Protein AF-0000000072488742 (afdb_homodimer)

Foldseek 3Di:
DEEEEAACPPLVVLLVVVCVVVPYHHQYYHYPPPPVCLVPPSLLPGLAYEHEDELVCRVVVQLSSLQSVHAYEYQYDDVVVCVVVVQVCQVVQSYHYEYDVFLQPLLVVLLVVLLVVLLVCLVPLQWAKEKEKEAAPPDDDPPDPSVVSSQVSNVVRRVQAPEEDCDPVPDDSNYYHYHYHHDHHFHMKMKMWTDHPVDIDIDMDGDPDPSSNSNSSSVVRVVCRPPTGYHYPVVVVVVVPPPPCPVVVVD/DEEEEAACPPLVVLLVVVCVVVPYHHQYYHYPPPPVCLVPPSLLPGLAYEYEDELVCRVVVQLSSLQSVHAYEYQYDDVVVCVVVVQVCQVVQSYHYEYDVFLQPLLVVLLVVLLVVLLVCLVPLQWAKEKEKEAAPPDDDPPDPSVVSSQVSNVVRRVQAPEEDCDPVPDDSNYYHYHYHHDHHFHMKMKMWTDHPVDIDIDMDGDPDPSSNSNSSSVVRVVCRPPTGYHYPVVVSVVVPPPDCPVVVVD

InterPro domains:
  IPR000846 Dihydrodipicolinate reductase, N-terminal [PF01113] (1-103)
  IPR022663 Dihydrodipicolinate reductase, C-terminal [PF05173] (106-237)
  IPR023940 Dihydrodipicolinate reductase [PIRSF000161] (1-237)
  IPR023940 Dihydrodipicolinate reductase [PTHR20836] (4-228)
  IPR036291 NAD(P)-binding domain superfamily [SSF51735] (1-235)

Radius of gyration: 27.26 Å; Cα contacts (8 Å, |Δi|>4): 1024; chains: 2; bounding box: 52×88×59 Å

Solvent-accessible surface area (backbone atoms only — not comparable to full-atom values): 25887 Å² total; per-residue (Å²): 95,37,31,22,35,35,20,69,52,74,64,36,50,47,29,49,54,48,35,45,75,71,66,32,42,77,56,32,79,27,42,95,89,40,62,69,47,71,74,33,72,45,39,61,62,23,57,29,31,43,35,47,66,42,44,88,48,45,63,62,50,50,52,57,34,20,77,63,72,26,32,35,34,33,51,57,53,85,46,68,90,52,42,66,60,53,46,49,38,10,70,71,68,58,28,28,40,36,51,41,85,66,43,32,56,68,59,52,52,47,46,54,52,47,28,52,52,26,30,43,42,54,53,39,79,70,45,45,62,36,34,40,36,37,28,22,62,83,62,78,72,75,76,42,71,67,53,48,52,48,50,51,35,33,35,73,38,12,84,70,32,78,47,69,37,75,47,75,93,70,52,49,94,34,31,30,43,43,47,77,46,64,47,68,84,39,67,32,32,43,37,39,37,36,38,40,92,28,34,35,42,34,43,34,43,37,41,66,40,71,59,29,35,28,48,26,46,48,51,49,43,61,66,45,51,95,57,79,21,71,40,43,60,66,58,51,52,46,68,41,24,70,67,74,57,67,67,50,74,73,95,94,38,30,22,37,35,21,70,51,74,62,33,49,47,28,50,54,48,34,45,75,72,64,32,41,80,55,32,79,27,40,94,88,40,62,70,47,71,75,32,72,46,40,60,60,22,58,30,30,42,35,47,67,44,46,88,46,45,66,62,50,50,52,57,34,20,76,62,71,25,32,36,34,35,51,56,52,83,47,67,92,50,42,66,60,54,45,49,37,10,72,72,66,58,28,28,39,35,50,42,85,67,42,33,56,66,59,54,53,47,46,53,51,46,28,51,52,26,32,43,44,53,54,40,78,70,46,46,60,36,34,39,34,38,28,21,62,83,61,78,72,77,76,41,71,66,55,49,52,49,50,51,35,33,35,74,38,11,84,70,32,78,49,69,36,76,46,75,94,70,51,49,95,33,32,31,44,43,45,77,46,64,48,68,83,38,69,31,32,43,36,38,36,37,39,40,92,29,32,33,43,35,42,33,41,37,42,67,40,74,59,29,36,27,48,26,47,47,51,49,42,62,66,46,52,95,57,77,21,70,38,44,60,67,58,51,51,48,68,42,25,69,70,75,56,70,70,50,74,69,96

Nearest PDB structures (foldseek):
  5us6-assembly1_D  TM=8.708E-01  e=2.055E-20  Vibrio vulnificus CMCP6
  3qy9-assembly1_A  TM=8.238E-01  e=4.185E-21  Staphylococcus aureus subsp. aureus COL
  6bdx-assembly1_A  TM=8.355E-01  e=7.899E-20  Neisseria gonorrhoeae
  5us6-assembly3_L  TM=8.688E-01  e=3.036E-19  Vibrio vulnificus CMCP6
  3qy9-assembly1_D  TM=7.988E-01  e=5.472E-20  Staphylococcus aureus subsp. aureus COL

Structure (mmCIF, N/CA/C/O backbone):
data_AF-0000000072488742-model_v1
#
loop_
_entity.id
_entity.type
_entity.pdbx_description
1 polymer '4-hydroxy-tetrahydrodipicolinate reductase'
#
loop_
_atom_site.group_PDB
_atom_site.id
_atom_site.type_symbol
_atom_site.label_atom_id
_atom_site.label_alt_id
_atom_site.label_comp_id
_atom_site.label_asym_id
_atom_site.label_entity_id
_atom_site.label_seq_id
_atom_site.pdbx_PDB_ins_code
_atom_site.Cartn_x
_atom_site.Cartn_y
_atom_site.Cartn_z
_atom_site.occupancy
_atom_site.B_iso_or_equiv
_atom_site.auth_seq_id
_atom_site.auth_comp_id
_atom_site.auth_asym_id
_atom_site.auth_atom_id
_atom_site.pdbx_PDB_model_num
ATOM 1 N N . MET A 1 1 ? -15.625 22.734 18.906 1 96 1 MET A N 1
ATOM 2 C CA . MET A 1 1 ? -14.648 23.172 19.906 1 96 1 MET A CA 1
ATOM 3 C C . MET A 1 1 ? -14.219 24.609 19.641 1 96 1 MET A C 1
ATOM 5 O O . MET A 1 1 ? -14.531 25.172 18.594 1 96 1 MET A O 1
ATOM 9 N N . LYS A 1 2 ? -13.625 25.219 20.672 1 98.12 2 LYS A N 1
ATOM 10 C CA . LYS A 1 2 ? -13.109 26.578 20.578 1 98.12 2 LYS A CA 1
ATOM 11 C C . LYS A 1 2 ? -11.633 26.578 20.203 1 98.12 2 LYS A C 1
ATOM 13 O O . LYS A 1 2 ? -10.805 26.016 20.922 1 98.12 2 LYS A O 1
ATOM 18 N N . ILE A 1 3 ? -11.344 27.25 19.047 1 98.44 3 ILE A N 1
ATOM 19 C CA . ILE A 1 3 ? -9.992 27.188 18.5 1 98.44 3 ILE A CA 1
ATOM 20 C C . ILE A 1 3 ? -9.406 28.594 18.422 1 98.44 3 ILE A C 1
ATOM 22 O O . ILE A 1 3 ? -10.086 29.547 18.016 1 98.44 3 ILE A O 1
ATOM 26 N N . ALA A 1 4 ? -8.211 28.781 18.859 1 98.5 4 ALA A N 1
ATOM 27 C CA . ALA A 1 4 ? -7.438 29.984 18.594 1 98.5 4 ALA A CA 1
ATOM 28 C C . ALA A 1 4 ? -6.469 29.766 17.438 1 98.5 4 ALA A C 1
ATOM 30 O O . ALA A 1 4 ? -5.855 28.703 17.328 1 98.5 4 ALA A O 1
ATOM 31 N N . LEU A 1 5 ? -6.324 30.75 16.562 1 98.44 5 LEU A N 1
ATOM 32 C CA . LEU A 1 5 ? -5.371 30.703 15.469 1 98.44 5 LEU A CA 1
ATOM 33 C C . LEU A 1 5 ? -4.191 31.641 15.727 1 98.44 5 LEU A C 1
ATOM 35 O O . LEU A 1 5 ? -4.383 32.812 16.047 1 98.44 5 LEU A O 1
ATOM 39 N N . ILE A 1 6 ? -3.031 31.062 15.719 1 98.12 6 ILE A N 1
ATOM 40 C CA . ILE A 1 6 ? -1.804 31.844 15.844 1 98.12 6 ILE A CA 1
ATOM 41 C C . ILE A 1 6 ? -1.057 31.844 14.508 1 98.12 6 ILE A C 1
ATOM 43 O O . ILE A 1 6 ? -0.48 30.828 14.117 1 98.12 6 ILE A O 1
ATOM 47 N N . GLY A 1 7 ? -0.95 32.875 13.852 1 96.25 7 GLY A N 1
ATOM 48 C CA . GLY A 1 7 ? -0.549 32.969 12.461 1 96.25 7 GLY A CA 1
ATOM 49 C C . GLY A 1 7 ? -1.724 32.969 11.5 1 96.25 7 GLY A C 1
ATOM 50 O O . GLY A 1 7 ? -2.418 31.969 11.359 1 96.25 7 GLY A O 1
ATOM 51 N N . TYR A 1 8 ? -1.911 34.125 10.859 1 94.94 8 TYR A N 1
ATOM 52 C CA . TYR A 1 8 ? -3.1 34.281 10.023 1 94.94 8 TYR A CA 1
ATOM 53 C C . TYR A 1 8 ? -2.721 34.594 8.578 1 94.94 8 TYR A C 1
ATOM 55 O O . TYR A 1 8 ? -3.242 35.531 7.98 1 94.94 8 TYR A O 1
ATOM 63 N N . GLY A 1 9 ? -1.77 33.906 8.141 1 92.69 9 GLY A N 1
ATOM 64 C CA . GLY A 1 9 ? -1.413 33.906 6.73 1 92.69 9 GLY A CA 1
ATOM 65 C C . GLY A 1 9 ? -2.287 33 5.883 1 92.69 9 GLY A C 1
ATOM 66 O O . GLY A 1 9 ? -3.469 32.812 6.18 1 92.69 9 GLY A O 1
ATOM 67 N N . LYS A 1 10 ? -1.77 32.531 4.801 1 90.5 10 LYS A N 1
ATOM 68 C CA . LYS A 1 10 ? -2.51 31.688 3.885 1 90.5 10 LYS A CA 1
ATOM 69 C C . LYS A 1 10 ? -3.021 30.438 4.598 1 90.5 10 LYS A C 1
ATOM 71 O O . LYS A 1 10 ? -4.207 30.109 4.508 1 90.5 10 LYS A O 1
ATOM 76 N N . MET A 1 11 ? -2.166 29.812 5.297 1 91.62 11 MET A N 1
ATOM 77 C CA . MET A 1 11 ? -2.539 28.594 6.008 1 91.62 11 MET A CA 1
ATOM 78 C C . MET A 1 11 ? -3.547 28.891 7.109 1 91.62 11 MET A C 1
ATOM 80 O O . MET A 1 11 ? -4.523 28.156 7.281 1 91.62 11 MET A O 1
ATOM 84 N N . GLY A 1 12 ? -3.285 29.938 7.887 1 94.81 12 GLY A N 1
ATOM 85 C CA . GLY A 1 12 ? -4.223 30.312 8.93 1 94.81 12 GLY A CA 1
ATOM 86 C C . GLY A 1 12 ? -5.633 30.531 8.414 1 94.81 12 GLY A C 1
ATOM 87 O O . GLY A 1 12 ? -6.602 30.078 9.031 1 94.81 12 GLY A O 1
ATOM 88 N N . ARG A 1 13 ? -5.73 31.141 7.305 1 95.88 13 ARG A N 1
ATOM 89 C CA . ARG A 1 13 ? -7.027 31.406 6.695 1 95.88 13 ARG A CA 1
ATOM 90 C C . ARG A 1 13 ? -7.688 30.125 6.223 1 95.88 13 ARG A C 1
ATOM 92 O O . ARG A 1 13 ? -8.891 29.938 6.391 1 95.88 13 ARG A O 1
ATOM 99 N N . ALA A 1 14 ? -6.91 29.297 5.613 1 94.69 14 ALA A N 1
ATOM 100 C CA . ALA A 1 14 ? -7.422 28 5.148 1 94.69 14 ALA A CA 1
ATOM 101 C C . ALA A 1 14 ? -7.918 27.156 6.32 1 94.69 14 ALA A C 1
ATOM 103 O O . ALA A 1 14 ? -8.977 26.531 6.234 1 94.69 14 ALA A O 1
ATOM 104 N N . ILE A 1 15 ? -7.188 27.203 7.387 1 97.06 15 ILE A N 1
ATOM 105 C CA . ILE A 1 15 ? -7.551 26.438 8.57 1 97.06 15 ILE A CA 1
ATOM 106 C C . ILE A 1 15 ? -8.852 26.969 9.156 1 97.06 15 ILE A C 1
ATOM 108 O O . ILE A 1 15 ? -9.727 26.188 9.555 1 97.06 15 ILE A O 1
ATOM 112 N N . GLU A 1 16 ? -8.938 28.266 9.188 1 97.88 16 GLU A N 1
ATOM 113 C CA . GLU A 1 16 ? -10.172 28.875 9.695 1 97.88 16 GLU A CA 1
ATOM 114 C C . GLU A 1 16 ? -11.383 28.391 8.914 1 97.88 16 GLU A C 1
ATOM 116 O O . GLU A 1 16 ? -12.391 27.984 9.5 1 97.88 16 GLU A O 1
ATOM 121 N N . LYS A 1 17 ? -11.25 28.438 7.617 1 96.56 17 LYS A N 1
ATOM 122 C CA . LYS A 1 17 ? -12.352 28.031 6.75 1 96.56 17 LYS A CA 1
ATOM 123 C C . LYS A 1 17 ? -12.773 26.594 7.039 1 96.56 17 LYS A C 1
ATOM 125 O O . LYS A 1 17 ? -13.961 26.328 7.23 1 96.56 17 LYS A O 1
ATOM 130 N N . ILE A 1 18 ? -11.875 25.75 7.152 1 95.19 18 ILE A N 1
ATOM 131 C CA . ILE A 1 18 ? -12.148 24.344 7.352 1 95.19 18 ILE A CA 1
ATOM 132 C C . ILE A 1 18 ? -12.688 24.109 8.766 1 95.19 18 ILE A C 1
ATOM 134 O O . ILE A 1 18 ? -13.602 23.312 8.969 1 95.19 18 ILE A O 1
ATOM 138 N N . ALA A 1 19 ? -12.094 24.781 9.75 1 97.31 19 ALA A N 1
ATOM 139 C CA . ALA A 1 19 ? -12.547 24.656 11.141 1 97.31 19 ALA A CA 1
ATOM 140 C C . ALA A 1 19 ? -14.016 25.047 11.281 1 97.31 19 ALA A C 1
ATOM 142 O O . ALA A 1 19 ? -14.797 24.328 11.906 1 97.31 19 ALA A O 1
ATOM 143 N N . ILE A 1 20 ? -14.344 26.109 10.641 1 97.81 20 ILE A N 1
ATOM 144 C CA . ILE A 1 20 ? -15.719 26.594 10.695 1 97.81 20 ILE A CA 1
ATOM 145 C C . ILE A 1 20 ? -16.641 25.594 9.984 1 97.81 20 ILE A C 1
ATOM 147 O O . ILE A 1 20 ? -17.703 25.234 10.508 1 97.81 20 ILE A O 1
ATOM 151 N N . GLU A 1 21 ? -16.234 25.125 8.844 1 95.19 21 GLU A N 1
ATOM 152 C CA . GLU A 1 21 ? -17 24.156 8.078 1 95.19 21 GLU A CA 1
ATOM 153 C C . GLU A 1 21 ? -17.25 22.891 8.898 1 95.19 21 GLU A C 1
ATOM 155 O O . GLU A 1 21 ? -18.297 22.234 8.75 1 95.19 21 GLU A O 1
ATOM 160 N N . ARG A 1 22 ? -16.375 22.609 9.781 1 93.94 22 ARG A N 1
ATOM 161 C CA . ARG A 1 22 ? -16.484 21.375 10.562 1 93.94 22 ARG A CA 1
ATOM 162 C C . ARG A 1 22 ? -17.188 21.641 11.898 1 93.94 22 ARG A C 1
ATOM 164 O O . ARG A 1 22 ? -17.203 20.766 12.773 1 93.94 22 ARG A O 1
ATOM 171 N N . GLY A 1 23 ? -17.578 22.828 12.102 1 97.06 23 GLY A N 1
ATOM 172 C CA . GLY A 1 23 ? -18.453 23.125 13.219 1 97.06 23 GLY A CA 1
ATOM 173 C C . GLY A 1 23 ? -17.719 23.703 14.414 1 97.06 23 GLY A C 1
ATOM 174 O O . GLY A 1 23 ? -18.266 23.781 15.516 1 97.06 23 GLY A O 1
ATOM 175 N N . HIS A 1 24 ? -16.484 24.125 14.211 1 98.19 24 HIS A N 1
ATOM 176 C CA . HIS A 1 24 ? -15.727 24.719 15.312 1 98.19 24 HIS A CA 1
ATOM 177 C C . HIS A 1 24 ? -15.875 26.234 15.344 1 98.19 24 HIS A C 1
ATOM 179 O O . HIS A 1 24 ? -16.344 26.828 14.375 1 98.19 24 HI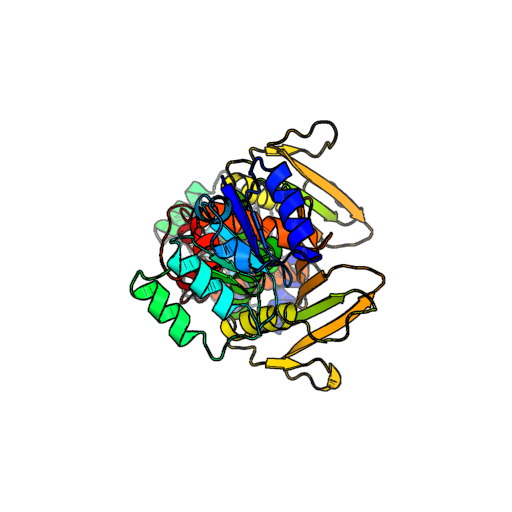S A O 1
ATOM 185 N N . GLU A 1 25 ? -15.562 26.781 16.484 1 98.25 25 GLU A N 1
ATOM 186 C CA . GLU A 1 25 ? -15.602 28.219 16.672 1 98.25 25 GLU A CA 1
ATOM 187 C C . GLU A 1 25 ? -14.195 28.797 16.797 1 98.25 25 GLU A C 1
ATOM 189 O O . GLU A 1 25 ? -13.383 28.297 17.578 1 98.25 25 GLU A O 1
ATOM 194 N N . ILE A 1 26 ? -13.938 29.828 15.992 1 98.44 26 ILE A N 1
ATOM 195 C CA . ILE A 1 26 ? -12.672 30.547 16.141 1 98.44 26 ILE A CA 1
ATOM 196 C C . ILE A 1 26 ? -12.844 31.688 17.156 1 98.44 26 ILE A C 1
ATOM 198 O O . ILE A 1 26 ? -13.531 32.656 16.891 1 98.44 26 ILE A O 1
ATOM 202 N N . VAL A 1 27 ? -12.148 31.594 18.25 1 98.06 27 VAL A N 1
ATOM 203 C CA . VAL A 1 27 ? -12.422 32.5 19.344 1 98.06 27 VAL A CA 1
ATOM 204 C C . VAL A 1 27 ? -11.344 33.594 19.406 1 98.06 27 VAL A C 1
ATOM 206 O O . VAL A 1 27 ? -11.516 34.625 20.062 1 98.06 27 VAL A O 1
ATOM 209 N N . CYS A 1 28 ? -10.258 33.312 18.766 1 96.81 28 CYS A N 1
ATOM 210 C CA . CYS A 1 28 ? -9.125 34.25 18.812 1 96.81 28 CYS A CA 1
ATOM 211 C C . CYS A 1 28 ? -8.242 34.062 17.578 1 96.81 28 CYS A C 1
ATOM 213 O O . CYS A 1 28 ? -8.031 32.969 17.109 1 96.81 28 CYS A O 1
ATOM 215 N N . ARG A 1 29 ? -7.773 35.156 16.969 1 97.25 29 ARG A N 1
ATOM 216 C CA . ARG A 1 29 ? -6.801 35.219 15.875 1 97.25 29 ARG A CA 1
ATOM 217 C C . ARG A 1 29 ? -5.605 36.094 16.25 1 97.25 29 ARG A C 1
ATOM 219 O O . ARG A 1 29 ? -5.762 37.281 16.516 1 97.25 29 ARG A O 1
ATOM 226 N N . ILE A 1 30 ? -4.547 35.5 16.25 1 96.31 30 ILE A N 1
ATOM 227 C CA . ILE A 1 30 ? -3.352 36.25 16.609 1 96.31 30 ILE A CA 1
ATOM 228 C C . ILE A 1 30 ? -2.371 36.25 15.438 1 96.31 30 ILE A C 1
ATOM 230 O O . ILE A 1 30 ? -2.107 35.219 14.828 1 96.31 30 ILE A O 1
ATOM 234 N N . ASP A 1 31 ? -1.876 37.344 15.109 1 94.69 31 ASP A N 1
ATOM 235 C CA . ASP A 1 31 ? -0.83 37.531 14.109 1 94.69 31 ASP A CA 1
ATOM 236 C C . ASP A 1 31 ? 0.261 38.469 14.625 1 94.69 31 ASP A C 1
ATOM 238 O O . ASP A 1 31 ? 0.35 38.719 15.828 1 94.69 31 ASP A O 1
ATOM 242 N N . ALA A 1 32 ? 1.159 38.938 13.766 1 89.62 32 ALA A N 1
ATOM 243 C CA . ALA A 1 32 ? 2.346 39.688 14.164 1 89.62 32 ALA A CA 1
ATOM 244 C C . ALA A 1 32 ? 1.96 41 14.852 1 89.62 32 ALA A C 1
ATOM 246 O O . ALA A 1 32 ? 2.66 41.469 15.758 1 89.62 32 ALA A O 1
ATOM 247 N N . ASP A 1 33 ? 0.757 41.562 14.633 1 91.06 33 ASP A N 1
ATOM 248 C CA . ASP A 1 33 ? 0.438 42.906 15.07 1 91.06 33 ASP A CA 1
ATOM 249 C C . ASP A 1 33 ? -0.442 42.906 16.312 1 91.06 33 ASP A C 1
ATOM 251 O O . ASP A 1 33 ? -0.809 43.969 16.828 1 91.06 33 ASP A O 1
ATOM 255 N N . ASN A 1 34 ? -0.827 41.812 16.797 1 93.69 34 ASN A N 1
ATOM 256 C CA . ASN A 1 34 ? -1.718 41.781 17.953 1 93.69 34 ASN A CA 1
ATOM 257 C C . ASN A 1 34 ? -1.314 40.688 18.938 1 93.69 34 ASN A C 1
ATOM 259 O O . ASN A 1 34 ? -2.164 39.938 19.422 1 93.69 34 ASN A O 1
ATOM 263 N N . GLN A 1 35 ? -0.092 40.594 19.25 1 91.38 35 GLN A N 1
ATOM 264 C CA . GLN A 1 35 ? 0.476 39.562 20.141 1 91.38 35 GLN A CA 1
ATOM 265 C C . GLN A 1 35 ? -0.117 39.688 21.531 1 91.38 35 GLN A C 1
ATOM 267 O O . GLN A 1 35 ? -0.155 38.688 22.266 1 91.38 35 GLN A O 1
ATOM 272 N N . ASP A 1 36 ? -0.565 40.812 21.891 1 93.12 36 ASP A N 1
ATOM 273 C CA . ASP A 1 36 ? -1.143 41.031 23.219 1 93.12 36 ASP A CA 1
ATOM 274 C C . ASP A 1 36 ? -2.41 40.219 23.406 1 93.12 36 ASP A C 1
ATOM 276 O O . ASP A 1 36 ? -2.863 40 24.531 1 93.12 36 ASP A O 1
ATOM 280 N N . ASP A 1 37 ? -2.994 39.75 22.328 1 95.06 37 ASP A N 1
ATOM 281 C CA . ASP A 1 37 ? -4.23 39 22.375 1 95.06 37 ASP A CA 1
ATOM 282 C C . ASP A 1 37 ? -4.004 37.625 23.047 1 95.06 37 ASP A C 1
ATOM 284 O O . ASP A 1 37 ? -4.961 36.969 23.438 1 95.06 37 ASP A O 1
ATOM 288 N N . PHE A 1 38 ? -2.801 37.219 23.234 1 95.56 38 PHE A N 1
ATOM 289 C CA . PHE A 1 38 ? -2.504 36.031 24.031 1 95.56 38 PHE A CA 1
ATOM 290 C C . PHE A 1 38 ? -3.051 36.188 25.453 1 95.56 38 PHE A C 1
ATOM 292 O O . PHE A 1 38 ? -3.377 35.188 26.109 1 95.56 38 PHE A O 1
ATOM 299 N N . GLU A 1 39 ? -3.129 37.438 25.906 1 94.75 39 GLU A N 1
ATOM 300 C CA . GLU A 1 39 ? -3.576 37.719 27.266 1 94.75 39 GLU A CA 1
ATOM 301 C C . GLU A 1 39 ? -5.082 37.969 27.312 1 94.75 39 GLU A C 1
ATOM 303 O O . GLU A 1 39 ? -5.641 38.219 28.375 1 94.75 39 GLU A O 1
ATOM 308 N N . SER A 1 40 ? -5.742 37.906 26.203 1 95.81 40 SER A N 1
ATOM 309 C CA . SER A 1 40 ? -7.168 38.219 26.109 1 95.81 40 SER A CA 1
ATOM 310 C C . SER A 1 40 ? -8.008 37.062 26.703 1 95.81 40 SER A C 1
ATOM 312 O O . SER A 1 40 ? -7.578 35.906 26.734 1 95.81 40 SER A O 1
ATOM 314 N N . PRO A 1 41 ? -9.195 37.438 27.219 1 95.44 41 PRO A N 1
ATOM 315 C CA . PRO A 1 41 ? -10.117 36.406 27.672 1 95.44 41 PRO A CA 1
ATOM 316 C C . PRO A 1 41 ? -10.523 35.438 26.562 1 95.44 41 PRO A C 1
ATOM 318 O O . PRO A 1 41 ? -10.789 34.281 26.812 1 95.44 41 PRO A O 1
ATOM 321 N N . GLU A 1 42 ? -10.508 35.938 25.359 1 96.12 42 GLU A N 1
ATOM 322 C CA . GLU A 1 42 ? -10.875 35.094 24.219 1 96.12 42 GLU A CA 1
ATOM 323 C C . GLU A 1 42 ? -9.875 33.969 24.016 1 96.12 42 GLU A C 1
ATOM 325 O O . GLU A 1 42 ? -10.266 32.844 23.734 1 96.12 42 GLU A O 1
ATOM 330 N N . PHE A 1 43 ? -8.617 34.281 24.188 1 97.25 43 PHE A N 1
ATOM 331 C CA . PHE A 1 43 ? -7.594 33.25 24.031 1 97.25 43 PHE A CA 1
ATOM 332 C C . PHE A 1 43 ? -7.703 32.219 25.141 1 97.25 43 PHE A C 1
ATOM 334 O O . PHE A 1 43 ? -7.551 31.016 24.875 1 97.25 43 PHE A O 1
ATOM 341 N N . ALA A 1 44 ? -8 32.719 26.297 1 94.31 44 ALA A N 1
ATOM 342 C CA . ALA A 1 44 ? -8.078 31.828 27.453 1 94.31 44 ALA A CA 1
ATOM 343 C C . ALA A 1 44 ? -9.219 30.828 27.297 1 94.31 44 ALA A C 1
ATOM 345 O O . ALA A 1 44 ? -9.203 29.766 27.922 1 94.31 44 ALA A O 1
ATOM 346 N N . LYS A 1 45 ? -10.164 31.141 26.484 1 95.69 45 LYS A N 1
ATOM 347 C CA . LYS A 1 45 ? -11.32 30.281 26.266 1 95.69 45 LYS A CA 1
ATOM 348 C C . LYS A 1 45 ? -10.992 29.172 25.266 1 95.69 45 LYS A C 1
ATOM 350 O O . LYS A 1 45 ? -11.742 28.203 25.141 1 95.69 45 LYS A O 1
ATOM 355 N N . ALA A 1 46 ? -9.922 29.312 24.578 1 97.56 46 ALA A N 1
ATOM 356 C CA . ALA A 1 46 ? -9.594 28.344 23.531 1 97.56 46 ALA A CA 1
ATOM 357 C C . ALA A 1 46 ? -9.289 26.969 24.125 1 97.56 46 ALA A C 1
ATOM 359 O O . ALA A 1 46 ? -8.609 26.875 25.156 1 97.56 46 ALA A O 1
ATOM 360 N N . GLU A 1 47 ? -9.82 25.984 23.484 1 97.88 47 GLU A N 1
ATOM 361 C CA . GLU A 1 47 ? -9.555 24.594 23.891 1 97.88 47 GLU A CA 1
ATOM 362 C C . GLU A 1 47 ? -8.312 24.047 23.203 1 97.88 47 GLU A C 1
ATOM 364 O O . GLU A 1 47 ? -7.707 23.094 23.688 1 97.88 47 GLU A O 1
ATOM 369 N N . VAL A 1 48 ? -7.965 24.625 22.078 1 98.38 48 VAL A N 1
ATOM 370 C CA . VAL A 1 48 ? -6.746 24.312 21.344 1 98.38 48 VAL A CA 1
ATOM 371 C C . VAL A 1 48 ? -6.336 25.5 20.484 1 98.38 48 VAL A C 1
ATOM 373 O O . VAL A 1 48 ? -7.191 26.25 20 1 98.38 48 VAL A O 1
ATOM 376 N N . ALA A 1 49 ? -5.066 25.719 20.391 1 98.38 49 ALA A N 1
ATOM 377 C CA . ALA A 1 49 ? -4.531 26.734 19.484 1 98.38 49 ALA A CA 1
ATOM 378 C C . ALA A 1 49 ? -3.811 26.078 18.297 1 98.38 49 ALA A C 1
ATOM 380 O O . ALA A 1 49 ? -3.078 25.109 18.484 1 98.38 49 ALA A O 1
ATOM 381 N N . ILE A 1 50 ? -4.074 26.547 17.078 1 98.56 50 ILE A N 1
ATOM 382 C CA . ILE A 1 50 ? -3.355 26.094 15.891 1 98.56 50 ILE A CA 1
ATOM 383 C C . ILE A 1 50 ? -2.354 27.156 15.461 1 98.56 50 ILE A C 1
ATOM 385 O O . ILE A 1 50 ? -2.732 28.297 15.18 1 98.56 50 ILE A O 1
ATOM 389 N N . GLU A 1 51 ? -1.136 26.766 15.453 1 98.25 51 GLU A N 1
ATOM 390 C CA . GLU A 1 51 ? -0.02 27.703 15.305 1 98.25 51 GLU A CA 1
ATOM 391 C C . GLU A 1 51 ? 0.74 27.438 14.008 1 98.25 51 GLU A C 1
ATOM 393 O O . GLU A 1 51 ? 1.332 26.375 13.828 1 98.25 51 GLU A O 1
ATOM 398 N N . PHE A 1 52 ? 0.674 28.344 13.008 1 96.12 52 PHE A N 1
ATOM 399 C CA . PHE A 1 52 ? 1.431 28.375 11.758 1 96.12 52 PHE A CA 1
ATOM 400 C C . PHE A 1 52 ? 2.051 29.75 11.547 1 96.12 52 PHE A C 1
ATOM 402 O O . PHE A 1 52 ? 1.407 30.656 11 1 96.12 52 PHE A O 1
ATOM 409 N N . THR A 1 53 ? 3.262 29.922 11.938 1 95.06 53 THR A N 1
ATOM 410 C CA . THR A 1 53 ? 3.936 31.219 11.859 1 95.06 53 THR A CA 1
ATOM 411 C C . THR A 1 53 ? 5.332 31.062 11.258 1 95.06 53 THR A C 1
ATOM 413 O O . THR A 1 53 ? 5.473 30.688 10.094 1 95.06 53 THR A O 1
ATOM 416 N N . THR A 1 54 ? 6.359 31.547 11.945 1 92.31 54 THR A N 1
ATOM 417 C CA . THR A 1 54 ? 7.746 31.438 11.516 1 92.31 54 THR A CA 1
ATOM 418 C C . THR A 1 54 ? 8.609 30.812 12.609 1 92.31 54 THR A C 1
ATOM 420 O O . THR A 1 54 ? 8.242 30.844 13.789 1 92.31 54 THR A O 1
ATOM 423 N N . PRO A 1 55 ? 9.703 30.234 12.164 1 93.06 55 PRO A N 1
ATOM 424 C CA . PRO A 1 55 ? 10.594 29.656 13.172 1 93.06 55 PRO A CA 1
ATOM 425 C C . PRO A 1 55 ? 11 30.672 14.242 1 93.06 55 PRO A C 1
ATOM 427 O O . PRO A 1 55 ? 11.227 30.281 15.398 1 93.06 55 PRO A O 1
ATOM 430 N N . ALA A 1 56 ? 11.023 31.875 13.938 1 92.94 56 ALA A N 1
ATOM 431 C CA . ALA A 1 56 ? 11.469 32.906 14.852 1 92.94 56 ALA A CA 1
ATOM 432 C C . ALA A 1 56 ? 10.445 33.156 15.961 1 92.94 56 ALA A C 1
ATOM 434 O O . ALA A 1 56 ? 10.797 33.625 17.047 1 92.94 56 ALA A O 1
ATOM 435 N N . THR A 1 57 ? 9.25 32.844 15.758 1 95.69 57 THR A N 1
ATOM 436 C CA . THR A 1 57 ? 8.211 33.219 16.719 1 95.69 57 THR A CA 1
ATOM 437 C C . THR A 1 57 ? 7.559 31.984 17.312 1 95.69 57 THR A C 1
ATOM 439 O O . THR A 1 57 ? 6.895 32.062 18.344 1 95.69 57 THR A O 1
ATOM 442 N N . ALA A 1 58 ? 7.719 30.844 16.734 1 96.38 58 ALA A N 1
ATOM 443 C CA . ALA A 1 58 ? 6.957 29.641 17.062 1 96.38 58 ALA A CA 1
ATOM 444 C C . ALA A 1 58 ? 7.113 29.266 18.531 1 96.38 58 ALA A C 1
ATOM 446 O O . ALA A 1 58 ? 6.121 29.125 19.25 1 96.38 58 ALA A O 1
ATOM 447 N N . VAL A 1 59 ? 8.32 29.203 19 1 97.38 59 VAL A N 1
ATOM 448 C CA . VAL A 1 59 ? 8.594 28.734 20.344 1 97.38 59 VAL A CA 1
ATOM 449 C C . VAL A 1 59 ? 8.023 29.703 21.375 1 97.38 59 VAL A C 1
ATOM 451 O O . VAL A 1 59 ? 7.441 29.297 22.375 1 97.38 59 VAL A O 1
ATOM 454 N N . ALA A 1 60 ? 8.211 30.969 21.125 1 96.88 60 ALA A N 1
ATOM 455 C CA . ALA A 1 60 ? 7.621 31.969 22 1 96.88 60 ALA A CA 1
ATOM 456 C C . ALA A 1 60 ? 6.102 31.828 22.062 1 96.88 60 ALA A C 1
ATOM 458 O O . ALA A 1 60 ? 5.496 31.969 23.125 1 96.88 60 ALA A O 1
ATOM 459 N N . ASN A 1 61 ? 5.492 31.578 20.969 1 97.81 61 ASN A N 1
ATOM 460 C CA . ASN A 1 61 ? 4.051 31.359 20.891 1 97.81 61 ASN A CA 1
ATOM 461 C C . ASN A 1 61 ? 3.631 30.156 21.734 1 97.81 61 ASN A C 1
ATOM 463 O O . ASN A 1 61 ? 2.627 30.203 22.453 1 97.81 61 ASN A O 1
ATOM 467 N N . TYR A 1 62 ? 4.414 29.016 21.609 1 98.06 62 TYR A N 1
ATOM 468 C CA . TYR A 1 62 ? 4.121 27.828 22.406 1 98.06 62 TYR A CA 1
ATOM 469 C C . TYR A 1 62 ? 4.09 28.156 23.891 1 98.06 62 TYR A C 1
ATOM 471 O O . TYR A 1 62 ? 3.123 27.844 24.578 1 98.06 62 TYR A O 1
ATOM 479 N N . ARG A 1 63 ? 5.102 28.875 24.328 1 97.19 63 ARG A N 1
ATOM 480 C CA . ARG A 1 63 ? 5.25 29.172 25.734 1 97.19 63 ARG A CA 1
ATOM 481 C C . ARG A 1 63 ? 4.105 30.047 26.234 1 97.19 63 ARG A C 1
ATOM 483 O O . ARG A 1 63 ? 3.596 29.844 27.344 1 97.19 63 ARG A O 1
ATOM 490 N N . ARG A 1 64 ? 3.76 31 25.453 1 97.19 64 ARG A N 1
ATOM 491 C CA . ARG A 1 64 ? 2.654 31.875 25.828 1 97.19 64 ARG A CA 1
ATOM 492 C C . ARG A 1 64 ? 1.35 31.094 25.938 1 97.19 64 ARG A C 1
ATOM 494 O O . ARG A 1 64 ? 0.568 31.297 26.859 1 97.19 64 ARG A O 1
ATOM 501 N N . ALA A 1 65 ? 1.125 30.219 25 1 97.69 65 ALA A N 1
ATOM 502 C CA . ALA A 1 65 ? -0.081 29.391 25.031 1 97.69 65 ALA A CA 1
ATOM 503 C C . ALA A 1 65 ? -0.061 28.453 26.234 1 97.69 65 ALA A C 1
ATOM 505 O O . ALA A 1 65 ? -1.064 28.312 26.938 1 97.69 65 ALA A O 1
ATOM 506 N N . PHE A 1 66 ? 1.114 27.812 26.469 1 97.25 66 PHE A N 1
ATOM 507 C CA . PHE A 1 66 ? 1.283 26.906 27.594 1 97.25 66 PHE A CA 1
ATOM 508 C C . PHE A 1 66 ? 0.953 27.594 28.906 1 97.25 66 PHE A C 1
ATOM 510 O O . PHE A 1 66 ? 0.288 27.016 29.781 1 97.25 66 PHE A O 1
ATOM 517 N N . SER A 1 67 ? 1.424 28.797 29.016 1 95.88 67 SER A N 1
ATOM 518 C CA . SER A 1 67 ? 1.234 29.547 30.25 1 95.88 67 SER A CA 1
ATOM 519 C C . SER A 1 67 ? -0.246 29.781 30.531 1 95.88 67 SER A C 1
ATOM 521 O O . SER A 1 67 ? -0.631 30.062 31.672 1 95.88 67 SER A O 1
ATOM 523 N N . LYS A 1 68 ? -1.1 29.703 29.547 1 95.81 68 LYS A N 1
ATOM 524 C CA . LYS A 1 68 ? -2.541 29.875 29.703 1 95.81 68 LYS A CA 1
ATOM 525 C C . LYS A 1 68 ? -3.26 28.531 29.75 1 95.81 68 LYS A C 1
ATOM 527 O O . LYS A 1 68 ? -4.492 28.484 29.75 1 95.81 68 LYS A O 1
ATOM 532 N N . GLY A 1 69 ? -2.486 27.438 29.656 1 95.75 69 GLY A N 1
ATOM 533 C CA . GLY A 1 69 ? -3.057 26.109 29.703 1 95.75 69 GLY A CA 1
ATOM 534 C C . GLY A 1 69 ? -3.695 25.672 28.391 1 95.75 69 GLY A C 1
ATOM 535 O O . GLY A 1 69 ? -4.52 24.766 28.375 1 95.75 69 GLY A O 1
ATOM 536 N N . VAL A 1 70 ? -3.352 26.328 27.312 1 97.44 70 VAL A N 1
ATOM 537 C CA . VAL A 1 70 ? -3.961 26.031 26.031 1 97.44 70 VAL A CA 1
ATOM 538 C C . VAL A 1 70 ? -3.047 25.109 25.219 1 97.44 70 VAL A C 1
ATOM 540 O O . VAL A 1 70 ? -1.909 25.469 24.906 1 97.44 70 VAL A O 1
ATOM 543 N N . PRO A 1 71 ? -3.494 23.891 24.828 1 98.44 71 PRO A N 1
ATOM 544 C CA . PRO A 1 71 ? -2.699 23.031 23.953 1 98.44 71 PRO A CA 1
ATOM 545 C C . PRO A 1 71 ? -2.467 23.641 22.578 1 98.44 71 PRO A C 1
ATOM 547 O O . PRO A 1 71 ? -3.307 24.391 22.078 1 98.44 71 PRO A O 1
ATOM 550 N N . VAL A 1 72 ? -1.323 23.281 22.031 1 98.62 72 VAL A N 1
ATOM 551 C CA . VAL A 1 72 ? -0.96 23.875 20.75 1 98.62 72 VAL A CA 1
ATOM 552 C C . VAL A 1 72 ? -0.781 22.781 19.688 1 98.62 72 VAL A C 1
ATOM 554 O O . VAL A 1 72 ? -0.19 21.734 19.969 1 98.62 72 VAL A O 1
ATOM 557 N N . VAL A 1 73 ? -1.329 22.969 18.516 1 98.69 73 VAL A N 1
ATOM 558 C CA . VAL A 1 73 ? -1.046 22.203 17.297 1 98.69 73 VAL A CA 1
ATOM 559 C C . VAL A 1 73 ? -0.24 23.062 16.328 1 98.69 73 VAL A C 1
ATOM 561 O O . VAL A 1 73 ? -0.701 24.125 15.898 1 98.69 73 VAL A O 1
ATOM 564 N N . SER A 1 74 ? 0.933 22.609 16 1 98.12 74 SER A N 1
ATOM 565 C CA . SER A 1 74 ? 1.803 23.5 15.25 1 98.12 74 SER A CA 1
ATOM 566 C C . SER A 1 74 ? 2.414 22.781 14.047 1 98.12 74 SER A C 1
ATOM 568 O O . SER A 1 74 ? 2.816 21.625 14.148 1 98.12 74 SER A O 1
ATOM 570 N N . GLY A 1 75 ? 2.428 23.469 12.922 1 94.69 75 GLY A N 1
ATOM 571 C CA . GLY A 1 75 ? 3.102 23 11.719 1 94.69 75 GLY A CA 1
ATOM 572 C C . GLY A 1 75 ? 4.328 23.828 11.367 1 94.69 75 GLY A C 1
ATOM 573 O O . GLY A 1 75 ? 4.891 23.672 10.281 1 94.69 75 GLY A O 1
ATOM 574 N N . THR A 1 76 ? 4.723 24.75 12.25 1 92.88 76 THR A N 1
ATOM 575 C CA . THR A 1 76 ? 5.902 25.578 11.992 1 92.88 76 THR A CA 1
ATOM 576 C C . THR A 1 76 ? 7.176 24.75 12.133 1 92.88 76 THR A C 1
ATOM 578 O O . THR A 1 76 ? 7.312 23.969 13.086 1 92.88 76 THR A O 1
ATOM 581 N N . THR A 1 77 ? 8.031 24.891 11.078 1 89.75 77 THR A N 1
ATOM 582 C CA . THR A 1 77 ? 9.281 24.141 11.062 1 89.75 77 THR A CA 1
ATOM 583 C C . THR A 1 77 ? 10.469 25.062 11.289 1 89.75 77 THR A C 1
ATOM 585 O O . THR A 1 77 ? 10.297 26.266 11.508 1 89.75 77 THR A O 1
ATOM 588 N N . GLY A 1 78 ? 11.641 24.484 11.469 1 88.69 78 GLY A N 1
ATOM 589 C CA . GLY A 1 78 ? 12.859 25.281 11.516 1 88.69 78 GLY A CA 1
ATOM 590 C C . GLY A 1 78 ? 13.25 25.688 12.922 1 88.69 78 GLY A C 1
ATOM 591 O O . GLY A 1 78 ? 14.133 26.531 13.109 1 88.69 78 GLY A O 1
ATOM 592 N N . TRP A 1 79 ? 12.539 25.234 13.914 1 91.12 79 TRP A N 1
ATOM 593 C CA . TRP A 1 79 ? 12.852 25.594 15.297 1 91.12 79 TRP A CA 1
ATOM 594 C C . TRP A 1 79 ? 13.492 24.422 16.031 1 91.12 79 TRP A C 1
ATOM 596 O O . TRP A 1 79 ? 13.352 24.297 17.25 1 91.12 79 TRP A O 1
ATOM 606 N N . GLY A 1 80 ? 14.188 23.578 15.344 1 89.19 80 GLY A N 1
ATOM 607 C CA . GLY A 1 80 ? 14.719 22.312 15.836 1 89.19 80 GLY A CA 1
ATOM 608 C C . GLY A 1 80 ? 15.672 22.484 17 1 89.19 80 GLY A C 1
ATOM 609 O O . GLY A 1 80 ? 15.766 21.609 17.875 1 89.19 80 GLY A O 1
ATOM 610 N N . ALA A 1 81 ? 16.344 23.578 17.062 1 90.94 81 ALA A N 1
ATOM 611 C CA . ALA A 1 81 ? 17.344 23.844 18.094 1 90.94 81 ALA A CA 1
ATOM 612 C C . ALA A 1 81 ? 16.703 23.859 19.484 1 90.94 81 ALA A C 1
ATOM 614 O O . ALA A 1 81 ? 17.375 23.578 20.484 1 90.94 81 ALA A O 1
ATOM 615 N N . GLN A 1 82 ? 15.453 24.156 19.594 1 94.94 82 GLN A N 1
ATOM 616 C CA . GLN A 1 82 ? 14.773 24.297 20.875 1 94.94 82 GLN A CA 1
ATOM 617 C C . GLN A 1 82 ? 13.828 23.125 21.141 1 94.94 82 GLN A C 1
ATOM 619 O O . GLN A 1 82 ? 13.062 23.125 22.094 1 94.94 82 GLN A O 1
ATOM 624 N N . MET A 1 83 ? 13.93 22.141 20.344 1 94.81 83 MET A N 1
ATOM 625 C CA . MET A 1 83 ? 12.953 21.047 20.391 1 94.81 83 MET A CA 1
ATOM 626 C C . MET A 1 83 ? 13.078 20.266 21.688 1 94.81 83 MET A C 1
ATOM 628 O O . MET A 1 83 ? 12.07 19.891 22.297 1 94.81 83 MET A O 1
ATOM 632 N N . THR A 1 84 ? 14.273 20 22.109 1 96.06 84 THR A N 1
ATOM 633 C CA . THR A 1 84 ? 14.492 19.266 23.344 1 96.06 84 THR A CA 1
ATOM 634 C C . THR A 1 84 ? 13.859 19.984 24.531 1 96.06 84 THR A C 1
ATOM 636 O O . THR A 1 84 ? 13.211 19.359 25.375 1 96.06 84 THR A O 1
ATOM 639 N N . GLU A 1 85 ? 14.055 21.188 24.594 1 96.56 85 GLU A N 1
ATOM 640 C CA . GLU A 1 85 ? 13.508 22 25.672 1 96.56 85 GLU A CA 1
ATOM 641 C C . GLU A 1 85 ? 11.984 21.969 25.672 1 96.56 85 GLU A C 1
ATOM 643 O O . GLU A 1 85 ? 11.359 21.797 26.734 1 96.56 85 GLU A O 1
ATOM 648 N N . ILE A 1 86 ? 11.367 22.141 24.562 1 97.31 86 ILE A N 1
ATOM 649 C CA . ILE A 1 86 ? 9.914 22.141 24.453 1 97.31 86 ILE A CA 1
ATOM 650 C C . ILE A 1 86 ? 9.359 20.766 24.797 1 97.31 86 ILE A C 1
ATOM 652 O O . ILE A 1 86 ? 8.344 20.656 25.484 1 97.31 86 ILE A O 1
ATOM 656 N N . LYS A 1 87 ? 10.023 19.734 24.312 1 97.12 87 LYS A N 1
ATOM 657 C CA . LYS A 1 87 ? 9.617 18.375 24.656 1 97.12 87 LYS A CA 1
ATOM 658 C C . LYS A 1 87 ? 9.641 18.156 26.172 1 97.12 87 LYS A C 1
ATOM 660 O O . LYS A 1 87 ? 8.727 17.562 26.734 1 97.12 87 LYS A O 1
ATOM 665 N N . GLN A 1 88 ? 10.68 18.609 26.766 1 97.06 88 GLN A N 1
ATOM 666 C CA . GLN A 1 88 ? 10.797 18.484 28.219 1 97.06 88 GLN A CA 1
ATOM 667 C C . GLN A 1 88 ? 9.656 19.219 28.922 1 97.06 88 GLN A C 1
ATOM 669 O O . GLN A 1 88 ? 9.117 18.734 29.922 1 97.06 88 GLN A O 1
ATOM 674 N N . MET A 1 89 ? 9.328 20.375 28.5 1 97.12 89 MET A N 1
ATOM 675 C CA . MET A 1 89 ? 8.203 21.125 29.062 1 97.12 89 MET A CA 1
ATOM 676 C C . MET A 1 89 ? 6.918 20.312 28.984 1 97.12 89 MET A C 1
ATOM 678 O O . MET A 1 89 ? 6.152 20.266 29.953 1 97.12 89 MET A O 1
ATOM 682 N N . CYS A 1 90 ? 6.723 19.688 27.891 1 97.88 90 CYS A N 1
ATOM 683 C CA . CYS A 1 90 ? 5.527 18.875 27.688 1 97.88 90 CYS A CA 1
ATOM 684 C C . CYS A 1 90 ? 5.543 17.656 28.609 1 97.88 90 CYS A C 1
ATOM 686 O O . CYS A 1 90 ? 4.535 17.344 29.234 1 97.88 90 CYS A O 1
ATOM 688 N N . ASP A 1 91 ? 6.711 17.031 28.688 1 96.12 91 ASP A N 1
ATOM 689 C CA . ASP A 1 91 ? 6.863 15.836 29.516 1 96.12 91 ASP A CA 1
ATOM 690 C C . ASP A 1 91 ? 6.633 16.141 30.984 1 96.12 91 ASP A C 1
ATOM 692 O O . ASP A 1 91 ? 6.141 15.297 31.734 1 96.12 91 ASP A O 1
ATOM 696 N N . ASN A 1 92 ? 6.961 17.344 31.391 1 96.62 92 ASN A N 1
ATOM 697 C CA . ASN A 1 92 ? 6.82 17.766 32.781 1 96.62 92 ASN A CA 1
ATOM 698 C C . ASN A 1 92 ? 5.402 18.25 33.094 1 96.62 92 ASN A C 1
ATOM 700 O O . ASN A 1 92 ? 5.094 18.609 34.219 1 96.62 92 ASN A O 1
ATOM 704 N N . GLY A 1 93 ? 4.57 18.266 32.094 1 95.69 93 GLY A N 1
ATOM 705 C CA . GLY A 1 93 ? 3.189 18.672 32.281 1 95.69 93 GLY A CA 1
ATOM 706 C C . GLY A 1 93 ? 2.994 20.172 32.188 1 95.69 93 GLY A C 1
ATOM 707 O O . GLY A 1 93 ? 1.93 20.688 32.531 1 95.69 93 GLY A O 1
ATOM 708 N N . ASP A 1 94 ? 3.969 20.891 31.688 1 95.44 94 ASP A N 1
ATOM 709 C CA . ASP A 1 94 ? 3.924 22.344 31.625 1 95.44 94 ASP A CA 1
ATOM 710 C C . ASP A 1 94 ? 3.275 22.812 30.328 1 95.44 94 ASP A C 1
ATOM 712 O O . ASP A 1 94 ? 3.07 24.016 30.125 1 95.44 94 ASP A O 1
ATOM 716 N N . GLY A 1 95 ? 2.969 21.875 29.469 1 97.25 95 GLY A N 1
ATOM 717 C CA . GLY A 1 95 ? 2.361 22.234 28.203 1 97.25 95 GLY A CA 1
ATOM 718 C C . GLY A 1 95 ? 2.01 21.031 27.344 1 97.25 95 GLY A C 1
ATOM 719 O O . GLY A 1 95 ? 2.436 19.922 27.641 1 97.25 95 GLY A O 1
ATOM 720 N N . THR A 1 96 ? 1.185 21.25 26.312 1 98.56 96 THR A N 1
ATOM 721 C CA . THR A 1 96 ? 0.812 20.25 25.344 1 98.56 96 THR A CA 1
ATOM 722 C C . THR A 1 96 ? 1.066 20.75 23.922 1 98.56 96 THR A C 1
ATOM 724 O O . THR A 1 96 ? 0.598 21.828 23.547 1 98.56 96 THR A O 1
ATOM 727 N N . LEU A 1 97 ? 1.886 19.984 23.188 1 98.69 97 LEU A N 1
ATOM 728 C CA . LEU A 1 97 ? 2.195 20.359 21.812 1 98.69 97 LEU A CA 1
ATOM 729 C C . LEU A 1 97 ? 2.037 19.172 20.875 1 98.69 97 LEU A C 1
ATOM 731 O O . LEU A 1 97 ? 2.633 18.109 21.094 1 98.69 97 LEU A O 1
ATOM 735 N N . PHE A 1 98 ? 1.149 19.281 19.891 1 98.38 98 PHE A N 1
ATOM 736 C CA . PHE A 1 98 ? 1.147 18.438 18.688 1 98.38 98 PHE A CA 1
ATOM 737 C C . PHE A 1 98 ? 1.957 19.078 17.578 1 98.38 98 PHE A C 1
ATOM 739 O O . PHE A 1 98 ? 1.596 20.141 17.078 1 98.38 98 PHE A O 1
ATOM 746 N N . TRP A 1 99 ? 3.006 18.438 17.203 1 97 99 TRP A N 1
ATOM 747 C CA . TRP A 1 99 ? 3.838 19.031 16.172 1 97 99 TRP A CA 1
ATOM 748 C C . TRP A 1 99 ? 4.086 18.031 15.039 1 97 99 TRP A C 1
ATOM 750 O O . TRP A 1 99 ? 4.344 16.859 15.281 1 97 99 TRP A O 1
ATOM 760 N N . THR A 1 100 ? 3.994 18.547 13.836 1 94.12 100 THR A N 1
ATOM 761 C CA . THR A 1 100 ? 4.418 17.797 12.648 1 94.12 100 THR A CA 1
ATOM 762 C C . THR A 1 100 ? 4.805 18.766 11.523 1 94.12 100 THR A C 1
ATOM 764 O O . THR A 1 100 ? 4.266 19.859 11.43 1 94.12 100 THR A O 1
ATOM 767 N N . SER A 1 101 ? 5.777 18.297 10.711 1 88.31 101 SER A N 1
ATOM 768 C CA . SER A 1 101 ? 6.188 19.125 9.57 1 88.31 101 SER A CA 1
ATOM 769 C C . SER A 1 101 ? 5.223 18.969 8.398 1 88.31 101 SER A C 1
ATOM 771 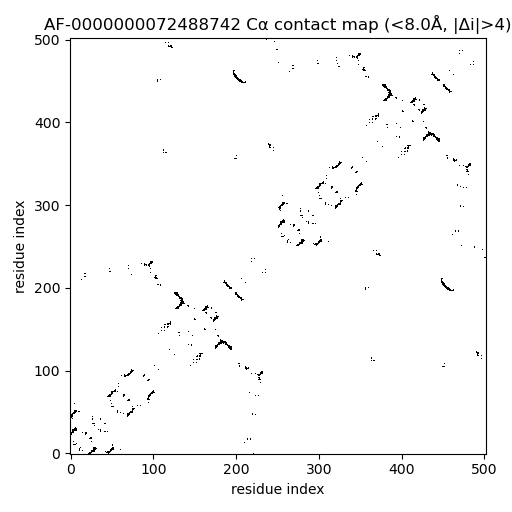O O . SER A 1 101 ? 5.258 19.75 7.449 1 88.31 101 SER A O 1
ATOM 773 N N . ASN A 1 102 ? 4.352 17.953 8.453 1 89 102 ASN A N 1
ATOM 774 C CA . ASN A 1 102 ? 3.426 17.656 7.367 1 89 102 ASN A CA 1
ATOM 775 C C . ASN A 1 102 ? 2.061 17.219 7.895 1 89 102 ASN A C 1
ATOM 777 O O . ASN A 1 102 ? 1.916 16.125 8.422 1 89 102 ASN A O 1
ATOM 781 N N . PHE A 1 103 ? 1.053 18.047 7.66 1 93.69 103 PHE A N 1
ATOM 782 C CA . PHE A 1 103 ? -0.276 17.797 8.203 1 93.69 103 PHE A CA 1
ATOM 783 C C . PHE A 1 103 ? -1.146 17.062 7.188 1 93.69 103 PHE A C 1
ATOM 785 O O . PHE A 1 103 ? -2.336 16.844 7.426 1 93.69 103 PHE A O 1
ATOM 792 N N . SER A 1 104 ? -0.589 16.719 6.012 1 92.31 104 SER A N 1
ATOM 793 C CA . SER A 1 104 ? -1.369 15.977 5.035 1 92.31 104 SER A CA 1
ATOM 794 C C . SER A 1 104 ? -1.652 14.555 5.52 1 92.31 104 SER A C 1
ATOM 796 O O . SER A 1 104 ? -0.738 13.734 5.621 1 92.31 104 SER A O 1
ATOM 798 N N . LEU A 1 105 ? -2.945 14.336 5.785 1 92.62 105 LEU A N 1
ATOM 799 C CA . LEU A 1 105 ? -3.336 12.992 6.195 1 92.62 105 LEU A CA 1
ATOM 800 C C . LEU A 1 105 ? -2.992 11.977 5.113 1 92.62 105 LEU A C 1
ATOM 802 O O . LEU A 1 105 ? -2.447 10.914 5.406 1 92.62 105 LEU A O 1
ATOM 806 N N . GLY A 1 106 ? -3.283 12.352 3.859 1 94.75 106 GLY A N 1
ATOM 807 C CA . GLY A 1 106 ? -2.994 11.477 2.73 1 94.75 106 GLY A CA 1
ATOM 808 C C . GLY A 1 106 ? -1.526 11.117 2.617 1 94.75 106 GLY A C 1
ATOM 809 O O . GLY A 1 106 ? -1.184 9.953 2.383 1 94.75 106 GLY A O 1
ATOM 810 N N . VAL A 1 107 ? -0.677 12.125 2.801 1 94.38 107 VAL A N 1
ATOM 811 C CA . VAL A 1 107 ? 0.758 11.883 2.699 1 94.38 107 VAL A CA 1
ATOM 812 C C . VAL A 1 107 ? 1.206 10.953 3.822 1 94.38 107 VAL A C 1
ATOM 814 O O . VAL A 1 107 ? 2.037 10.062 3.609 1 94.38 107 VAL A O 1
ATOM 817 N N . ASN A 1 108 ? 0.695 11.125 5 1 93.19 108 ASN A N 1
ATOM 818 C CA . ASN A 1 108 ? 1.077 10.266 6.117 1 93.19 108 ASN A CA 1
ATOM 819 C C . ASN A 1 108 ? 0.584 8.836 5.922 1 93.19 108 ASN A C 1
ATOM 821 O O . ASN A 1 108 ? 1.282 7.883 6.266 1 93.19 108 ASN A O 1
ATOM 825 N N . ILE A 1 109 ? -0.644 8.672 5.445 1 94.5 109 ILE A N 1
ATOM 826 C CA . ILE A 1 109 ? -1.129 7.348 5.078 1 94.5 109 ILE A CA 1
ATOM 827 C C . ILE A 1 109 ? -0.214 6.738 4.02 1 94.5 109 ILE A C 1
ATOM 829 O O . ILE A 1 109 ? 0.168 5.57 4.117 1 94.5 109 ILE A O 1
ATOM 833 N N . PHE A 1 110 ? 0.107 7.582 3.068 1 96.25 110 PHE A N 1
ATOM 834 C CA . PHE A 1 110 ? 0.971 7.164 1.97 1 96.25 110 PHE A CA 1
ATOM 835 C C . PHE A 1 110 ? 2.332 6.719 2.49 1 96.25 110 PHE A C 1
ATOM 837 O O . PHE A 1 110 ? 2.893 5.73 2.016 1 96.25 110 PHE A O 1
ATOM 844 N N . PHE A 1 111 ? 2.906 7.41 3.525 1 94 111 PHE A N 1
ATOM 845 C CA . PHE A 1 111 ? 4.145 6.996 4.172 1 94 111 PHE A CA 1
ATOM 846 C C . PHE A 1 111 ? 4.016 5.59 4.742 1 94 111 PHE A C 1
ATOM 848 O O . PHE A 1 111 ? 4.91 4.758 4.566 1 94 111 PHE A O 1
ATOM 855 N N . ALA A 1 112 ? 2.926 5.344 5.406 1 92.44 112 ALA A N 1
ATOM 856 C CA . ALA A 1 112 ? 2.707 4.047 6.039 1 92.44 112 ALA A CA 1
ATOM 857 C C . ALA A 1 112 ? 2.643 2.932 4.996 1 92.44 112 ALA A C 1
ATOM 859 O O . ALA A 1 112 ? 3.275 1.886 5.16 1 92.44 112 ALA A O 1
ATOM 860 N N . VAL A 1 113 ? 1.916 3.148 3.945 1 95.94 113 VAL A N 1
ATOM 861 C CA . VAL A 1 113 ? 1.774 2.16 2.883 1 95.94 113 VAL A CA 1
ATOM 862 C C . VAL A 1 113 ? 3.129 1.914 2.221 1 95.94 113 VAL A C 1
ATOM 864 O O . VAL A 1 113 ? 3.482 0.77 1.925 1 95.94 113 VAL A O 1
ATOM 867 N N . ASN A 1 114 ? 3.82 3.018 1.986 1 96.5 114 ASN A N 1
ATOM 868 C CA . ASN A 1 114 ? 5.152 2.939 1.398 1 96.5 114 ASN A CA 1
ATOM 869 C C . ASN A 1 114 ? 6.082 2.057 2.229 1 96.5 114 ASN A C 1
ATOM 871 O O . ASN A 1 114 ? 6.75 1.172 1.688 1 96.5 114 ASN A O 1
ATOM 875 N N . LYS A 1 115 ? 6.133 2.314 3.502 1 93.44 115 LYS A N 1
ATOM 876 C CA . LYS A 1 115 ? 6.984 1.534 4.398 1 93.44 115 LYS A CA 1
ATOM 877 C C . LYS A 1 115 ? 6.559 0.069 4.422 1 93.44 115 LYS A C 1
ATOM 879 O O . LYS A 1 115 ? 7.402 -0.828 4.387 1 93.44 115 LYS A O 1
ATOM 884 N N . TYR A 1 116 ? 5.293 -0.179 4.496 1 92.31 116 TYR A N 1
ATOM 885 C CA . TYR A 1 116 ? 4.758 -1.535 4.508 1 92.31 116 TYR A CA 1
ATOM 886 C C . TYR A 1 116 ? 5.141 -2.287 3.24 1 92.31 116 TYR A C 1
ATOM 888 O O . TYR A 1 116 ? 5.66 -3.404 3.307 1 92.31 116 TYR A O 1
ATOM 896 N N . LEU A 1 117 ? 4.895 -1.676 2.078 1 96.12 117 LEU A N 1
ATOM 897 C CA . LEU A 1 117 ? 5.234 -2.291 0.799 1 96.12 117 LEU A CA 1
ATOM 898 C C . LEU A 1 117 ? 6.73 -2.568 0.714 1 96.12 117 LEU A C 1
ATOM 900 O O . LEU A 1 117 ? 7.145 -3.658 0.305 1 96.12 117 LEU A O 1
ATOM 904 N N . ALA A 1 118 ? 7.539 -1.585 1.125 1 95.06 118 ALA A N 1
ATOM 905 C CA . ALA A 1 118 ? 8.992 -1.753 1.1 1 95.06 118 ALA A CA 1
ATOM 906 C C . ALA A 1 118 ? 9.422 -2.936 1.962 1 95.06 118 ALA A C 1
ATOM 908 O O . ALA A 1 118 ? 10.32 -3.691 1.585 1 95.06 118 ALA A O 1
ATOM 909 N N . SER A 1 119 ? 8.828 -3.076 3.1 1 92.81 119 SER A N 1
ATOM 910 C CA . SER A 1 119 ? 9.172 -4.18 3.99 1 92.81 119 SER A CA 1
ATOM 911 C C . SER A 1 119 ? 8.859 -5.527 3.348 1 92.81 119 SER A C 1
ATOM 913 O O . SER A 1 119 ? 9.586 -6.5 3.549 1 92.81 119 SER A O 1
ATOM 915 N N . ILE A 1 120 ? 7.746 -5.648 2.666 1 92.75 120 ILE A N 1
ATOM 916 C CA . ILE A 1 120 ? 7.398 -6.863 1.938 1 92.75 120 ILE A CA 1
ATOM 917 C C . ILE A 1 120 ? 8.43 -7.121 0.841 1 92.75 120 ILE A C 1
ATOM 919 O O . ILE A 1 120 ? 8.922 -8.242 0.695 1 92.75 120 ILE A O 1
ATOM 923 N N . MET A 1 121 ? 8.797 -6.031 0.136 1 94.5 121 MET A N 1
ATOM 924 C CA . MET A 1 121 ? 9.617 -6.145 -1.067 1 94.5 121 MET A CA 1
ATOM 925 C C . MET A 1 121 ? 11.031 -6.59 -0.723 1 94.5 121 MET A C 1
ATOM 927 O O . MET A 1 121 ? 11.766 -7.078 -1.589 1 94.5 121 MET A O 1
ATOM 931 N N . GLU A 1 122 ? 11.43 -6.375 0.525 1 92 122 GLU A N 1
ATOM 932 C CA . GLU A 1 122 ? 12.734 -6.859 0.959 1 92 122 GLU A CA 1
ATOM 933 C C . GLU A 1 122 ? 12.898 -8.344 0.659 1 92 122 GLU A C 1
ATOM 935 O O . GLU A 1 122 ? 14 -8.805 0.339 1 92 122 GLU A O 1
ATOM 940 N N . GLY A 1 123 ? 11.805 -9.094 0.717 1 88 123 GLY A N 1
ATOM 941 C CA . GLY A 1 123 ? 11.828 -10.531 0.474 1 88 123 GLY A CA 1
ATOM 942 C C . GLY A 1 123 ? 11.797 -10.883 -1.001 1 88 123 GLY A C 1
ATOM 943 O O . GLY A 1 123 ? 11.898 -12.055 -1.364 1 88 123 GLY A O 1
ATOM 944 N N . PHE A 1 124 ? 11.68 -9.914 -1.889 1 89.94 124 PHE A N 1
ATOM 945 C CA . PHE A 1 124 ? 11.539 -10.156 -3.318 1 89.94 124 PHE A CA 1
ATOM 946 C C . PHE A 1 124 ? 12.531 -9.32 -4.113 1 89.94 124 PHE A C 1
ATOM 948 O O . PHE A 1 124 ? 12.141 -8.344 -4.762 1 89.94 124 PHE A O 1
ATOM 955 N N . PRO A 1 125 ? 13.766 -9.812 -4.223 1 90.19 125 PRO A N 1
ATOM 956 C CA . PRO A 1 125 ? 14.859 -9.023 -4.809 1 90.19 125 PRO A CA 1
ATOM 957 C C . PRO A 1 125 ? 14.664 -8.773 -6.301 1 90.19 125 PRO A C 1
ATOM 959 O O . PRO A 1 125 ? 15.359 -7.938 -6.883 1 90.19 125 PRO A O 1
ATOM 962 N N . GLN A 1 126 ? 13.75 -9.453 -6.938 1 89.06 126 GLN A N 1
ATOM 963 C CA . GLN A 1 126 ? 13.516 -9.242 -8.359 1 89.06 126 GLN A CA 1
ATOM 964 C C . GLN A 1 126 ? 12.82 -7.902 -8.609 1 89.06 126 GLN A C 1
ATOM 966 O O . GLN A 1 126 ? 12.719 -7.457 -9.758 1 89.06 126 GLN A O 1
ATOM 971 N N . TYR A 1 127 ? 12.297 -7.262 -7.602 1 93.94 127 TYR A N 1
ATOM 972 C CA . TYR A 1 127 ? 11.672 -5.953 -7.746 1 93.94 127 TYR A CA 1
ATOM 973 C C . TYR A 1 127 ? 12.664 -4.84 -7.43 1 93.94 127 TYR A C 1
ATOM 975 O O . TYR A 1 127 ? 13.406 -4.926 -6.449 1 93.94 127 TYR A O 1
ATOM 983 N N . THR A 1 128 ? 12.664 -3.779 -8.227 1 95.12 128 THR A N 1
ATOM 984 C CA . THR A 1 128 ? 13.5 -2.602 -8.023 1 95.12 128 THR A CA 1
ATOM 985 C C . THR A 1 128 ? 12.648 -1.354 -7.824 1 95.12 128 THR A C 1
ATOM 987 O O . THR A 1 128 ? 11.727 -1.098 -8.602 1 95.12 128 THR A O 1
ATOM 990 N N . PRO A 1 129 ? 12.984 -0.599 -6.801 1 96.69 129 PRO A N 1
ATOM 991 C CA . PRO A 1 129 ? 12.164 0.589 -6.547 1 96.69 129 PRO A CA 1
ATOM 992 C C . PRO A 1 129 ? 12.641 1.81 -7.336 1 96.69 129 PRO A C 1
ATOM 994 O O . PRO A 1 129 ? 13.828 1.934 -7.633 1 96.69 129 PRO A O 1
ATOM 997 N N . SER A 1 130 ? 11.734 2.67 -7.68 1 96.69 130 SER A N 1
ATOM 998 C CA . SER A 1 130 ? 11.969 4.016 -8.195 1 96.69 130 SER A CA 1
ATOM 999 C C . SER A 1 130 ? 10.891 4.984 -7.73 1 96.69 130 SER A C 1
ATOM 1001 O O . SER A 1 130 ? 9.82 4.562 -7.281 1 96.69 130 SER A O 1
ATOM 1003 N N . MET A 1 131 ? 11.203 6.223 -7.773 1 96.12 131 MET A N 1
ATOM 1004 C CA . MET A 1 131 ? 10.266 7.25 -7.332 1 96.12 131 MET A CA 1
ATOM 1005 C C . MET A 1 131 ? 10.211 8.398 -8.328 1 96.12 131 MET A C 1
ATOM 1007 O O . MET A 1 131 ? 11.219 8.742 -8.953 1 96.12 131 MET A O 1
ATOM 1011 N N . GLU A 1 132 ? 9.039 8.898 -8.547 1 94.69 132 GLU A N 1
ATOM 1012 C CA . GLU A 1 132 ? 8.789 10.109 -9.336 1 94.69 132 GLU A CA 1
ATOM 1013 C C . GLU A 1 132 ? 7.992 11.133 -8.531 1 94.69 132 GLU A C 1
ATOM 1015 O O . GLU A 1 132 ? 7.047 10.773 -7.824 1 94.69 132 GLU A O 1
ATOM 1020 N N . GLU A 1 133 ? 8.414 12.328 -8.523 1 92.5 133 GLU A N 1
ATOM 1021 C CA . GLU A 1 133 ? 7.637 13.414 -7.938 1 92.5 133 GLU A CA 1
ATOM 1022 C C . GLU A 1 133 ? 7.332 14.5 -8.969 1 92.5 133 GLU A C 1
ATOM 1024 O O . GLU A 1 133 ? 8.18 14.836 -9.789 1 92.5 133 GLU A O 1
ATOM 1029 N N . ILE A 1 134 ? 6.141 14.914 -8.992 1 88.38 134 ILE A N 1
ATOM 1030 C CA . ILE A 1 134 ? 5.652 15.961 -9.883 1 88.38 134 ILE A CA 1
ATOM 1031 C C . ILE A 1 134 ? 5.121 17.141 -9.062 1 88.38 134 ILE A C 1
ATOM 1033 O O . ILE A 1 134 ? 4.25 16.953 -8.203 1 88.38 134 ILE A O 1
ATOM 1037 N N . HIS A 1 135 ? 5.676 18.297 -9.242 1 85.19 135 HIS A N 1
ATOM 1038 C CA . HIS A 1 135 ? 5.234 19.516 -8.578 1 85.19 135 HIS A CA 1
ATOM 1039 C C . HIS A 1 135 ? 5.027 20.641 -9.586 1 85.19 135 HIS A C 1
ATOM 1041 O O . HIS A 1 135 ? 5.309 20.484 -10.773 1 85.19 135 HIS A O 1
ATOM 1047 N N . HIS A 1 136 ? 4.445 21.641 -9.078 1 76.19 136 HIS A N 1
ATOM 1048 C CA . HIS A 1 136 ? 4.25 22.812 -9.922 1 76.19 136 HIS A CA 1
ATOM 1049 C C . HIS A 1 136 ? 5.582 23.422 -10.336 1 76.19 136 HIS A C 1
ATOM 1051 O O . HIS A 1 136 ? 6.598 23.219 -9.664 1 76.19 136 HIS A O 1
ATOM 1057 N N . ILE A 1 137 ? 5.539 24.203 -11.398 1 69.19 137 ILE A N 1
ATOM 1058 C CA . ILE A 1 137 ? 6.723 24.734 -12.07 1 69.19 137 ILE A CA 1
ATOM 1059 C C . ILE A 1 137 ? 7.465 25.688 -11.141 1 69.19 137 ILE A C 1
ATOM 1061 O O . ILE A 1 137 ? 8.656 25.953 -11.336 1 69.19 137 ILE A O 1
ATOM 1065 N N . HIS A 1 138 ? 6.84 26.219 -10.164 1 65.62 138 HIS A N 1
ATOM 1066 C CA . HIS A 1 138 ? 7.418 27.25 -9.305 1 65.62 138 HIS A CA 1
ATOM 1067 C C . HIS A 1 138 ? 8.148 26.625 -8.117 1 65.62 138 HIS A C 1
ATOM 1069 O O . HIS A 1 138 ? 8.805 27.328 -7.348 1 65.62 138 HIS A O 1
ATOM 1075 N N . LYS A 1 139 ? 8.07 25.281 -8.086 1 71.19 139 LYS A N 1
ATOM 1076 C CA . LYS A 1 139 ? 8.742 24.656 -6.945 1 71.19 139 LYS A CA 1
ATOM 1077 C C . LYS A 1 139 ? 10.25 24.578 -7.172 1 71.19 139 LYS A C 1
ATOM 1079 O O . LYS A 1 139 ? 10.703 24 -8.156 1 71.19 139 LYS A O 1
ATOM 1084 N N . LEU A 1 140 ? 11.055 25.047 -6.242 1 62.59 140 LEU A N 1
ATOM 1085 C CA . LEU A 1 140 ? 12.5 25.172 -6.414 1 62.59 140 LEU A CA 1
ATOM 1086 C C . LEU A 1 140 ? 13.219 23.969 -5.828 1 62.59 140 LEU A C 1
ATOM 1088 O O . LEU A 1 140 ? 14.195 23.469 -6.406 1 62.59 140 LEU A O 1
ATOM 1092 N N . ASP A 1 141 ? 12.703 23.516 -4.742 1 67.75 141 ASP A N 1
ATOM 1093 C CA . ASP A 1 141 ? 13.414 22.453 -4.039 1 67.75 141 ASP A CA 1
ATOM 1094 C C . ASP A 1 141 ? 13.164 21.094 -4.684 1 67.75 141 ASP A C 1
ATOM 1096 O O . ASP A 1 141 ? 12.031 20.781 -5.055 1 67.75 141 ASP A O 1
ATOM 1100 N N . HIS A 1 142 ? 14.234 20.453 -5.105 1 72.69 142 HIS A N 1
ATOM 1101 C CA . HIS A 1 142 ? 14.188 19.047 -5.465 1 72.69 142 HIS A CA 1
ATOM 1102 C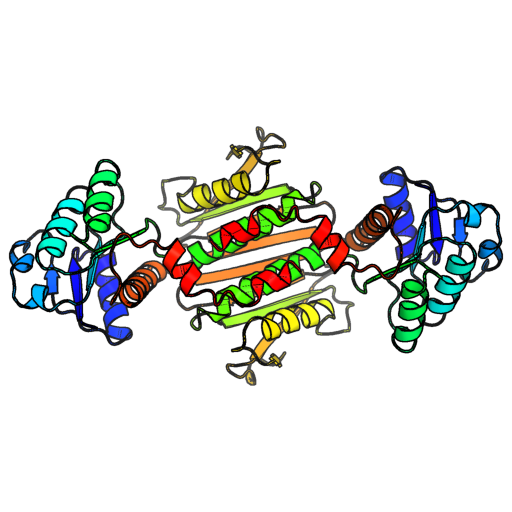 C . HIS A 1 142 ? 15.367 18.281 -4.859 1 72.69 142 HIS A C 1
ATOM 1104 O O . HIS A 1 142 ? 16.469 18.828 -4.742 1 72.69 142 HIS A O 1
ATOM 1110 N N . PRO A 1 143 ? 14.992 17.047 -4.316 1 77.06 143 PRO A N 1
ATOM 1111 C CA . PRO A 1 143 ? 13.68 16.438 -4.078 1 77.06 143 PRO A CA 1
ATOM 1112 C C . PRO A 1 143 ? 12.93 17.109 -2.926 1 77.06 143 PRO A C 1
ATOM 1114 O O . PRO A 1 143 ? 13.547 17.75 -2.074 1 77.06 143 PRO A O 1
ATOM 1117 N N . SER A 1 144 ? 11.68 17 -3.031 1 82.06 144 SER A N 1
ATOM 1118 C CA . SER A 1 144 ? 10.859 17.562 -1.969 1 82.06 144 SER A CA 1
ATOM 1119 C C . SER A 1 144 ? 11.078 16.828 -0.648 1 82.06 144 SER A C 1
ATOM 1121 O O . SER A 1 144 ? 11.617 15.719 -0.627 1 82.06 144 SER A O 1
ATOM 1123 N N . GLY A 1 145 ? 10.773 17.484 0.452 1 83.25 145 GLY A N 1
ATOM 1124 C CA . GLY A 1 145 ? 10.828 16.844 1.757 1 83.25 145 GLY A CA 1
ATOM 1125 C C . GLY A 1 145 ? 10.031 15.555 1.823 1 83.25 145 GLY A C 1
ATOM 1126 O O . GLY A 1 145 ? 10.484 14.57 2.408 1 83.25 145 GLY A O 1
ATOM 1127 N N . THR A 1 146 ? 8.875 15.586 1.161 1 87.38 146 THR A N 1
ATOM 1128 C CA . THR A 1 146 ? 8.031 14.398 1.112 1 87.38 146 THR A CA 1
ATOM 1129 C C . THR A 1 146 ? 8.758 13.25 0.407 1 87.38 146 THR A C 1
ATOM 1131 O O . THR A 1 146 ? 8.766 12.125 0.899 1 87.38 146 THR A O 1
ATOM 1134 N N . ALA A 1 147 ? 9.398 13.594 -0.68 1 90.44 147 ALA A N 1
ATOM 1135 C CA . ALA A 1 147 ? 10.141 12.586 -1.431 1 90.44 147 ALA A CA 1
ATOM 1136 C C . ALA A 1 147 ? 11.273 12 -0.591 1 90.44 147 ALA A C 1
ATOM 1138 O O . ALA A 1 147 ? 11.5 10.789 -0.606 1 90.44 147 ALA A O 1
ATOM 1139 N N . ILE A 1 148 ? 11.906 12.828 0.138 1 88.25 148 ILE A N 1
ATOM 1140 C CA . ILE A 1 148 ? 13.008 12.383 0.981 1 88.25 148 ILE A CA 1
ATOM 1141 C C . ILE A 1 148 ? 12.484 11.445 2.07 1 88.25 148 ILE A C 1
ATOM 1143 O O . ILE A 1 148 ? 13.055 10.383 2.312 1 88.25 148 ILE A O 1
ATOM 1147 N N . THR A 1 149 ? 11.438 11.844 2.709 1 90.06 149 THR A N 1
ATOM 1148 C CA . THR A 1 149 ? 10.844 11.008 3.75 1 90.06 149 THR A CA 1
ATOM 1149 C C . THR A 1 149 ? 10.414 9.664 3.182 1 90.06 149 THR A C 1
ATOM 1151 O O . THR A 1 149 ? 10.625 8.625 3.812 1 90.06 149 THR A O 1
ATOM 1154 N N . LEU A 1 150 ? 9.836 9.664 2.02 1 94.94 150 LEU A N 1
ATOM 1155 C CA . LEU A 1 150 ? 9.453 8.43 1.351 1 94.94 150 LEU A CA 1
ATOM 1156 C C . LEU A 1 150 ? 10.672 7.551 1.089 1 94.94 150 LEU A C 1
ATOM 1158 O O . LEU A 1 150 ? 10.648 6.348 1.355 1 94.94 150 LEU A O 1
ATOM 1162 N N . ALA A 1 151 ? 11.742 8.195 0.575 1 94.25 151 ALA A N 1
ATOM 1163 C CA . ALA A 1 151 ? 12.977 7.461 0.293 1 94.25 151 ALA A CA 1
ATOM 1164 C C . ALA A 1 151 ? 13.562 6.859 1.567 1 94.25 151 ALA A C 1
ATOM 1166 O O . ALA A 1 151 ? 13.969 5.695 1.582 1 94.25 151 ALA A O 1
ATOM 1167 N N . GLU A 1 152 ? 13.57 7.629 2.598 1 92.62 152 GLU A N 1
ATOM 1168 C CA . GLU A 1 152 ? 14.078 7.148 3.881 1 92.62 152 GLU A CA 1
ATOM 1169 C C . GLU A 1 152 ? 13.25 5.98 4.402 1 92.62 152 GLU A C 1
ATOM 1171 O O . GLU A 1 152 ? 13.781 5.066 5.035 1 92.62 152 GLU A O 1
ATOM 1176 N N . GLY A 1 153 ? 11.961 6.02 4.203 1 93.81 153 GLY A N 1
ATOM 1177 C CA . GLY A 1 153 ? 11.094 4.906 4.566 1 93.81 153 GLY A CA 1
ATOM 1178 C C . GLY A 1 153 ? 11.461 3.613 3.859 1 93.81 153 GLY A C 1
ATOM 1179 O O . GLY A 1 153 ? 11.461 2.543 4.473 1 93.81 153 GLY A O 1
ATOM 1180 N N . ILE A 1 154 ? 11.742 3.711 2.572 1 95.75 154 ILE A N 1
ATOM 1181 C CA . ILE A 1 154 ? 12.141 2.543 1.794 1 95.75 154 ILE A CA 1
ATOM 1182 C C . ILE A 1 154 ? 13.492 2.031 2.281 1 95.75 154 ILE A C 1
ATOM 1184 O O . ILE A 1 154 ? 13.664 0.834 2.525 1 95.75 154 ILE A O 1
ATOM 1188 N N . ILE A 1 155 ? 14.461 2.961 2.506 1 94.38 155 ILE A N 1
ATOM 1189 C CA . ILE A 1 155 ? 15.812 2.621 2.947 1 94.38 155 ILE A CA 1
ATOM 1190 C C . ILE A 1 155 ? 15.75 1.935 4.309 1 94.38 155 ILE A C 1
ATOM 1192 O O . ILE A 1 155 ? 16.484 0.984 4.566 1 94.38 155 ILE A O 1
ATOM 1196 N N . GLY A 1 156 ? 14.906 2.338 5.137 1 93.06 156 GLY A N 1
ATOM 1197 C CA . GLY A 1 156 ? 14.773 1.772 6.469 1 93.06 156 GLY A CA 1
ATOM 1198 C C . GLY A 1 156 ? 14.086 0.417 6.477 1 93.06 156 GLY A C 1
ATOM 1199 O O . GLY A 1 156 ? 14.32 -0.396 7.371 1 93.06 156 GLY A O 1
ATOM 1200 N N . ALA A 1 157 ? 13.266 0.148 5.516 1 91.88 157 ALA A N 1
ATOM 1201 C CA . ALA A 1 157 ? 12.43 -1.05 5.516 1 91.88 157 ALA A CA 1
ATOM 1202 C C . ALA A 1 157 ? 13.047 -2.15 4.656 1 91.88 157 ALA A C 1
ATOM 1204 O O . ALA A 1 157 ? 12.758 -3.334 4.852 1 91.88 157 ALA A O 1
ATOM 1205 N N . ASP A 1 158 ? 13.812 -1.803 3.688 1 92.88 158 ASP A N 1
ATOM 1206 C CA . ASP A 1 158 ? 14.453 -2.736 2.768 1 92.88 158 ASP A CA 1
ATOM 1207 C C . ASP A 1 158 ? 15.977 -2.59 2.809 1 92.88 158 ASP A C 1
ATOM 1209 O O . ASP A 1 158 ? 16.531 -1.667 2.211 1 92.88 158 ASP A O 1
ATOM 1213 N N . SER A 1 159 ? 16.609 -3.51 3.422 1 92.38 159 SER A N 1
ATOM 1214 C CA . SER A 1 159 ? 18.031 -3.422 3.693 1 92.38 159 SER A CA 1
ATOM 1215 C C . SER A 1 159 ? 18.844 -3.459 2.4 1 92.38 159 SER A C 1
ATOM 1217 O O . SER A 1 159 ? 20.031 -3.148 2.402 1 92.38 159 SER A O 1
ATOM 1219 N N . ARG A 1 160 ? 18.234 -3.869 1.304 1 93.06 160 ARG A N 1
ATOM 1220 C CA . ARG A 1 160 ? 18.938 -3.908 0.019 1 93.06 160 ARG A CA 1
ATOM 1221 C C . ARG A 1 160 ? 19.156 -2.5 -0.521 1 93.06 160 ARG A C 1
ATOM 1223 O O . ARG A 1 160 ? 20.047 -2.285 -1.346 1 93.06 160 ARG A O 1
ATOM 1230 N N . ILE A 1 161 ? 18.312 -1.523 -0.136 1 94.12 161 ILE A N 1
ATOM 1231 C CA . ILE A 1 161 ? 18.375 -0.142 -0.602 1 94.12 161 ILE A CA 1
ATOM 1232 C C . ILE A 1 161 ? 19.125 0.714 0.412 1 94.12 161 ILE A C 1
ATOM 1234 O O . ILE A 1 161 ? 18.703 0.846 1.562 1 94.12 161 ILE A O 1
ATOM 1238 N N . LYS A 1 162 ? 20.156 1.419 -0.002 1 93.75 162 LYS A N 1
ATOM 1239 C CA . LYS A 1 162 ? 21.047 2.102 0.94 1 93.75 162 LYS A CA 1
ATOM 1240 C C . LYS A 1 162 ? 21 3.613 0.74 1 93.75 162 LYS A C 1
ATOM 1242 O O . LYS A 1 162 ? 21.5 4.371 1.576 1 93.75 162 LYS A O 1
ATOM 1247 N N . GLY A 1 163 ? 20.484 3.975 -0.371 1 93.38 163 GLY A N 1
ATOM 1248 C CA . GLY A 1 163 ? 20.406 5.395 -0.673 1 93.38 163 GLY A CA 1
ATOM 1249 C C . GLY A 1 163 ? 19.578 5.695 -1.912 1 93.38 163 GLY A C 1
ATOM 1250 O O . GLY A 1 163 ? 18.828 4.84 -2.387 1 93.38 163 GLY A O 1
ATOM 1251 N N . TRP A 1 164 ? 19.656 6.934 -2.295 1 91.94 164 TRP A N 1
ATOM 1252 C CA . TRP A 1 164 ? 18.953 7.34 -3.506 1 91.94 164 TRP A CA 1
ATOM 1253 C C . TRP A 1 164 ? 19.797 8.297 -4.332 1 91.94 164 TRP A C 1
ATOM 1255 O O . TRP A 1 164 ? 20.797 8.836 -3.842 1 91.94 164 TRP A O 1
ATOM 1265 N N . THR A 1 165 ? 19.391 8.383 -5.594 1 91.06 165 THR A N 1
ATOM 1266 C CA . THR A 1 165 ? 20.078 9.289 -6.5 1 91.06 165 THR A CA 1
ATOM 1267 C C . THR A 1 165 ? 19.094 9.914 -7.492 1 91.06 165 THR A C 1
ATOM 1269 O O . THR A 1 165 ? 18.031 9.352 -7.758 1 91.06 165 THR A O 1
ATOM 1272 N N . GLU A 1 166 ? 19.391 11.094 -7.91 1 89 166 GLU A N 1
ATOM 1273 C CA . GLU A 1 166 ? 18.594 11.75 -8.945 1 89 166 GLU A CA 1
ATOM 1274 C C . GLU A 1 166 ? 19.219 11.562 -10.32 1 89 166 GLU A C 1
ATOM 1276 O O . GLU A 1 166 ? 18.688 12.031 -11.328 1 89 166 GLU A O 1
ATOM 1281 N N . GLU A 1 167 ? 20.328 10.859 -10.383 1 85.44 167 GLU A N 1
ATOM 1282 C CA . GLU A 1 167 ? 21.062 10.648 -11.625 1 85.44 167 GLU A CA 1
ATOM 1283 C C . GLU A 1 167 ? 21 9.188 -12.07 1 85.44 167 GLU A C 1
ATOM 1285 O O . GLU A 1 167 ? 21.703 8.336 -11.539 1 85.44 167 GLU A O 1
ATOM 1290 N N . PRO A 1 168 ? 20.234 8.977 -13.086 1 78.81 168 PRO A N 1
ATOM 1291 C CA . PRO A 1 168 ? 20.078 7.586 -13.531 1 78.81 168 PRO A CA 1
ATOM 1292 C C . PRO A 1 168 ? 21.391 6.926 -13.906 1 78.81 168 PRO A C 1
ATOM 1294 O O . PRO A 1 168 ? 21.594 5.742 -13.625 1 78.81 168 P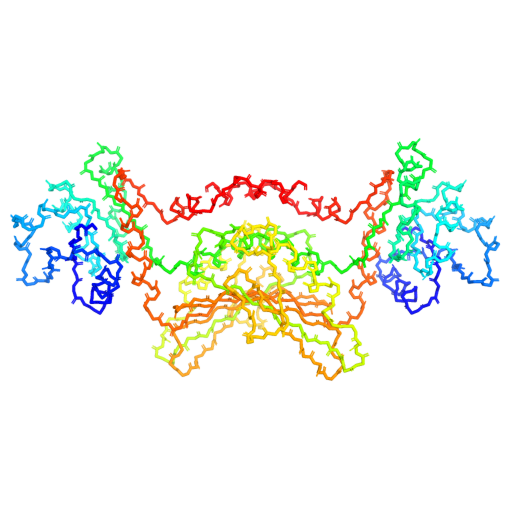RO A O 1
ATOM 1297 N N . ALA A 1 169 ? 22.281 7.535 -14.547 1 75.38 169 ALA A N 1
ATOM 1298 C CA . ALA A 1 169 ? 23.547 6.988 -15.055 1 75.38 169 ALA A CA 1
ATOM 1299 C C . ALA A 1 169 ? 24.453 6.551 -13.906 1 75.38 169 ALA A C 1
ATOM 1301 O O . ALA A 1 169 ? 25.328 5.711 -14.094 1 75.38 169 ALA A O 1
ATOM 1302 N N . ARG A 1 170 ? 24.156 7.027 -12.805 1 71.31 170 ARG A N 1
ATOM 1303 C CA . ARG A 1 170 ? 25.062 6.762 -11.688 1 71.31 170 ARG A CA 1
ATOM 1304 C C . ARG A 1 170 ? 24.406 5.859 -10.656 1 71.31 170 ARG A C 1
ATOM 1306 O O . ARG A 1 170 ? 24.953 5.645 -9.57 1 71.31 170 ARG A O 1
ATOM 1313 N N . ALA A 1 171 ? 23.266 5.445 -10.977 1 72.44 171 ALA A N 1
ATOM 1314 C CA . ALA A 1 171 ? 22.531 4.703 -9.961 1 72.44 171 ALA A CA 1
ATOM 1315 C C . ALA A 1 171 ? 23.125 3.311 -9.758 1 72.44 171 ALA A C 1
ATOM 1317 O O . ALA A 1 171 ? 23.359 2.58 -10.727 1 72.44 171 ALA A O 1
ATOM 1318 N N . SER A 1 172 ? 23.516 3.074 -8.539 1 81.44 172 SER A N 1
ATOM 1319 C CA . SER A 1 172 ? 23.938 1.726 -8.172 1 81.44 172 SER A CA 1
ATOM 1320 C C . SER A 1 172 ? 22.734 0.821 -7.91 1 81.44 172 SER A C 1
ATOM 1322 O O . SER A 1 172 ? 21.609 1.299 -7.801 1 81.44 172 SER A O 1
ATOM 1324 N N . GLU A 1 173 ? 23.031 -0.473 -7.766 1 84.75 173 GLU A N 1
ATOM 1325 C CA . GLU A 1 173 ? 21.969 -1.44 -7.5 1 84.75 173 GLU A CA 1
ATOM 1326 C C . GLU A 1 173 ? 21.344 -1.209 -6.125 1 84.75 173 GLU A C 1
ATOM 1328 O O . GLU A 1 173 ? 20.203 -1.627 -5.875 1 84.75 173 GLU A O 1
ATOM 1333 N N . SER A 1 174 ? 22.016 -0.484 -5.34 1 91.44 174 SER A N 1
ATOM 1334 C CA . SER A 1 174 ? 21.531 -0.292 -3.977 1 91.44 174 SER A CA 1
ATOM 1335 C C . SER A 1 174 ? 20.922 1.096 -3.795 1 91.44 174 SER A C 1
ATOM 1337 O O . SER A 1 174 ? 20.5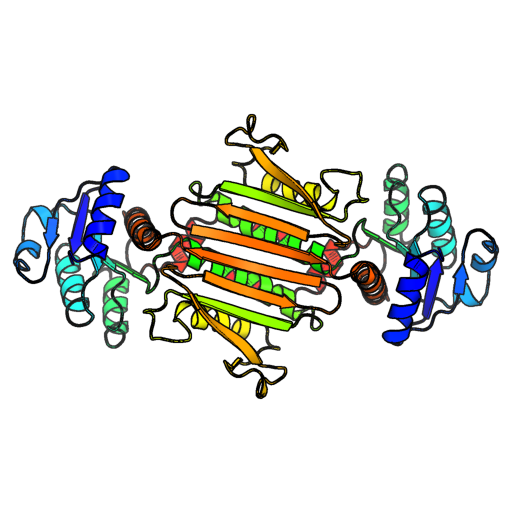47 1.47 -2.686 1 91.44 174 SER A O 1
ATOM 1339 N N . GLU A 1 175 ? 20.844 1.818 -4.895 1 92.94 175 GLU A N 1
ATOM 1340 C CA . GLU A 1 175 ? 20.266 3.158 -4.805 1 92.94 175 GLU A CA 1
ATOM 1341 C C . GLU A 1 175 ? 18.953 3.248 -5.582 1 92.94 175 GLU A C 1
ATOM 1343 O O . GLU A 1 175 ? 18.844 2.717 -6.691 1 92.94 175 GLU A O 1
ATOM 1348 N N . MET A 1 176 ? 18.078 3.891 -4.965 1 93.88 176 MET A N 1
ATOM 1349 C CA . MET A 1 176 ? 16.797 4.125 -5.633 1 93.88 176 MET A CA 1
ATOM 1350 C C . MET A 1 176 ? 16.844 5.406 -6.453 1 93.88 176 MET A C 1
ATOM 1352 O O . MET A 1 176 ? 17.312 6.438 -5.977 1 93.88 176 MET A O 1
ATOM 1356 N N . LEU A 1 177 ? 16.359 5.402 -7.629 1 92.62 177 LEU A N 1
ATOM 1357 C CA . LEU A 1 177 ? 16.25 6.59 -8.477 1 92.62 177 LEU A CA 1
ATOM 1358 C C . LEU A 1 177 ? 15.07 7.453 -8.062 1 92.62 177 LEU A C 1
ATOM 1360 O O . LEU A 1 177 ? 13.969 6.938 -7.832 1 92.62 177 LEU A O 1
ATOM 1364 N N . ILE A 1 178 ? 15.289 8.727 -7.902 1 92.19 178 ILE A N 1
ATOM 1365 C CA . ILE A 1 178 ? 14.227 9.711 -7.695 1 92.19 178 ILE A CA 1
ATOM 1366 C C . ILE A 1 178 ? 14.18 10.672 -8.875 1 92.19 178 ILE A C 1
ATOM 1368 O O . ILE A 1 178 ? 15.117 11.445 -9.094 1 92.19 178 ILE A O 1
ATOM 1372 N N . ASP A 1 179 ? 13.133 10.586 -9.609 1 91.06 179 ASP A N 1
ATOM 1373 C CA . ASP A 1 179 ? 12.914 11.5 -10.719 1 91.06 179 ASP A CA 1
ATOM 1374 C C . ASP A 1 179 ? 12 12.656 -10.312 1 91.06 179 ASP A C 1
ATOM 1376 O O . ASP A 1 179 ? 11.125 12.492 -9.461 1 91.06 179 ASP A O 1
ATOM 1380 N N . HIS A 1 180 ? 12.273 13.812 -10.797 1 87.62 180 HIS A N 1
ATOM 1381 C CA . HIS A 1 180 ? 11.453 14.984 -10.5 1 87.62 180 HIS A CA 1
ATOM 1382 C C . HIS A 1 180 ? 10.977 15.664 -11.773 1 87.62 180 HIS A C 1
ATOM 1384 O O . HIS A 1 180 ? 11.734 15.766 -12.742 1 87.62 180 HIS A O 1
ATOM 1390 N N . LYS A 1 181 ? 9.719 15.875 -11.812 1 87.19 181 LYS A N 1
ATOM 1391 C CA . LYS A 1 181 ? 9.117 16.594 -12.938 1 87.19 181 LYS A CA 1
ATOM 1392 C C . LYS A 1 181 ? 8.352 17.828 -12.461 1 87.19 181 LYS A C 1
ATOM 1394 O O . LYS A 1 181 ? 7.832 17.844 -11.344 1 87.19 181 LYS A O 1
ATOM 1399 N N . ARG A 1 182 ? 8.344 18.906 -13.18 1 81.06 182 ARG A N 1
ATOM 1400 C CA . ARG A 1 182 ? 7.57 20.125 -12.93 1 81.06 182 ARG A CA 1
ATOM 1401 C C . ARG A 1 182 ? 6.5 20.312 -14 1 81.06 182 ARG A C 1
ATOM 1403 O O . ARG A 1 182 ? 6.809 20.344 -15.188 1 81.06 182 ARG A O 1
ATOM 1410 N N . GLU A 1 183 ? 5.367 20.234 -13.523 1 78 183 GLU A N 1
ATOM 1411 C CA . GLU A 1 183 ? 4.281 20.312 -14.492 1 78 183 GLU A CA 1
ATOM 1412 C C . GLU A 1 183 ? 3.174 21.25 -14.008 1 78 183 GLU A C 1
ATOM 1414 O O . GLU A 1 183 ? 2.523 20.984 -13 1 78 183 GLU A O 1
ATOM 1419 N N . GLY A 1 184 ? 2.883 22.266 -14.734 1 73.75 184 GLY A N 1
ATOM 1420 C CA . GLY A 1 184 ? 1.74 23.141 -14.5 1 73.75 184 GLY A CA 1
ATOM 1421 C C . GLY A 1 184 ? 1.633 23.594 -13.055 1 73.75 184 GLY A C 1
ATOM 1422 O O . GLY A 1 184 ? 2.6 24.109 -12.484 1 73.75 184 GLY A O 1
ATOM 1423 N N . GLU A 1 185 ? 0.366 23.672 -12.461 1 70.75 185 GLU A N 1
ATOM 1424 C CA . GLU A 1 185 ? 0.077 24.109 -11.102 1 70.75 185 GLU A CA 1
ATOM 1425 C C . GLU A 1 185 ? -0.291 22.922 -10.211 1 70.75 185 GLU A C 1
ATOM 1427 O O . GLU A 1 185 ? -1.119 23.062 -9.305 1 70.75 185 GLU A O 1
ATOM 1432 N N . VAL A 1 186 ? 0.377 21.922 -10.383 1 69 186 VAL A N 1
ATOM 1433 C CA . VAL A 1 186 ? 0.068 20.688 -9.68 1 69 186 VAL A CA 1
ATOM 1434 C C . VAL A 1 186 ? 0.567 20.766 -8.234 1 69 186 VAL A C 1
ATOM 1436 O O . VAL A 1 186 ? 1.744 21.047 -7.996 1 69 186 VAL A O 1
ATOM 1439 N N . PRO A 1 187 ? -0.343 20.688 -7.188 1 76.44 187 PRO A N 1
ATOM 1440 C CA . PRO A 1 187 ? 0.055 20.828 -5.785 1 76.44 187 PRO A CA 1
ATOM 1441 C C . PRO A 1 187 ? 1.125 19.828 -5.367 1 76.44 187 PRO A C 1
ATOM 1443 O O . PRO A 1 187 ? 1.983 20.141 -4.539 1 76.44 187 PRO A O 1
ATOM 1446 N N . GLY A 1 188 ? 1.2 18.578 -5.902 1 87.88 188 GLY A N 1
ATOM 1447 C CA . GLY A 1 188 ? 2.219 17.578 -5.621 1 87.88 188 GLY A CA 1
ATOM 1448 C C . GLY A 1 188 ? 1.741 16.156 -5.848 1 87.88 188 GLY A C 1
ATOM 1449 O O . GLY A 1 188 ? 0.623 15.812 -5.465 1 87.88 188 GLY A O 1
ATOM 1450 N N . THR A 1 189 ? 2.537 15.461 -6.598 1 93.25 189 THR A N 1
ATOM 1451 C CA . THR A 1 189 ? 2.287 14.047 -6.836 1 93.25 189 THR A CA 1
ATOM 1452 C C . THR A 1 189 ? 3.545 13.227 -6.574 1 93.25 189 THR A C 1
ATOM 1454 O O . THR A 1 189 ? 4.645 13.617 -6.98 1 93.25 189 THR A O 1
ATOM 1457 N N . HIS A 1 190 ? 3.438 12.281 -5.801 1 95.81 190 HIS A N 1
ATOM 1458 C CA . HIS A 1 190 ? 4.523 11.344 -5.539 1 95.81 190 HIS A CA 1
ATOM 1459 C C . HIS A 1 190 ? 4.16 9.93 -5.996 1 95.81 190 HIS A C 1
ATOM 1461 O O . HIS A 1 190 ? 3.113 9.398 -5.617 1 95.81 190 HIS A O 1
ATOM 1467 N N . ILE A 1 191 ? 4.984 9.344 -6.801 1 97.5 191 ILE A N 1
ATOM 1468 C CA . ILE A 1 191 ? 4.758 8.016 -7.367 1 97.5 191 ILE A CA 1
ATOM 1469 C C . ILE A 1 191 ? 5.934 7.102 -7.027 1 97.5 191 ILE A C 1
ATOM 1471 O O . ILE A 1 191 ? 7.09 7.461 -7.258 1 97.5 191 ILE A O 1
ATOM 1475 N N . ILE A 1 192 ? 5.66 6 -6.449 1 98.19 192 ILE A N 1
ATOM 1476 C CA . ILE A 1 192 ? 6.668 4.98 -6.195 1 98.19 192 ILE A CA 1
ATOM 1477 C C . ILE A 1 192 ? 6.34 3.717 -6.988 1 98.19 192 ILE A C 1
ATOM 1479 O O . ILE A 1 192 ? 5.191 3.27 -7.004 1 98.19 192 ILE A O 1
ATOM 1483 N N . ARG A 1 193 ? 7.312 3.184 -7.633 1 98.12 193 ARG A N 1
ATOM 1484 C CA . ARG A 1 193 ? 7.148 1.97 -8.422 1 98.12 193 ARG A CA 1
ATOM 1485 C C . ARG A 1 193 ? 8.125 0.886 -7.973 1 98.12 193 ARG A C 1
ATOM 1487 O O . ARG A 1 193 ? 9.289 1.172 -7.688 1 98.12 193 ARG A O 1
ATOM 1494 N N . TRP A 1 194 ? 7.652 -0.258 -7.789 1 97.88 194 TRP A N 1
ATOM 1495 C CA . TRP A 1 194 ? 8.453 -1.475 -7.703 1 97.88 194 TRP A CA 1
ATOM 1496 C C . TRP A 1 194 ? 8.312 -2.309 -8.969 1 97.88 194 TRP A C 1
ATOM 1498 O O . TRP A 1 194 ? 7.273 -2.924 -9.211 1 97.88 194 TRP A O 1
ATOM 1508 N N . ASP A 1 195 ? 9.375 -2.307 -9.719 1 96.5 195 ASP A N 1
ATOM 1509 C CA . ASP A 1 195 ? 9.312 -2.891 -11.055 1 96.5 195 ASP A CA 1
ATOM 1510 C C . ASP A 1 195 ? 10.062 -4.219 -11.109 1 96.5 195 ASP A C 1
ATOM 1512 O O . ASP A 1 195 ? 11.125 -4.367 -10.492 1 96.5 195 ASP A O 1
ATOM 1516 N N . SER A 1 196 ? 9.508 -5.219 -11.789 1 93.81 196 SER A N 1
ATOM 1517 C CA . SER A 1 196 ? 10.141 -6.496 -12.117 1 93.81 196 SER A CA 1
ATOM 1518 C C . SER A 1 196 ? 9.992 -6.824 -13.602 1 93.81 196 SER A C 1
ATOM 1520 O O . SER A 1 196 ? 9.383 -6.059 -14.352 1 93.81 196 SER A O 1
ATOM 1522 N N . ARG A 1 197 ? 10.594 -7.91 -14.008 1 90.88 197 ARG A N 1
ATOM 1523 C CA . ARG A 1 197 ? 10.492 -8.344 -15.391 1 90.88 197 ARG A CA 1
ATOM 1524 C C . ARG A 1 197 ? 9.055 -8.68 -15.766 1 90.88 197 ARG A C 1
ATOM 1526 O O . ARG A 1 197 ? 8.625 -8.438 -16.891 1 90.88 197 ARG A O 1
ATOM 1533 N N . VAL A 1 198 ? 8.242 -9.031 -14.797 1 91.56 198 VAL A N 1
ATOM 1534 C CA . VAL A 1 198 ? 6.965 -9.633 -15.164 1 91.56 198 VAL A CA 1
ATOM 1535 C C . VAL A 1 198 ? 5.82 -8.711 -14.742 1 91.56 198 VAL A C 1
ATOM 1537 O O . VAL A 1 198 ? 4.688 -8.867 -15.211 1 91.56 198 VAL A O 1
ATOM 1540 N N . ASP A 1 199 ? 6.105 -7.758 -13.867 1 94.94 199 ASP A N 1
ATOM 1541 C CA . ASP A 1 199 ? 5.027 -6.871 -13.438 1 94.94 199 ASP A CA 1
ATOM 1542 C C . ASP A 1 199 ? 5.578 -5.648 -12.711 1 94.94 199 ASP A C 1
ATOM 1544 O O . ASP A 1 199 ? 6.789 -5.539 -12.492 1 94.94 199 ASP A O 1
ATOM 1548 N N . THR A 1 200 ? 4.637 -4.656 -12.469 1 97.38 200 THR A N 1
ATOM 1549 C CA . THR A 1 200 ? 4.93 -3.445 -11.711 1 97.38 200 THR A CA 1
ATOM 1550 C C . THR A 1 200 ? 3.842 -3.184 -10.672 1 97.38 200 THR A C 1
ATOM 1552 O O . THR A 1 200 ? 2.652 -3.328 -10.961 1 97.38 200 THR A O 1
ATOM 1555 N N . ILE A 1 201 ? 4.285 -2.912 -9.453 1 97.88 201 ILE A N 1
ATOM 1556 C CA . ILE A 1 201 ? 3.395 -2.398 -8.414 1 97.88 201 ILE A CA 1
ATOM 1557 C C . ILE A 1 201 ? 3.672 -0.915 -8.188 1 97.88 201 ILE A C 1
ATOM 1559 O O . ILE A 1 201 ? 4.82 -0.519 -7.961 1 97.88 201 ILE A O 1
ATOM 1563 N N . THR A 1 202 ? 2.629 -0.096 -8.289 1 98.62 202 THR A N 1
ATOM 1564 C CA . THR A 1 202 ? 2.748 1.35 -8.141 1 98.62 202 THR A CA 1
ATOM 1565 C C . THR A 1 202 ? 1.873 1.847 -6.988 1 98.62 202 THR A C 1
ATOM 1567 O O . THR A 1 202 ? 0.729 1.41 -6.84 1 98.62 202 THR A O 1
ATOM 1570 N N . ILE A 1 203 ? 2.445 2.711 -6.141 1 98.56 203 ILE A N 1
ATOM 1571 C CA . ILE A 1 203 ? 1.645 3.492 -5.207 1 98.56 203 ILE A CA 1
ATOM 1572 C C . ILE A 1 203 ? 1.835 4.984 -5.484 1 98.56 203 ILE A C 1
ATOM 1574 O O . ILE A 1 203 ? 2.932 5.418 -5.844 1 98.56 203 ILE A O 1
ATOM 1578 N N . GLU A 1 204 ? 0.767 5.723 -5.406 1 98.31 204 GLU A N 1
ATOM 1579 C CA . GLU A 1 204 ? 0.786 7.129 -5.793 1 98.31 204 GLU A CA 1
ATOM 1580 C C . GLU A 1 204 ? -0.048 7.977 -4.836 1 98.31 204 GLU A C 1
ATOM 1582 O O . GLU A 1 204 ? -1.142 7.57 -4.434 1 98.31 204 GLU A O 1
ATOM 1587 N N . HIS A 1 205 ? 0.446 9.039 -4.43 1 97.44 205 HIS A N 1
ATOM 1588 C CA . HIS A 1 205 ? -0.308 10.086 -3.748 1 97.44 205 HIS A CA 1
ATOM 1589 C C . HIS A 1 205 ? -0.396 11.352 -4.598 1 97.44 205 HIS A C 1
ATOM 1591 O O . HIS A 1 205 ? 0.625 11.867 -5.051 1 97.44 205 HIS A O 1
ATOM 1597 N N . CYS A 1 206 ? -1.578 11.828 -4.82 1 95.69 206 CYS A N 1
ATOM 1598 C CA . CYS A 1 206 ? -1.827 13.039 -5.594 1 95.69 206 CYS A CA 1
ATOM 1599 C C . CYS A 1 206 ? -2.605 14.055 -4.77 1 95.69 206 CYS A C 1
ATOM 1601 O O . CYS A 1 206 ? -3.771 13.836 -4.438 1 95.69 206 CYS A O 1
ATOM 1603 N N . ALA A 1 207 ? -1.995 15.195 -4.48 1 92.31 207 ALA A N 1
ATOM 1604 C CA . ALA A 1 207 ? -2.693 16.281 -3.795 1 92.31 207 ALA A CA 1
ATOM 1605 C C . ALA A 1 207 ? -3.539 17.094 -4.773 1 92.31 207 ALA A C 1
ATOM 1607 O O . ALA A 1 207 ? -3.096 17.391 -5.883 1 92.31 207 ALA A O 1
ATOM 1608 N N . HIS A 1 208 ? -4.762 17.375 -4.375 1 90.75 208 HIS A N 1
ATOM 1609 C CA . HIS A 1 208 ? -5.637 18.172 -5.219 1 90.75 208 HIS A CA 1
ATOM 1610 C C . HIS A 1 208 ? -5.473 19.656 -4.922 1 90.75 208 HIS A C 1
ATOM 1612 O O . HIS A 1 208 ? -5.715 20.5 -5.789 1 90.75 208 HIS A O 1
ATOM 1618 N N . SER A 1 209 ? -5.234 19.922 -3.648 1 83.25 209 SER A N 1
ATOM 1619 C CA . SER A 1 209 ? -5.086 21.297 -3.191 1 83.25 209 SER A CA 1
ATOM 1620 C C . SER A 1 209 ? -4.316 21.375 -1.877 1 83.25 209 SER A C 1
ATOM 1622 O O . SER A 1 209 ? -4.016 20.344 -1.275 1 83.25 209 SER A O 1
ATOM 1624 N N . ARG A 1 210 ? -3.979 22.531 -1.529 1 78.38 210 ARG A N 1
ATOM 1625 C CA . ARG A 1 210 ? -3.283 22.734 -0.262 1 78.38 210 ARG A CA 1
ATOM 1626 C C . ARG A 1 210 ? -4.254 22.656 0.912 1 78.38 210 ARG A C 1
ATOM 1628 O O . ARG A 1 210 ? -3.832 22.609 2.07 1 78.38 210 ARG A O 1
ATOM 1635 N N . GLU A 1 211 ? -5.465 22.562 0.629 1 88.06 211 GLU A N 1
ATOM 1636 C CA . GLU A 1 211 ? -6.488 22.453 1.666 1 88.06 211 GLU A CA 1
ATOM 1637 C C . GLU A 1 211 ? -6.312 21.188 2.494 1 88.06 211 GLU A C 1
ATOM 1639 O O . GLU A 1 211 ? -6.789 21.109 3.627 1 88.06 211 GLU A O 1
ATOM 1644 N N . GLY A 1 212 ? -5.66 20.266 1.934 1 90 212 GLY A N 1
ATOM 1645 C CA . GLY A 1 212 ? -5.418 19.016 2.645 1 90 212 GLY A CA 1
ATOM 1646 C C . GLY A 1 212 ? -4.602 19.203 3.908 1 90 212 GLY A C 1
ATOM 1647 O O . GLY A 1 212 ? -4.84 18.516 4.914 1 90 212 GLY A O 1
ATOM 1648 N N . PHE A 1 213 ? -3.734 20.203 3.846 1 90.62 213 PHE A N 1
ATOM 1649 C CA . PHE A 1 213 ? -2.922 20.484 5.023 1 90.62 213 PHE A CA 1
ATOM 1650 C C . PHE A 1 213 ? -3.762 21.141 6.113 1 90.62 213 PHE A C 1
ATOM 1652 O O . PHE A 1 213 ? -3.609 20.828 7.293 1 90.62 213 PHE A O 1
ATOM 1659 N N . ALA A 1 214 ? -4.59 22 5.68 1 94.31 214 ALA A N 1
ATOM 1660 C CA . ALA A 1 214 ? -5.477 22.688 6.621 1 94.31 214 ALA A CA 1
ATOM 1661 C C . ALA A 1 214 ? -6.418 21.703 7.301 1 94.31 214 ALA A C 1
ATOM 1663 O O . ALA A 1 214 ? -6.609 21.75 8.516 1 94.31 214 ALA A O 1
ATOM 1664 N N . LEU A 1 215 ? -6.957 20.844 6.523 1 93.81 215 LEU A N 1
ATOM 1665 C CA . LEU A 1 215 ? -7.832 19.812 7.078 1 93.81 215 LEU A CA 1
ATOM 1666 C C . LEU A 1 215 ? -7.09 18.969 8.102 1 93.81 215 LEU A C 1
ATOM 1668 O O . LEU A 1 215 ? -7.613 18.703 9.188 1 93.81 215 LEU A O 1
ATOM 1672 N N . GLY A 1 216 ? -5.906 18.578 7.738 1 94 216 GLY A N 1
ATOM 1673 C CA . GLY A 1 216 ? -5.102 17.797 8.664 1 94 216 GLY A CA 1
ATOM 1674 C C . GLY A 1 216 ? -4.848 18.5 9.977 1 94 216 GLY A C 1
ATOM 1675 O O . GLY A 1 216 ? -4.887 17.891 11.047 1 94 216 GLY A O 1
ATOM 1676 N N . ALA A 1 217 ? -4.609 19.766 9.875 1 96.38 217 ALA A N 1
ATOM 1677 C CA . ALA A 1 217 ? -4.359 20.562 11.078 1 96.38 217 ALA A CA 1
ATOM 1678 C C . ALA A 1 217 ? -5.598 20.609 11.969 1 96.38 217 ALA A C 1
ATOM 1680 O O . ALA A 1 217 ? -5.488 20.516 13.195 1 96.38 217 ALA A O 1
ATOM 1681 N N . VAL A 1 218 ? -6.742 20.75 11.391 1 96.56 218 VAL A N 1
ATOM 1682 C CA . VAL A 1 218 ? -7.98 20.812 12.156 1 96.56 218 VAL A CA 1
ATOM 1683 C C . VAL A 1 218 ? -8.25 19.453 12.805 1 96.56 218 VAL A C 1
ATOM 1685 O O . VAL A 1 218 ? -8.633 19.375 13.969 1 96.56 218 VAL A O 1
ATOM 1688 N N . ILE A 1 219 ? -7.977 18.406 12.086 1 94 219 ILE A N 1
ATOM 1689 C CA . ILE A 1 219 ? -8.164 17.062 12.625 1 94 219 ILE A CA 1
ATOM 1690 C C . ILE A 1 219 ? -7.199 16.828 13.781 1 94 219 ILE A C 1
ATOM 1692 O O . ILE A 1 219 ? -7.57 16.25 14.805 1 94 219 ILE A O 1
ATOM 1696 N N . ALA A 1 220 ? -6.016 17.281 13.602 1 96.5 220 ALA A N 1
ATOM 1697 C CA . ALA A 1 220 ? -5.035 17.188 14.68 1 96.5 220 ALA A CA 1
ATOM 1698 C C . ALA A 1 220 ? -5.508 17.953 15.914 1 96.5 220 ALA A C 1
ATOM 1700 O O . ALA A 1 220 ? -5.32 17.484 17.047 1 96.5 220 ALA A O 1
ATOM 1701 N N . ALA A 1 221 ? -6.098 19.078 15.688 1 97.81 221 ALA A N 1
ATOM 1702 C CA . ALA A 1 221 ? -6.641 19.859 16.797 1 97.81 221 ALA A CA 1
ATOM 1703 C C . ALA A 1 221 ? -7.742 19.094 17.516 1 97.81 221 ALA A C 1
ATOM 1705 O O . ALA A 1 221 ? -7.77 19.047 18.75 1 97.81 221 ALA A O 1
ATOM 1706 N N . GLU A 1 222 ? -8.602 18.5 16.781 1 96.19 222 GLU A N 1
ATOM 1707 C CA . GLU A 1 222 ? -9.672 17.672 17.359 1 96.19 222 GLU A CA 1
ATOM 1708 C C . GLU A 1 222 ? -9.102 16.531 18.188 1 96.19 222 GLU A C 1
ATOM 1710 O O . GLU A 1 222 ? -9.609 16.25 19.281 1 96.19 222 GLU A O 1
ATOM 1715 N N . TRP A 1 223 ? -8.078 15.906 17.703 1 94.81 223 TRP A N 1
ATOM 1716 C CA . TRP A 1 223 ? -7.461 14.758 18.359 1 94.81 223 TRP A CA 1
ATOM 1717 C C . TRP A 1 223 ? -6.711 15.195 19.625 1 94.81 223 TRP A C 1
ATOM 1719 O O . TRP A 1 223 ? -6.621 14.438 20.594 1 94.81 223 TRP A O 1
ATOM 1729 N N . THR A 1 224 ? -6.207 16.406 19.609 1 97.19 224 THR A N 1
ATOM 1730 C CA . THR A 1 224 ? -5.398 16.953 20.688 1 97.19 224 THR A CA 1
ATOM 1731 C C . THR A 1 224 ? -6.273 17.328 21.891 1 97.19 224 THR A C 1
ATOM 1733 O O . THR A 1 224 ? -5.809 17.328 23.031 1 97.19 224 THR A O 1
ATOM 1736 N N . GLU A 1 225 ? -7.535 17.578 21.562 1 90.94 225 GLU A N 1
ATOM 1737 C CA . GLU A 1 225 ? -8.445 17.969 22.641 1 90.94 225 GLU A CA 1
ATOM 1738 C C . GLU A 1 225 ? -8.492 16.906 23.734 1 90.94 225 GLU A C 1
ATOM 1740 O O . GLU A 1 225 ? -8.711 15.727 23.453 1 90.94 225 GLU A O 1
ATOM 1745 N N . GLY A 1 226 ? -8.234 17.25 24.938 1 90.5 226 GLY A N 1
ATOM 1746 C CA . GLY A 1 226 ? -8.305 16.359 26.078 1 90.5 226 GLY A CA 1
ATOM 1747 C C . GLY A 1 226 ? -7.031 15.547 26.281 1 90.5 226 GLY A C 1
ATOM 1748 O O . GLY A 1 226 ? -6.953 14.719 27.188 1 90.5 226 GLY A O 1
ATOM 1749 N N . ARG A 1 227 ? -6.105 15.766 25.453 1 95.19 227 ARG A N 1
ATOM 1750 C CA . ARG A 1 227 ? -4.824 15.086 25.578 1 95.19 227 ARG A CA 1
ATOM 1751 C C . ARG A 1 227 ? -3.754 16.031 26.109 1 95.19 227 ARG A C 1
ATOM 1753 O O . ARG A 1 227 ? -3.973 17.234 26.203 1 95.19 227 ARG A O 1
ATOM 1760 N N . SER A 1 228 ? -2.635 15.367 26.625 1 97.12 228 SER A N 1
ATOM 1761 C CA . SER A 1 228 ? -1.575 16.188 27.203 1 97.12 228 SER A CA 1
ATOM 1762 C C . SER A 1 228 ? -0.197 15.688 26.781 1 97.12 228 SER A C 1
ATOM 1764 O O . SER A 1 228 ? -0.051 14.539 26.359 1 97.12 228 SER A O 1
ATOM 1766 N N . GLY A 1 229 ? 0.739 16.609 26.812 1 97.94 229 GLY A N 1
ATOM 1767 C CA . GLY A 1 229 ? 2.125 16.234 26.578 1 97.94 229 GLY A CA 1
ATOM 1768 C C . GLY A 1 229 ? 2.58 16.484 25.156 1 97.94 229 GLY A C 1
ATOM 1769 O O . GLY A 1 229 ? 2.084 17.391 24.484 1 97.94 229 GLY A O 1
ATOM 1770 N N . TRP A 1 230 ? 3.67 15.797 24.781 1 98.19 230 TRP A N 1
ATOM 1771 C CA . TRP A 1 230 ? 4.219 15.828 23.422 1 98.19 230 TRP A CA 1
ATOM 1772 C C . TRP A 1 230 ? 3.471 14.859 22.516 1 98.19 230 TRP A C 1
ATOM 1774 O O . TRP A 1 230 ? 3.562 13.641 22.672 1 98.19 230 TRP A O 1
ATOM 1784 N N . LEU A 1 231 ? 2.73 15.383 21.578 1 97.56 231 LEU A N 1
ATOM 1785 C CA . LEU A 1 231 ? 1.877 14.586 20.703 1 97.56 231 LEU A CA 1
ATOM 1786 C C . LEU A 1 231 ? 2.396 14.609 19.266 1 97.56 231 LEU A C 1
ATOM 1788 O O . LEU A 1 231 ? 2.91 15.633 18.797 1 97.56 231 LEU A O 1
ATOM 1792 N N . THR A 1 232 ? 2.219 13.484 18.594 1 95.38 232 THR A N 1
ATOM 1793 C CA . THR A 1 232 ? 2.807 13.383 17.266 1 95.38 232 THR A CA 1
ATOM 1794 C C . THR A 1 232 ? 1.779 12.867 16.266 1 95.38 232 THR A C 1
ATOM 1796 O O . THR A 1 232 ? 0.772 12.266 16.641 1 95.38 232 THR A O 1
ATOM 1799 N N . MET A 1 233 ? 2.062 13.125 15.031 1 92.69 233 MET A N 1
ATOM 1800 C CA . MET A 1 233 ? 1.236 12.625 13.938 1 92.69 233 MET A CA 1
ATOM 1801 C C . MET A 1 233 ? 1.193 11.102 13.938 1 92.69 233 MET A C 1
ATOM 1803 O O . MET A 1 233 ? 0.136 10.5 13.727 1 92.69 233 MET A O 1
ATOM 1807 N N . ASP A 1 234 ? 2.309 10.539 14.227 1 88.62 234 ASP A N 1
ATOM 1808 C CA . ASP A 1 234 ? 2.381 9.086 14.281 1 88.62 234 ASP A CA 1
ATOM 1809 C C . ASP A 1 234 ? 1.405 8.523 15.312 1 88.62 234 ASP A C 1
ATOM 1811 O O . ASP A 1 234 ? 0.693 7.555 15.039 1 88.62 234 ASP A O 1
ATOM 1815 N N . GLU A 1 235 ? 1.402 9.125 16.484 1 91.06 235 GLU A N 1
ATOM 1816 C CA . GLU A 1 235 ? 0.488 8.68 17.531 1 91.06 235 GLU A CA 1
ATOM 1817 C C . GLU A 1 235 ? -0.967 8.859 17.109 1 91.06 235 GLU A C 1
ATOM 1819 O O . GLU A 1 235 ? -1.802 7.988 17.359 1 91.06 235 GLU A O 1
ATOM 1824 N N . MET A 1 236 ? -1.27 9.977 16.516 1 91.75 236 MET A N 1
ATOM 1825 C CA . MET A 1 236 ? -2.631 10.227 16.047 1 91.75 236 MET A CA 1
ATOM 1826 C C . MET A 1 236 ? -3.051 9.203 15 1 91.75 236 MET A C 1
ATOM 1828 O O . MET A 1 236 ? -4.133 8.625 15.094 1 91.75 236 MET A O 1
ATOM 1832 N N . MET A 1 237 ? -2.18 8.992 14.016 1 88.69 237 MET A N 1
ATOM 1833 C CA . MET A 1 237 ? -2.477 8.047 12.938 1 88.69 237 MET A CA 1
ATOM 1834 C C . MET A 1 237 ? -2.711 6.645 13.492 1 88.69 237 MET A C 1
ATOM 1836 O O . MET A 1 237 ? -3.652 5.965 13.078 1 88.69 237 MET A O 1
ATOM 1840 N N . HIS A 1 238 ? -1.881 6.27 14.438 1 86.31 238 HIS A N 1
ATOM 1841 C CA . HIS A 1 238 ? -2.033 4.961 15.062 1 86.31 238 HIS A CA 1
ATOM 1842 C C . HIS A 1 238 ? -3.373 4.848 15.789 1 86.31 238 HIS A C 1
ATOM 1844 O O . HIS A 1 238 ? -4.008 3.793 15.766 1 86.31 238 HIS A O 1
ATOM 1850 N N . SER A 1 239 ? -3.695 5.875 16.406 1 85.69 239 SER A N 1
ATOM 1851 C CA . SER A 1 239 ? -4.945 5.871 17.172 1 85.69 239 SER A CA 1
ATOM 1852 C C . SER A 1 239 ? -6.152 5.785 16.234 1 85.69 239 SER A C 1
ATOM 1854 O O . SER A 1 239 ? -7.191 5.242 16.609 1 85.69 239 SER A O 1
ATOM 1856 N N . LEU A 1 240 ? -5.98 6.371 15.117 1 80.62 240 LEU A N 1
ATOM 1857 C CA . LEU A 1 240 ? -7.094 6.398 14.18 1 80.62 240 LEU A CA 1
ATOM 1858 C C . LEU A 1 240 ? -7.191 5.086 13.414 1 80.62 240 LEU A C 1
ATOM 1860 O O . LEU A 1 240 ? -8.258 4.734 12.906 1 80.62 240 LEU A O 1
ATOM 1864 N N . ILE A 1 241 ? -6.043 4.395 13.18 1 75.88 241 ILE A N 1
ATOM 1865 C CA . ILE A 1 241 ? -6 3.135 12.438 1 75.88 241 ILE A CA 1
ATOM 1866 C C . ILE A 1 241 ? -6.445 1.989 13.344 1 75.88 241 ILE A C 1
ATOM 1868 O O . ILE A 1 241 ? -5.988 1.879 14.484 1 75.88 241 ILE A O 1
ATOM 1872 N N . ALA A 1 242 ? -7.727 1.6 13.695 1 60.84 242 ALA A N 1
ATOM 1873 C CA . ALA A 1 242 ? -8.289 0.541 14.531 1 60.84 242 ALA A CA 1
ATOM 1874 C C . ALA A 1 242 ? -7.438 -0.724 14.461 1 60.84 242 ALA A C 1
ATOM 1876 O O . ALA A 1 242 ? -7.219 -1.272 13.375 1 60.84 242 ALA A O 1
ATOM 1877 N N . ARG A 1 243 ? -6.402 -0.853 15.109 1 51.97 243 ARG A N 1
ATOM 1878 C CA . ARG A 1 243 ? -5.434 -1.936 14.984 1 51.97 243 ARG A CA 1
ATOM 1879 C C . ARG A 1 243 ? -6.09 -3.291 15.219 1 51.97 243 ARG A C 1
ATOM 1881 O O . ARG A 1 243 ? -5.891 -3.906 16.266 1 51.97 243 ARG A O 1
ATOM 1888 N N . PRO A 1 244 ? -7.34 -3.488 15.305 1 40.75 244 PRO A N 1
ATOM 1889 C CA . PRO A 1 244 ? -7.434 -4.898 15.695 1 40.75 244 PRO A CA 1
ATOM 1890 C C . PRO A 1 244 ? -6.559 -5.809 14.844 1 40.75 244 PRO A C 1
ATOM 1892 O O . PRO A 1 244 ? -5.809 -6.629 15.375 1 40.75 244 PRO A O 1
ATOM 1895 N N . ALA A 1 245 ? -6.996 -6.07 13.547 1 38.88 245 ALA A N 1
ATOM 1896 C CA . ALA A 1 245 ? -6.738 -7.176 12.625 1 38.88 245 ALA A CA 1
ATOM 1897 C C . ALA A 1 245 ? -5.391 -7.004 11.93 1 38.88 245 ALA A C 1
ATOM 1899 O O . ALA A 1 245 ? -5.016 -7.82 11.086 1 38.88 245 ALA A O 1
ATOM 1900 N N . LEU A 1 246 ? -4.773 -5.953 11.742 1 42.84 246 LEU A N 1
ATOM 1901 C CA . LEU A 1 246 ? -3.52 -5.867 11 1 42.84 246 LEU A CA 1
ATOM 1902 C C . LEU A 1 246 ? -2.561 -6.977 11.422 1 42.84 246 LEU A C 1
ATOM 1904 O O . LEU A 1 246 ? -1.771 -7.465 10.609 1 42.84 246 LEU A O 1
ATOM 1908 N N . LEU A 1 247 ? -2.613 -7.254 12.695 1 40.03 247 LEU A N 1
ATOM 1909 C CA . LEU A 1 247 ? -1.837 -8.391 13.172 1 40.03 247 LEU A CA 1
ATOM 1910 C C . LEU A 1 247 ? -2.242 -9.672 12.445 1 40.03 247 LEU A C 1
ATOM 1912 O O . LEU A 1 247 ? -1.409 -10.555 12.219 1 40.03 247 LEU A O 1
ATOM 1916 N N . ASP A 1 248 ? -3.479 -9.719 12.07 1 38.94 248 ASP A N 1
ATOM 1917 C CA . ASP A 1 248 ? -3.904 -10.969 11.438 1 38.94 248 ASP A CA 1
ATOM 1918 C C . ASP A 1 248 ? -3.512 -10.992 9.961 1 38.94 248 ASP A C 1
ATOM 1920 O O . ASP A 1 248 ? -3.592 -12.039 9.312 1 38.94 248 ASP A O 1
ATOM 1924 N N . ILE A 1 249 ? -3.391 -9.961 9.297 1 39.75 249 ILE A N 1
ATOM 1925 C CA . ILE A 1 249 ? -3.047 -9.953 7.883 1 39.75 249 ILE A CA 1
ATOM 1926 C C . ILE A 1 249 ? -1.653 -10.547 7.688 1 39.75 249 ILE A C 1
ATOM 1928 O O . ILE A 1 249 ? -1.372 -11.156 6.652 1 39.75 249 ILE A O 1
ATOM 1932 N N . VAL A 1 250 ? -0.818 -10.422 8.742 1 36.34 250 VAL A N 1
ATOM 1933 C CA . VAL A 1 250 ? 0.51 -11.031 8.719 1 36.34 250 VAL A CA 1
ATOM 1934 C C . VAL A 1 250 ? 0.449 -12.438 9.312 1 36.34 250 VAL A C 1
ATOM 1936 O O . VAL A 1 250 ? 1.47 -13.117 9.406 1 36.34 250 VAL A O 1
ATOM 1939 N N . LYS A 1 251 ? -0.764 -12.867 9.781 1 32.94 251 LYS A N 1
ATOM 1940 C CA . LYS A 1 251 ? -0.858 -14.266 10.18 1 32.94 251 LYS A CA 1
ATOM 1941 C C . LYS A 1 251 ? -1.27 -15.148 9 1 32.94 251 LYS A C 1
ATOM 1943 O O . LYS A 1 251 ? -2.193 -14.805 8.258 1 32.94 251 LYS A O 1
ATOM 1948 N N . MET B 1 1 ? 17 -27.922 -8.438 1 96.06 1 MET B N 1
ATOM 1949 C CA . MET B 1 1 ? 16.172 -29.047 -8.008 1 96.06 1 MET B CA 1
ATOM 1950 C C . MET B 1 1 ? 15.594 -29.781 -9.211 1 96.06 1 MET B C 1
ATOM 1952 O O . MET B 1 1 ? 15.688 -29.312 -10.344 1 96.06 1 MET B O 1
ATOM 1956 N N . LYS B 1 2 ? 15.125 -31 -8.945 1 98.19 2 LYS B N 1
ATOM 1957 C CA . LYS B 1 2 ? 14.5 -31.828 -9.977 1 98.19 2 LYS B CA 1
ATOM 1958 C C . LYS B 1 2 ? 12.984 -31.641 -9.969 1 98.19 2 LYS B C 1
ATOM 1960 O O . LYS B 1 2 ? 12.328 -31.906 -8.961 1 98.19 2 LYS B O 1
ATOM 1965 N N . ILE B 1 3 ? 12.469 -31.203 -11.156 1 98.44 3 ILE B N 1
ATOM 1966 C CA . ILE B 1 3 ? 11.055 -30.844 -11.234 1 98.44 3 ILE B CA 1
ATOM 1967 C C . ILE B 1 3 ? 10.359 -31.719 -12.273 1 98.44 3 ILE B C 1
ATOM 1969 O O . ILE B 1 3 ? 10.898 -31.953 -13.359 1 98.44 3 ILE B O 1
ATOM 1973 N N . ALA B 1 4 ? 9.242 -32.25 -11.961 1 98.5 4 ALA B N 1
ATOM 1974 C CA . ALA B 1 4 ? 8.344 -32.875 -12.938 1 98.5 4 ALA B CA 1
ATOM 1975 C C . ALA B 1 4 ? 7.223 -31.906 -13.328 1 98.5 4 ALA B C 1
ATOM 1977 O O . ALA B 1 4 ? 6.68 -31.188 -12.477 1 98.5 4 ALA B O 1
ATOM 1978 N N . LEU B 1 5 ? 6.875 -31.859 -14.594 1 98.44 5 LEU B N 1
ATOM 1979 C CA . LEU B 1 5 ? 5.766 -31.047 -15.078 1 98.44 5 LEU B CA 1
ATOM 1980 C C . LEU B 1 5 ? 4.574 -31.922 -15.453 1 98.44 5 LEU B C 1
ATOM 1982 O O . LEU B 1 5 ? 4.719 -32.906 -16.203 1 98.44 5 LEU B O 1
ATOM 1986 N N . ILE B 1 6 ? 3.469 -31.656 -14.836 1 98.12 6 ILE B N 1
ATOM 1987 C CA . ILE B 1 6 ? 2.219 -32.344 -15.164 1 98.12 6 ILE B CA 1
ATOM 1988 C C . ILE B 1 6 ? 1.275 -31.359 -15.867 1 98.12 6 ILE B C 1
ATOM 1990 O O . ILE B 1 6 ? 0.72 -30.453 -15.242 1 98.12 6 ILE B O 1
ATOM 1994 N N . GLY B 1 7 ? 0.991 -31.516 -17.047 1 96.31 7 GLY B N 1
ATOM 1995 C CA . GLY B 1 7 ? 0.373 -30.531 -17.922 1 96.31 7 GLY B CA 1
ATOM 1996 C C . GLY B 1 7 ? 1.381 -29.703 -18.703 1 96.31 7 GLY B C 1
ATOM 1997 O O . GLY B 1 7 ? 2.131 -28.922 -18.125 1 96.31 7 GLY B O 1
ATOM 1998 N N . TYR B 1 8 ? 1.379 -29.906 -20.016 1 94.94 8 TYR B N 1
ATOM 1999 C CA . TYR B 1 8 ? 2.408 -29.266 -20.828 1 94.94 8 TYR B CA 1
ATOM 2000 C C . TYR B 1 8 ? 1.786 -28.375 -21.891 1 94.94 8 TYR B C 1
ATOM 2002 O O . TYR B 1 8 ? 2.133 -28.469 -23.078 1 94.94 8 TYR B O 1
ATOM 2010 N N . GLY B 1 9 ? 0.823 -27.672 -21.484 1 92.69 9 GLY B N 1
ATOM 2011 C CA . GLY B 1 9 ? 0.251 -26.625 -22.297 1 92.69 9 GLY B CA 1
ATOM 2012 C C . GLY B 1 9 ? 1.049 -25.328 -22.266 1 92.69 9 GLY B C 1
ATOM 2013 O O . GLY B 1 9 ? 2.273 -25.359 -22.109 1 92.69 9 GLY B O 1
ATOM 2014 N N . LYS B 1 10 ? 0.412 -24.234 -22.5 1 90.5 10 LYS B N 1
ATOM 2015 C CA . LYS B 1 10 ? 1.065 -22.922 -22.516 1 90.5 10 LYS B CA 1
ATOM 2016 C C . LYS B 1 10 ? 1.776 -22.656 -21.188 1 90.5 10 LYS B C 1
ATOM 2018 O O . LYS B 1 10 ? 2.953 -22.297 -21.172 1 90.5 10 LYS B O 1
ATOM 2023 N N . MET B 1 11 ? 1.086 -22.875 -20.141 1 91.62 11 MET B N 1
ATOM 2024 C CA . MET B 1 11 ? 1.656 -22.625 -18.828 1 91.62 11 MET B CA 1
ATOM 2025 C C . MET B 1 11 ? 2.797 -23.594 -18.531 1 91.62 11 MET B C 1
ATOM 2027 O O . MET B 1 11 ? 3.84 -23.188 -18.016 1 91.62 11 MET B O 1
ATOM 2031 N N . GLY B 1 12 ? 2.584 -24.859 -18.812 1 94.81 12 GLY B N 1
ATOM 2032 C CA . GLY B 1 12 ? 3.641 -25.844 -18.625 1 94.81 12 GLY B CA 1
ATOM 2033 C C . GLY B 1 12 ? 4.934 -25.469 -19.328 1 94.81 12 GLY B C 1
ATOM 2034 O O . GLY B 1 12 ? 6.016 -25.594 -18.75 1 94.81 12 GLY B O 1
ATOM 2035 N N . ARG B 1 13 ? 4.805 -25 -20.5 1 96 13 ARG B N 1
ATOM 2036 C CA . ARG B 1 13 ? 5.969 -24.594 -21.281 1 96 13 ARG B CA 1
ATOM 2037 C C . ARG B 1 13 ? 6.641 -23.375 -20.688 1 96 13 ARG B C 1
ATOM 2039 O O . ARG B 1 13 ? 7.871 -23.297 -20.625 1 96 13 ARG B O 1
ATOM 2046 N N . ALA B 1 14 ? 5.836 -22.438 -20.297 1 94.75 14 ALA B N 1
ATOM 2047 C CA . ALA B 1 14 ? 6.371 -21.234 -19.672 1 94.75 14 ALA B CA 1
ATOM 2048 C C . ALA B 1 14 ? 7.109 -21.562 -18.375 1 94.75 14 ALA B C 1
ATOM 2050 O O . ALA B 1 14 ? 8.188 -21.016 -18.109 1 94.75 14 ALA B O 1
ATOM 2051 N N . ILE B 1 15 ? 6.562 -22.453 -17.641 1 97.06 15 ILE B N 1
ATOM 2052 C CA . ILE B 1 15 ? 7.16 -22.859 -16.375 1 97.06 15 ILE B CA 1
ATOM 2053 C C . ILE B 1 15 ? 8.5 -23.562 -16.641 1 97.06 15 ILE B C 1
ATOM 2055 O O . ILE B 1 15 ? 9.477 -23.312 -15.93 1 97.06 15 ILE B O 1
ATOM 2059 N N . GLU B 1 16 ? 8.477 -24.406 -17.641 1 97.88 16 GLU B N 1
ATOM 2060 C CA . GLU B 1 16 ? 9.727 -25.078 -17.969 1 97.88 16 GLU B CA 1
ATOM 2061 C C . GLU B 1 16 ? 10.836 -24.078 -18.281 1 97.88 16 GLU B C 1
ATOM 2063 O O . GLU B 1 16 ? 11.953 -24.203 -17.766 1 97.88 16 GLU B O 1
ATOM 2068 N N . LYS B 1 17 ? 10.5 -23.125 -19.109 1 96.62 17 LYS B N 1
ATOM 2069 C CA . LYS B 1 17 ? 11.477 -22.125 -19.5 1 96.62 17 LYS B CA 1
ATOM 2070 C C . LYS B 1 17 ? 12.055 -21.406 -18.281 1 96.62 17 LYS B C 1
ATOM 2072 O O . LYS B 1 17 ? 13.273 -21.297 -18.141 1 96.62 17 LYS B O 1
ATOM 2077 N N . ILE B 1 18 ? 11.25 -21.031 -17.406 1 95.31 18 ILE B N 1
ATOM 2078 C CA . ILE B 1 18 ? 11.664 -20.266 -16.234 1 95.31 18 ILE B CA 1
ATOM 2079 C C . ILE B 1 18 ? 12.43 -21.172 -15.273 1 95.31 18 ILE B C 1
ATOM 2081 O O . ILE B 1 18 ? 13.43 -20.766 -14.68 1 95.31 18 ILE B O 1
ATOM 2085 N N . ALA B 1 19 ? 11.945 -22.406 -15.102 1 97.38 19 ALA B N 1
ATOM 2086 C CA . ALA B 1 19 ? 12.617 -23.359 -14.219 1 97.38 19 ALA B CA 1
ATOM 2087 C C . ALA B 1 19 ? 14.055 -23.609 -14.664 1 97.38 19 ALA B C 1
ATOM 2089 O O . ALA B 1 19 ? 14.977 -23.578 -13.844 1 97.38 19 ALA B O 1
ATOM 2090 N N . ILE B 1 20 ? 14.195 -23.766 -15.938 1 97.81 20 ILE B N 1
ATOM 2091 C CA . ILE B 1 20 ? 15.523 -24.016 -16.484 1 97.81 20 ILE B CA 1
ATOM 2092 C C . ILE B 1 20 ? 16.391 -22.766 -16.297 1 97.81 20 ILE B C 1
ATOM 2094 O O . ILE B 1 20 ? 17.547 -22.875 -15.875 1 97.81 20 ILE B O 1
ATOM 2098 N N . GLU B 1 21 ? 15.852 -21.625 -16.578 1 95.25 21 GLU B N 1
ATOM 2099 C CA . GLU B 1 21 ? 16.562 -20.359 -16.422 1 95.25 21 GLU B CA 1
ATOM 2100 C C . GLU B 1 21 ? 17.047 -20.172 -14.977 1 95.25 21 GLU B C 1
ATOM 2102 O O . GLU B 1 21 ? 18.094 -19.578 -14.734 1 95.25 21 GLU B O 1
ATOM 2107 N N . ARG B 1 22 ? 16.344 -20.75 -14.07 1 94.12 22 ARG B N 1
ATOM 2108 C CA . ARG B 1 22 ? 16.672 -20.578 -12.656 1 94.12 22 ARG B CA 1
ATOM 2109 C C . ARG B 1 22 ? 17.547 -21.719 -12.156 1 94.12 22 ARG B C 1
ATOM 2111 O O . ARG B 1 22 ? 17.781 -21.844 -10.953 1 94.12 22 ARG B O 1
ATOM 2118 N N . GLY B 1 23 ? 17.859 -22.594 -13.008 1 97.12 23 GLY B N 1
ATOM 2119 C CA . GLY B 1 23 ? 18.875 -23.578 -12.695 1 97.12 23 GLY B CA 1
ATOM 2120 C C . GLY B 1 23 ? 18.297 -24.922 -12.289 1 97.12 23 GLY B C 1
ATOM 2121 O O . GLY B 1 23 ? 19.016 -25.781 -11.758 1 97.12 23 GLY B O 1
ATOM 2122 N N . HIS B 1 24 ? 17.016 -25.125 -12.547 1 98.19 24 HIS B N 1
ATOM 2123 C CA . HIS B 1 24 ? 16.406 -26.406 -12.203 1 98.19 24 HIS B CA 1
ATOM 2124 C C . HIS B 1 24 ? 16.438 -27.375 -13.375 1 98.19 24 HIS B C 1
ATOM 2126 O O . HIS B 1 24 ? 16.703 -26.969 -14.508 1 98.19 24 HIS B O 1
ATOM 2132 N N . GLU B 1 25 ? 16.266 -28.609 -13.047 1 98.25 25 GLU B N 1
ATOM 2133 C CA . GLU B 1 25 ? 16.219 -29.656 -14.047 1 98.25 25 GLU B CA 1
ATOM 2134 C C . GLU B 1 25 ? 14.805 -30.219 -14.195 1 98.25 25 GLU B C 1
ATOM 2136 O O . GLU B 1 25 ? 14.164 -30.562 -13.195 1 98.25 25 GLU B O 1
ATOM 2141 N N . ILE B 1 26 ? 14.336 -30.281 -15.445 1 98.44 26 ILE B N 1
ATOM 2142 C CA . ILE B 1 26 ? 13.07 -30.938 -15.711 1 98.44 26 ILE B CA 1
ATOM 2143 C C . ILE B 1 26 ? 13.305 -32.438 -15.977 1 98.44 26 ILE B C 1
ATOM 2145 O O . ILE B 1 26 ? 13.859 -32.781 -17.016 1 98.44 26 ILE B O 1
ATOM 2149 N N . VAL B 1 27 ? 12.797 -33.281 -15.125 1 98.06 27 VAL B N 1
ATOM 2150 C CA . VAL B 1 27 ?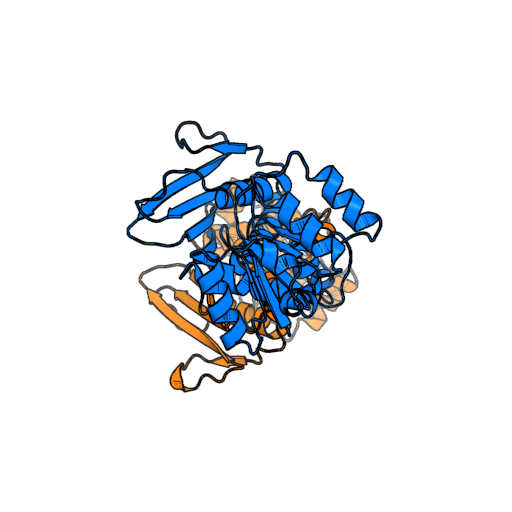 13.172 -34.688 -15.211 1 98.06 27 VAL B CA 1
ATOM 2151 C C . VAL B 1 27 ? 12.031 -35.469 -15.844 1 98.06 27 VAL B C 1
ATOM 2153 O O . VAL B 1 27 ? 12.227 -36.625 -16.25 1 98.06 27 VAL B O 1
ATOM 2156 N N . CYS B 1 28 ? 10.898 -34.906 -15.867 1 96.81 28 CYS B N 1
ATOM 2157 C CA . CYS B 1 28 ? 9.719 -35.594 -16.375 1 96.81 28 CYS B CA 1
ATOM 2158 C C . CYS B 1 28 ? 8.664 -34.594 -16.859 1 96.81 28 CYS B C 1
ATOM 2160 O O . CYS B 1 28 ? 8.461 -33.531 -16.234 1 96.81 28 CYS B O 1
ATOM 2162 N N . ARG B 1 29 ? 8.023 -34.844 -18 1 97.25 29 ARG B N 1
ATOM 2163 C CA . ARG B 1 29 ? 6.887 -34.125 -18.547 1 97.25 29 ARG B CA 1
ATOM 2164 C C . ARG B 1 29 ? 5.707 -35.031 -18.797 1 97.25 29 ARG B C 1
ATOM 2166 O O . ARG B 1 29 ? 5.812 -36 -19.578 1 97.25 29 ARG B O 1
ATOM 2173 N N . ILE B 1 30 ? 4.711 -34.75 -18.172 1 96.31 30 ILE B N 1
ATOM 2174 C CA . ILE B 1 30 ? 3.533 -35.594 -18.344 1 96.31 30 ILE B CA 1
ATOM 2175 C C . ILE B 1 30 ? 2.383 -34.781 -18.922 1 96.31 30 ILE B C 1
ATOM 2177 O O . ILE B 1 30 ? 2.107 -33.656 -18.438 1 96.31 30 ILE B O 1
ATOM 2181 N N . ASP B 1 31 ? 1.771 -35.219 -19.875 1 94.56 31 ASP B N 1
ATOM 2182 C CA . ASP B 1 31 ? 0.571 -34.656 -20.469 1 94.56 31 ASP B CA 1
ATOM 2183 C C . ASP B 1 31 ? -0.493 -35.719 -20.719 1 94.56 31 ASP B C 1
ATOM 2185 O O . ASP B 1 31 ? -0.405 -36.812 -20.172 1 94.56 31 ASP B O 1
ATOM 2189 N N . ALA B 1 32 ? -1.56 -35.438 -21.453 1 89.62 32 ALA B N 1
ATOM 2190 C CA . ALA B 1 32 ? -2.721 -36.312 -21.609 1 89.62 32 ALA B CA 1
ATOM 2191 C C . ALA B 1 32 ? -2.328 -37.625 -22.25 1 89.62 32 ALA B C 1
ATOM 2193 O O . ALA B 1 32 ? -2.908 -38.656 -21.938 1 89.62 32 ALA B O 1
ATOM 2194 N N . ASP B 1 33 ? -1.221 -37.719 -23.016 1 90.94 33 ASP B N 1
ATOM 2195 C CA . ASP B 1 33 ? -0.936 -38.875 -23.844 1 90.94 33 ASP B CA 1
ATOM 2196 C C . ASP B 1 33 ? 0.126 -39.75 -23.203 1 90.94 33 ASP B C 1
ATOM 2198 O O . ASP B 1 33 ? 0.488 -40.812 -23.75 1 90.94 33 ASP B O 1
ATOM 2202 N N . ASN B 1 34 ? 0.651 -39.406 -22.125 1 93.62 34 ASN B N 1
ATOM 2203 C CA . ASN B 1 34 ? 1.712 -40.219 -21.531 1 93.62 34 ASN B CA 1
ATOM 2204 C C . ASN B 1 34 ? 1.552 -40.312 -20.016 1 93.62 34 ASN B C 1
ATOM 2206 O O . ASN B 1 34 ? 2.518 -40.125 -19.266 1 93.62 34 ASN B O 1
ATOM 2210 N N . GLN B 1 35 ? 0.405 -40.594 -19.562 1 91.38 35 GLN B N 1
ATOM 2211 C CA . GLN B 1 35 ? 0.06 -40.688 -18.141 1 91.38 35 GLN B CA 1
ATOM 2212 C C . GLN B 1 35 ? 0.856 -41.781 -17.453 1 91.38 35 GLN B C 1
ATOM 2214 O O . GLN B 1 35 ? 1.087 -41.719 -16.234 1 91.38 35 GLN B O 1
ATOM 2219 N N . ASP B 1 36 ? 1.271 -42.75 -18.188 1 93.06 36 ASP B N 1
ATOM 2220 C CA . ASP B 1 36 ? 2.029 -43.844 -17.625 1 93.06 36 ASP B CA 1
ATOM 2221 C C . ASP B 1 36 ? 3.371 -43.375 -17.078 1 93.06 36 ASP B C 1
ATOM 2223 O O . ASP B 1 36 ? 4.008 -44.094 -16.297 1 93.06 36 ASP B O 1
ATOM 2227 N N . ASP B 1 37 ? 3.807 -42.25 -17.484 1 95.06 37 ASP B N 1
ATOM 2228 C CA . ASP B 1 37 ? 5.094 -41.719 -17.047 1 95.06 37 ASP B CA 1
ATOM 2229 C C . ASP B 1 37 ? 5.074 -41.375 -15.555 1 95.06 37 ASP B C 1
ATOM 2231 O O . ASP B 1 37 ? 6.125 -41.188 -14.945 1 95.06 37 ASP B O 1
ATOM 2235 N N . PHE B 1 38 ? 3.945 -41.344 -14.93 1 95.56 38 PHE B N 1
ATOM 2236 C CA . PHE B 1 38 ? 3.867 -41.25 -13.477 1 95.56 38 PHE B CA 1
ATOM 2237 C C . PHE B 1 38 ? 4.617 -42.375 -12.805 1 95.56 38 PHE B C 1
ATOM 2239 O O . PHE B 1 38 ? 5.113 -42.25 -11.68 1 95.56 38 PHE B O 1
ATOM 2246 N N . GLU B 1 39 ? 4.668 -43.5 -13.508 1 94.69 39 GLU B N 1
ATOM 2247 C CA . GLU B 1 39 ? 5.301 -44.719 -12.953 1 94.69 39 GLU B CA 1
ATOM 2248 C C . GLU B 1 39 ? 6.77 -44.781 -13.359 1 94.69 39 GLU B C 1
ATOM 2250 O O . GLU B 1 39 ? 7.465 -45.75 -12.992 1 94.69 39 GLU B O 1
ATOM 2255 N N . SER B 1 40 ? 7.25 -43.844 -14.094 1 95.81 40 SER B N 1
ATOM 2256 C CA . SER B 1 40 ? 8.617 -43.875 -14.602 1 95.81 40 SER B CA 1
ATOM 2257 C C . SER B 1 40 ? 9.625 -43.562 -13.5 1 95.81 40 SER B C 1
ATOM 2259 O O . SER B 1 40 ? 9.297 -42.875 -12.531 1 95.81 40 SER B O 1
ATOM 2261 N N . PRO B 1 41 ? 10.844 -44.094 -13.664 1 95.44 41 PRO B N 1
ATOM 2262 C CA . PRO B 1 41 ? 11.906 -43.719 -12.727 1 95.44 41 PRO B CA 1
ATOM 2263 C C . PRO B 1 41 ? 12.211 -42.219 -12.742 1 95.44 41 PRO B C 1
ATOM 2265 O O . PRO B 1 41 ? 12.609 -41.656 -11.719 1 95.44 41 PRO B O 1
ATOM 2268 N N . GLU B 1 42 ? 11.977 -41.625 -13.836 1 96.06 42 GLU B N 1
ATOM 2269 C CA . GLU B 1 42 ? 12.227 -40.188 -13.961 1 96.06 42 GLU B CA 1
ATOM 2270 C C . GLU B 1 42 ? 11.297 -39.375 -13.055 1 96.06 42 GLU B C 1
ATOM 2272 O O . GLU B 1 42 ? 11.727 -38.406 -12.414 1 96.06 42 GLU B O 1
ATOM 2277 N N . PHE B 1 43 ? 10.047 -39.812 -12.992 1 97.25 43 PHE B N 1
ATOM 2278 C CA . PHE B 1 43 ? 9.094 -39.125 -12.141 1 97.25 43 PHE B CA 1
ATOM 2279 C C . PHE B 1 43 ? 9.453 -39.312 -10.672 1 97.25 43 PHE B C 1
ATOM 2281 O O . PHE B 1 43 ? 9.359 -38.344 -9.883 1 97.25 43 PHE B O 1
ATOM 2288 N N . ALA B 1 44 ? 9.891 -40.5 -10.398 1 94.31 44 ALA B N 1
ATOM 2289 C CA . ALA B 1 44 ? 10.211 -40.812 -9.016 1 94.31 44 ALA B CA 1
ATOM 2290 C C . ALA B 1 44 ? 11.391 -40 -8.516 1 94.31 44 ALA B C 1
ATOM 2292 O O . ALA B 1 44 ? 11.555 -39.781 -7.309 1 94.31 44 ALA B O 1
ATOM 2293 N N . LYS B 1 45 ? 12.172 -39.469 -9.398 1 95.75 45 LYS B N 1
ATOM 2294 C CA . LYS B 1 45 ? 13.344 -38.688 -9.047 1 95.75 45 LYS B CA 1
ATOM 2295 C C . LYS B 1 45 ? 12.953 -37.219 -8.766 1 95.75 45 LYS B C 1
ATOM 2297 O O . LYS B 1 45 ? 13.742 -36.469 -8.211 1 95.75 45 LYS B O 1
ATOM 2302 N N . ALA B 1 46 ? 11.773 -36.875 -9.125 1 97.62 46 ALA B N 1
ATOM 2303 C CA . ALA B 1 46 ? 11.359 -35.5 -8.977 1 97.62 46 ALA B CA 1
ATOM 2304 C C . ALA B 1 46 ? 11.258 -35.094 -7.504 1 97.62 46 ALA B C 1
ATOM 2306 O O . ALA B 1 46 ? 10.75 -35.875 -6.684 1 97.62 46 ALA B O 1
ATOM 2307 N N . GLU B 1 47 ? 11.766 -33.938 -7.203 1 97.88 47 GLU B N 1
ATOM 2308 C CA . GLU B 1 47 ? 11.672 -33.406 -5.848 1 97.88 47 GLU B CA 1
ATOM 2309 C C . GLU B 1 47 ? 10.383 -32.625 -5.648 1 97.88 47 GLU B C 1
ATOM 2311 O O . GLU B 1 47 ? 9.93 -32.438 -4.516 1 97.88 47 GLU B O 1
ATOM 2316 N N . VAL B 1 48 ? 9.812 -32.156 -6.734 1 98.38 48 VAL B N 1
ATOM 2317 C CA . VAL B 1 48 ? 8.523 -31.469 -6.75 1 98.38 48 VAL B CA 1
ATOM 2318 C C . VAL B 1 48 ? 7.891 -31.594 -8.133 1 98.38 48 VAL B C 1
ATOM 2320 O O . VAL B 1 48 ? 8.602 -31.625 -9.141 1 98.38 48 VAL B O 1
ATOM 2323 N N . ALA B 1 49 ? 6.613 -31.734 -8.164 1 98.38 49 ALA B N 1
ATOM 2324 C CA . ALA B 1 49 ? 5.863 -31.703 -9.414 1 98.38 49 ALA B CA 1
ATOM 2325 C C . ALA B 1 49 ? 5.02 -30.438 -9.523 1 98.38 49 ALA B C 1
ATOM 2327 O O . ALA B 1 49 ? 4.398 -30.016 -8.547 1 98.38 49 ALA B O 1
ATOM 2328 N N . ILE B 1 50 ? 5.059 -29.766 -10.664 1 98.56 50 ILE B N 1
ATOM 2329 C CA . ILE B 1 50 ? 4.199 -28.609 -10.938 1 98.56 50 ILE B CA 1
ATOM 2330 C C . ILE B 1 50 ? 3.061 -29.031 -11.867 1 98.56 50 ILE B C 1
ATOM 2332 O O . ILE B 1 50 ? 3.303 -29.5 -12.977 1 98.56 50 ILE B O 1
ATOM 2336 N N . GLU B 1 51 ? 1.899 -28.875 -11.383 1 98.19 51 GLU B N 1
ATOM 2337 C CA . GLU B 1 51 ? 0.706 -29.422 -12.016 1 98.19 51 GLU B CA 1
ATOM 2338 C C . GLU B 1 51 ? -0.227 -28.312 -12.492 1 98.19 51 GLU B C 1
ATOM 2340 O O . GLU B 1 51 ? -0.756 -27.547 -11.68 1 98.19 51 GLU B O 1
ATOM 2345 N N . PHE B 1 52 ? -0.389 -28.094 -13.812 1 96.12 52 PHE B N 1
ATOM 2346 C CA . PHE B 1 52 ? -1.33 -27.219 -14.492 1 96.12 52 PHE B CA 1
ATOM 2347 C C . PHE B 1 52 ? -2.08 -27.953 -15.586 1 96.12 52 PHE B C 1
ATOM 2349 O O . PHE B 1 52 ? -1.598 -28.062 -16.719 1 96.12 52 PHE B O 1
ATOM 2356 N N . THR B 1 53 ? -3.227 -28.453 -15.297 1 95 53 THR B N 1
ATOM 2357 C CA . THR B 1 53 ? -4.004 -29.266 -16.234 1 95 53 THR B CA 1
ATOM 2358 C C . THR B 1 53 ? -5.457 -28.797 -16.266 1 95 53 THR B C 1
ATOM 2360 O O . THR B 1 53 ? -5.75 -27.672 -16.672 1 95 53 THR B O 1
ATOM 2363 N N . THR B 1 54 ? -6.395 -29.719 -16.047 1 92.19 54 THR B N 1
ATOM 2364 C CA . THR B 1 54 ? -7.824 -29.422 -16.016 1 92.19 54 THR B CA 1
ATOM 2365 C C . THR B 1 54 ? -8.453 -29.938 -14.727 1 92.19 54 THR B C 1
ATOM 2367 O O . THR B 1 54 ? -7.906 -30.828 -14.078 1 92.19 54 THR B O 1
ATOM 2370 N N . PRO B 1 55 ? -9.555 -29.312 -14.383 1 93 55 PRO B N 1
ATOM 2371 C CA . PRO B 1 55 ? -10.234 -29.781 -13.172 1 93 55 PRO B CA 1
ATOM 2372 C C . PRO B 1 55 ? -10.547 -31.281 -13.227 1 93 55 PRO B C 1
ATOM 2374 O O . PRO B 1 55 ? -10.555 -31.953 -12.188 1 93 55 PRO B O 1
ATOM 2377 N N . ALA B 1 56 ? -10.695 -31.812 -14.344 1 92.81 56 ALA B N 1
ATOM 2378 C CA . ALA B 1 56 ? -11.07 -33.219 -14.523 1 92.81 56 ALA B CA 1
ATOM 2379 C C . ALA B 1 56 ? -9.906 -34.156 -14.188 1 92.81 56 ALA B C 1
ATOM 2381 O O . ALA B 1 56 ? -10.117 -35.312 -13.812 1 92.81 56 ALA B O 1
ATOM 2382 N N . THR B 1 57 ? -8.742 -33.688 -14.258 1 95.69 57 THR B N 1
ATOM 2383 C CA . THR B 1 57 ? -7.602 -34.594 -14.125 1 95.69 57 THR B CA 1
ATOM 2384 C C . THR B 1 57 ? -6.766 -34.219 -12.898 1 95.69 57 THR B C 1
ATOM 2386 O O . THR B 1 57 ? -5.957 -35.031 -12.43 1 95.69 57 THR B O 1
ATOM 2389 N N . ALA B 1 58 ? -6.93 -33.062 -12.352 1 96.31 58 ALA B N 1
ATOM 2390 C CA . ALA B 1 58 ? -6.039 -32.5 -11.344 1 96.31 58 ALA B CA 1
ATOM 2391 C C . ALA B 1 58 ? -5.934 -33.438 -10.125 1 96.31 58 ALA B C 1
ATOM 2393 O O . ALA B 1 58 ? -4.832 -33.812 -9.727 1 96.31 58 ALA B O 1
ATOM 2394 N N . VAL B 1 59 ? -7.035 -33.844 -9.594 1 97.38 59 VAL B N 1
ATOM 2395 C CA . VAL B 1 59 ? -7.059 -34.594 -8.352 1 97.38 59 VAL B CA 1
ATOM 2396 C C . VAL B 1 59 ? -6.41 -35.969 -8.57 1 97.38 59 VAL B C 1
ATOM 2398 O O . VAL B 1 59 ? -5.645 -36.438 -7.727 1 97.38 59 VAL B O 1
ATOM 2401 N N . ALA B 1 60 ? -6.738 -36.594 -9.672 1 96.88 60 ALA B N 1
ATOM 2402 C CA . ALA B 1 60 ? -6.098 -37.844 -9.992 1 96.88 60 ALA B CA 1
ATOM 2403 C C . ALA B 1 60 ? -4.582 -37.688 -10.086 1 96.88 60 ALA B C 1
ATOM 2405 O O . ALA B 1 60 ? -3.83 -38.562 -9.641 1 96.88 60 ALA B O 1
ATOM 2406 N N . ASN B 1 61 ? -4.137 -36.656 -10.656 1 97.81 61 ASN B N 1
ATOM 2407 C CA . ASN B 1 61 ? -2.709 -36.344 -10.758 1 97.81 61 ASN B CA 1
ATOM 2408 C C . ASN B 1 61 ? -2.07 -36.219 -9.383 1 97.81 61 ASN B C 1
ATOM 2410 O O . ASN B 1 61 ? -0.973 -36.719 -9.141 1 97.81 61 ASN B O 1
ATOM 2414 N N . TYR B 1 62 ? -2.771 -35.438 -8.469 1 98.06 62 TYR B N 1
ATOM 2415 C CA . TYR B 1 62 ? -2.266 -35.281 -7.109 1 98.06 62 TYR B CA 1
ATOM 2416 C C . TYR B 1 62 ? -2.025 -36.625 -6.453 1 98.06 62 TYR B C 1
ATOM 2418 O O . TYR B 1 62 ? -0.941 -36.906 -5.93 1 98.06 62 TYR B O 1
ATOM 2426 N N . ARG B 1 63 ? -3.016 -37.5 -6.57 1 97.25 63 ARG B N 1
ATOM 2427 C CA . ARG B 1 63 ? -2.967 -38.781 -5.902 1 97.25 63 ARG B CA 1
ATOM 2428 C C . ARG B 1 63 ? -1.83 -39.656 -6.457 1 97.25 63 ARG B C 1
ATOM 2430 O O . ARG B 1 63 ? -1.139 -40.344 -5.699 1 97.25 63 ARG B O 1
ATOM 2437 N N . ARG B 1 64 ? -1.689 -39.625 -7.723 1 97.19 64 ARG B N 1
ATOM 2438 C CA . ARG B 1 64 ? -0.608 -40.375 -8.344 1 97.19 64 ARG B CA 1
ATOM 2439 C C . ARG B 1 64 ? 0.753 -39.875 -7.875 1 97.19 64 ARG B C 1
ATOM 2441 O O . ARG B 1 64 ? 1.65 -40.656 -7.59 1 97.19 64 ARG B O 1
ATOM 2448 N N . ALA B 1 65 ? 0.893 -38.594 -7.828 1 97.69 65 ALA B N 1
ATOM 2449 C CA . ALA B 1 65 ? 2.15 -38 -7.359 1 97.69 65 ALA B CA 1
ATOM 2450 C C . ALA B 1 65 ? 2.391 -38.344 -5.887 1 97.69 65 ALA B C 1
ATOM 2452 O O . ALA B 1 65 ? 3.5 -38.719 -5.504 1 97.69 65 ALA B O 1
ATOM 2453 N N . PHE B 1 66 ? 1.326 -38.219 -5.062 1 97.25 66 PHE B N 1
ATOM 2454 C CA . PHE B 1 66 ? 1.406 -38.5 -3.637 1 97.25 66 PHE B CA 1
ATOM 2455 C C . PHE B 1 66 ? 1.885 -39.938 -3.412 1 97.25 66 PHE B C 1
ATOM 2457 O O . PHE B 1 66 ? 2.719 -40.188 -2.541 1 97.25 66 PHE B O 1
ATOM 2464 N N . SER B 1 67 ? 1.344 -40.812 -4.207 1 95.88 67 SER B N 1
ATOM 2465 C CA . SER B 1 67 ? 1.666 -42.219 -4.055 1 95.88 67 SER B CA 1
ATOM 2466 C C . SER B 1 67 ? 3.148 -42.5 -4.297 1 95.88 67 SER B C 1
ATOM 2468 O O . SER B 1 67 ? 3.684 -43.5 -3.865 1 95.88 67 SER B O 1
ATOM 2470 N N . LYS B 1 68 ? 3.836 -41.625 -4.969 1 95.81 68 LYS B N 1
ATOM 2471 C CA . LYS B 1 68 ? 5.266 -41.719 -5.238 1 95.81 68 LYS B CA 1
ATOM 2472 C C . LYS B 1 68 ? 6.082 -40.875 -4.285 1 95.81 68 LYS B C 1
ATOM 2474 O O . LYS B 1 68 ? 7.301 -40.75 -4.434 1 95.81 68 LYS B O 1
ATOM 2479 N N . GLY B 1 69 ? 5.395 -40.156 -3.391 1 95.81 69 GLY B N 1
ATOM 2480 C CA . GLY B 1 69 ? 6.062 -39.344 -2.412 1 95.81 69 GLY B CA 1
ATOM 2481 C C . GLY B 1 69 ? 6.52 -38 -2.982 1 95.81 69 GLY B C 1
ATOM 2482 O O . GLY B 1 69 ? 7.395 -37.344 -2.414 1 95.81 69 GLY B O 1
ATOM 2483 N N . VAL B 1 70 ? 5.961 -37.594 -4.098 1 97.44 70 VAL B N 1
ATOM 2484 C CA . VAL B 1 70 ? 6.383 -36.375 -4.758 1 97.44 70 VAL B CA 1
ATOM 2485 C C . VAL B 1 70 ? 5.43 -35.219 -4.391 1 97.44 70 VAL B C 1
ATOM 2487 O O . VAL B 1 70 ? 4.23 -35.312 -4.676 1 97.44 70 VAL B O 1
ATOM 2490 N N . PRO B 1 71 ? 5.902 -34.125 -3.76 1 98.44 71 PRO B N 1
ATOM 2491 C CA . PRO B 1 71 ? 5.051 -32.969 -3.508 1 98.44 71 PRO B CA 1
ATOM 2492 C C . PRO B 1 71 ? 4.559 -32.312 -4.793 1 98.44 71 PRO B C 1
ATOM 2494 O O . PRO B 1 71 ? 5.246 -32.344 -5.816 1 98.44 71 PRO B O 1
ATOM 2497 N N . VAL B 1 72 ? 3.377 -31.734 -4.668 1 98.62 72 VAL B N 1
ATOM 2498 C CA . VAL B 1 72 ? 2.771 -31.156 -5.859 1 98.62 72 VAL B CA 1
ATOM 2499 C C . VAL B 1 72 ? 2.516 -29.656 -5.633 1 98.62 72 VAL B C 1
ATOM 2501 O O . VAL B 1 72 ? 2.062 -29.266 -4.559 1 98.62 72 VAL B O 1
ATOM 2504 N N . VAL B 1 73 ? 2.857 -28.812 -6.594 1 98.69 73 VAL B N 1
ATOM 2505 C CA . VAL B 1 73 ? 2.447 -27.422 -6.711 1 98.69 73 VAL B CA 1
ATOM 2506 C C . VAL B 1 73 ? 1.437 -27.281 -7.848 1 98.69 73 VAL B C 1
ATOM 2508 O O . VAL B 1 73 ? 1.742 -27.578 -9 1 98.69 73 VAL B O 1
ATOM 2511 N N . SER B 1 74 ? 0.266 -26.812 -7.5 1 98.19 74 SER B N 1
ATOM 2512 C CA . SER B 1 74 ? -0.777 -26.859 -8.516 1 98.19 74 SER B CA 1
ATOM 2513 C C . SER B 1 74 ? -1.514 -25.516 -8.609 1 98.19 74 SER B C 1
ATOM 2515 O O . SER B 1 74 ? -1.801 -24.891 -7.59 1 98.19 74 SER B O 1
ATOM 2517 N N . GLY B 1 75 ? -1.759 -25.078 -9.836 1 94.69 75 GLY B N 1
ATOM 2518 C CA . GLY B 1 75 ? -2.576 -23.906 -10.102 1 94.69 75 GLY B CA 1
ATOM 2519 C C . GLY B 1 75 ? -3.902 -24.25 -10.758 1 94.69 75 GLY B C 1
ATOM 2520 O O . GLY B 1 75 ? -4.613 -23.344 -11.219 1 94.69 75 GLY B O 1
ATOM 2521 N N . THR B 1 76 ? -4.219 -25.547 -10.867 1 92.81 76 THR B N 1
ATOM 2522 C CA . THR B 1 76 ? -5.484 -25.953 -11.469 1 92.81 76 THR B CA 1
ATOM 2523 C C . THR B 1 76 ? -6.652 -25.641 -10.539 1 92.81 76 THR B C 1
ATOM 2525 O O . THR B 1 76 ? -6.578 -25.891 -9.336 1 92.81 76 THR B O 1
ATOM 2528 N N . THR B 1 77 ? -7.68 -24.984 -11.164 1 89.81 77 THR B N 1
ATOM 2529 C CA . THR B 1 77 ? -8.859 -24.594 -10.398 1 89.81 77 THR B CA 1
ATOM 2530 C C . THR B 1 77 ? -10.062 -25.453 -10.789 1 89.81 77 THR B C 1
ATOM 2532 O O . THR B 1 77 ? -9.945 -26.375 -11.594 1 89.81 77 THR B O 1
ATOM 2535 N N . GLY B 1 78 ? -11.148 -25.312 -10.055 1 88.44 78 GLY B N 1
ATOM 2536 C CA . GLY B 1 78 ? -12.398 -25.938 -10.445 1 88.44 78 GLY B CA 1
ATOM 2537 C C . GLY B 1 78 ? -12.594 -27.312 -9.836 1 88.44 78 GLY B C 1
ATOM 2538 O O . GLY B 1 78 ? -13.492 -28.047 -10.234 1 88.44 78 GLY B O 1
ATOM 2539 N N . TRP B 1 79 ? -11.703 -27.719 -8.984 1 91.19 79 TRP B N 1
ATOM 2540 C CA . TRP B 1 79 ? -11.82 -29.047 -8.367 1 91.19 79 TRP B CA 1
ATOM 2541 C C . TRP B 1 79 ? -12.242 -28.922 -6.902 1 91.19 79 TRP B C 1
ATOM 2543 O O . TRP B 1 79 ? -11.906 -29.781 -6.082 1 91.19 79 TRP B O 1
ATOM 2553 N N . GLY B 1 80 ? -12.969 -27.906 -6.559 1 89.06 80 GLY B N 1
ATOM 2554 C CA . GLY B 1 80 ? -13.32 -27.531 -5.195 1 89.06 80 GLY B CA 1
ATOM 2555 C C . GLY B 1 80 ? -14.086 -28.625 -4.465 1 89.06 80 GLY B C 1
ATOM 2556 O O . GLY B 1 80 ? -13.969 -28.75 -3.244 1 89.06 80 GLY B O 1
ATOM 2557 N N . ALA B 1 81 ? -14.828 -29.391 -5.16 1 90.88 81 ALA B N 1
ATOM 2558 C CA . ALA B 1 81 ? -15.664 -30.438 -4.566 1 90.88 81 ALA B CA 1
ATOM 2559 C C . ALA B 1 81 ? -14.82 -31.469 -3.836 1 90.88 81 ALA B C 1
ATOM 2561 O O . ALA B 1 81 ? -15.289 -32.125 -2.893 1 90.88 81 ALA B O 1
ATOM 2562 N N . GLN B 1 82 ? -13.594 -31.641 -4.188 1 95 82 GLN B N 1
ATOM 2563 C CA . GLN B 1 82 ? -12.734 -32.688 -3.615 1 95 82 GLN B CA 1
ATOM 2564 C C . GLN B 1 82 ? -11.672 -32.062 -2.701 1 95 82 GLN B C 1
ATOM 2566 O O . GLN B 1 82 ? -10.773 -32.75 -2.23 1 95 82 GLN B O 1
ATOM 2571 N N . MET B 1 83 ? -11.82 -30.844 -2.42 1 94.81 83 MET B N 1
ATOM 2572 C CA . MET B 1 83 ? -10.773 -30.109 -1.706 1 94.81 83 MET B CA 1
ATOM 2573 C C . MET B 1 83 ? -10.633 -30.625 -0.277 1 94.81 83 MET B C 1
ATOM 2575 O O . MET B 1 83 ? -9.516 -30.781 0.221 1 94.81 83 MET B O 1
ATOM 2579 N N . THR B 1 84 ? -11.727 -30.875 0.368 1 96.06 84 THR B N 1
ATOM 2580 C CA . THR B 1 84 ? -11.695 -31.375 1.739 1 96.06 84 THR B CA 1
ATOM 2581 C C . THR B 1 84 ? -10.945 -32.719 1.816 1 96.06 84 THR B C 1
ATOM 2583 O O . THR B 1 84 ? -10.125 -32.906 2.715 1 96.06 84 THR B O 1
ATOM 2586 N N . GLU B 1 85 ? -11.211 -33.531 0.956 1 96.62 85 GLU B N 1
ATOM 2587 C CA . GLU B 1 85 ? -10.57 -34.844 0.919 1 96.62 85 GLU B CA 1
ATOM 2588 C C . GLU B 1 85 ? -9.062 -34.688 0.702 1 96.62 85 GLU B C 1
ATOM 2590 O O . GLU B 1 85 ? -8.273 -35.344 1.382 1 96.62 85 GLU B O 1
ATOM 2595 N N . ILE B 1 86 ? -8.648 -33.906 -0.224 1 97.31 86 ILE B N 1
ATOM 2596 C CA . ILE B 1 86 ? -7.234 -33.719 -0.533 1 97.31 86 ILE B CA 1
ATOM 2597 C C . ILE B 1 86 ? -6.527 -33.062 0.655 1 97.31 86 ILE B C 1
ATOM 2599 O O . ILE B 1 86 ? -5.41 -33.469 1.01 1 97.31 86 ILE B O 1
ATOM 2603 N N . LYS B 1 87 ? -7.172 -32.094 1.253 1 97.12 87 LYS B N 1
ATOM 2604 C CA . LYS B 1 87 ? -6.613 -31.484 2.449 1 97.12 87 LYS B CA 1
ATOM 2605 C C . LYS B 1 87 ? -6.387 -32.5 3.553 1 97.12 87 LYS B C 1
ATOM 2607 O O . LYS B 1 87 ? -5.348 -32.5 4.215 1 97.12 87 LYS B O 1
ATOM 2612 N N . GLN B 1 88 ? -7.355 -33.344 3.746 1 97.12 88 GLN B N 1
ATOM 2613 C CA . GLN B 1 88 ? -7.23 -34.375 4.754 1 97.12 88 GLN B CA 1
ATOM 2614 C C . GLN B 1 88 ? -6.055 -35.312 4.445 1 97.12 88 GLN B C 1
ATOM 2616 O O . GLN B 1 88 ? -5.332 -35.719 5.352 1 97.12 88 GLN B O 1
ATOM 2621 N N . MET B 1 89 ? -5.883 -35.688 3.232 1 97.19 89 MET B N 1
ATOM 2622 C CA . MET B 1 89 ? -4.746 -36.5 2.828 1 97.19 89 MET B CA 1
ATOM 2623 C C . MET B 1 89 ? -3.428 -35.844 3.201 1 97.19 89 MET B C 1
ATOM 2625 O O . MET B 1 89 ? -2.518 -36.5 3.713 1 97.19 89 MET B O 1
ATOM 2629 N N . CYS B 1 90 ? -3.361 -34.594 2.973 1 97.88 90 CYS B N 1
ATOM 2630 C CA . CYS B 1 90 ? -2.152 -33.812 3.293 1 97.88 90 CYS B CA 1
ATOM 2631 C C . CYS B 1 90 ? -1.931 -33.781 4.801 1 97.88 90 CYS B C 1
ATOM 2633 O O . CYS B 1 90 ? -0.813 -33.969 5.273 1 97.88 90 CYS B O 1
ATOM 2635 N N . ASP B 1 91 ? -3.018 -33.531 5.516 1 96.12 91 ASP B N 1
ATOM 2636 C CA . ASP B 1 91 ? -2.947 -33.406 6.969 1 96.12 91 ASP B CA 1
ATOM 2637 C C . ASP B 1 91 ? -2.514 -34.719 7.605 1 96.12 91 ASP B C 1
ATOM 2639 O O . ASP B 1 91 ? -1.847 -34.719 8.641 1 96.12 91 ASP B O 1
ATOM 2643 N N . ASN B 1 92 ? -2.863 -35.844 6.977 1 96.69 92 ASN B N 1
ATOM 2644 C CA . ASN B 1 92 ? -2.537 -37.156 7.488 1 96.69 92 ASN B CA 1
ATOM 2645 C C . ASN B 1 92 ? -1.13 -37.594 7.082 1 96.69 92 ASN B C 1
ATOM 2647 O O . ASN B 1 92 ? -0.675 -38.656 7.453 1 96.69 92 ASN B O 1
ATOM 2651 N N . GLY B 1 93 ? -0.469 -36.781 6.336 1 95.69 93 GLY B N 1
ATOM 2652 C CA . GLY B 1 93 ? 0.89 -37.094 5.918 1 95.69 93 GLY B CA 1
ATOM 2653 C C . GLY B 1 93 ? 0.952 -37.938 4.668 1 95.69 93 GLY B C 1
ATOM 2654 O O . GLY B 1 93 ? 2.016 -38.469 4.312 1 95.69 93 GLY B O 1
ATOM 2655 N N . ASP B 1 94 ? -0.147 -38.062 3.957 1 95.44 94 ASP B N 1
ATOM 2656 C CA . ASP B 1 94 ? -0.224 -38.938 2.783 1 95.44 94 ASP B CA 1
ATOM 2657 C C . ASP B 1 94 ? 0.175 -38.188 1.517 1 95.44 94 ASP B C 1
ATOM 2659 O O . ASP B 1 94 ? 0.252 -38.781 0.436 1 95.44 94 ASP B O 1
ATOM 2663 N N . GLY B 1 95 ? 0.414 -36.906 1.667 1 97.25 95 GLY B N 1
ATOM 2664 C CA . GLY B 1 95 ? 0.787 -36.125 0.512 1 97.25 95 GLY B CA 1
ATOM 2665 C C . GLY B 1 95 ? 1.093 -34.688 0.86 1 97.25 95 GLY B C 1
ATOM 2666 O O . GLY B 1 95 ? 0.811 -34.219 1.974 1 97.25 95 GLY B O 1
ATOM 2667 N N . THR B 1 96 ? 1.728 -33.969 -0.072 1 98.56 96 THR B N 1
ATOM 2668 C CA . THR B 1 96 ? 2.018 -32.531 0.043 1 98.56 96 THR B CA 1
ATOM 2669 C C . THR B 1 96 ? 1.506 -31.781 -1.179 1 98.56 96 THR B C 1
ATOM 2671 O O . THR B 1 96 ? 1.82 -32.125 -2.316 1 98.56 96 THR B O 1
ATOM 2674 N N . LEU B 1 97 ? 0.647 -30.797 -0.907 1 98.69 97 LEU B N 1
ATOM 2675 C CA . LEU B 1 97 ? 0.1 -29.984 -1.995 1 98.69 97 LEU B CA 1
ATOM 2676 C C . LEU B 1 97 ? 0.202 -28.5 -1.678 1 98.69 97 LEU B C 1
ATOM 2678 O O . LEU B 1 97 ? -0.272 -28.047 -0.632 1 98.69 97 LEU B O 1
ATOM 2682 N N . PHE B 1 98 ? 0.911 -27.734 -2.504 1 98.38 98 PHE B N 1
ATOM 2683 C CA . PHE B 1 98 ? 0.793 -26.281 -2.584 1 98.38 98 PHE B CA 1
ATOM 2684 C C . PHE B 1 98 ? -0.228 -25.891 -3.641 1 98.38 98 PHE B C 1
ATOM 2686 O O . PHE B 1 98 ? -0.032 -26.141 -4.832 1 98.38 98 PHE B O 1
ATOM 2693 N N . TRP B 1 99 ? -1.274 -25.266 -3.217 1 97 99 TRP B N 1
ATOM 2694 C CA . TRP B 1 99 ? -2.303 -24.906 -4.184 1 97 99 TRP B CA 1
ATOM 2695 C C . TRP B 1 99 ? -2.646 -23.422 -4.078 1 97 99 TRP B C 1
ATOM 2697 O O . TRP B 1 99 ? -2.77 -22.891 -2.977 1 97 99 TRP B O 1
ATOM 2707 N N . THR B 1 100 ? -2.781 -22.812 -5.227 1 94.12 100 THR B N 1
ATOM 2708 C CA . THR B 1 100 ? -3.324 -21.469 -5.32 1 94.12 100 THR B CA 1
ATOM 2709 C C . THR B 1 100 ? -3.957 -21.219 -6.688 1 94.12 100 THR B C 1
ATOM 2711 O O . THR B 1 100 ? -3.525 -21.812 -7.688 1 94.12 100 THR B O 1
ATOM 2714 N N . SER B 1 101 ? -5.012 -20.375 -6.688 1 88.19 101 SER B N 1
ATOM 2715 C CA . SER B 1 101 ? -5.66 -20.047 -7.953 1 88.19 101 SER B CA 1
ATOM 2716 C C . SER B 1 101 ? -4.875 -18.969 -8.703 1 88.19 101 SER B C 1
ATOM 2718 O O . SER B 1 101 ? -5.121 -18.734 -9.891 1 88.19 101 SER B O 1
ATOM 2720 N N . ASN B 1 102 ? -3.936 -18.312 -8.031 1 88.94 102 ASN B N 1
ATOM 2721 C CA . ASN B 1 102 ? -3.166 -17.234 -8.625 1 88.94 102 ASN B CA 1
ATOM 2722 C C . ASN B 1 102 ? -1.709 -17.266 -8.18 1 88.94 102 ASN B C 1
ATOM 2724 O O . ASN B 1 102 ? -1.403 -16.953 -7.023 1 88.94 102 ASN B O 1
ATOM 2728 N N . PHE B 1 103 ? -0.814 -17.516 -9.117 1 93.75 103 PHE B N 1
ATOM 2729 C CA . PHE B 1 103 ? 0.598 -17.672 -8.789 1 93.75 103 PHE B CA 1
ATOM 2730 C C . PHE B 1 103 ? 1.353 -16.359 -8.984 1 93.75 103 PHE B C 1
ATOM 2732 O O . PHE B 1 103 ? 2.576 -16.328 -8.844 1 93.75 103 PHE B O 1
ATOM 2739 N N . SER B 1 104 ? 0.651 -15.289 -9.359 1 92.44 104 SER B N 1
ATOM 2740 C CA . SER B 1 104 ? 1.326 -14 -9.508 1 92.44 104 SER B CA 1
ATOM 2741 C C . SER B 1 104 ? 1.782 -13.461 -8.156 1 92.44 104 SER B C 1
ATOM 2743 O O . SER B 1 104 ? 0.957 -13.094 -7.316 1 92.44 104 SER B O 1
ATOM 2745 N N . LEU B 1 105 ? 3.115 -13.422 -8.023 1 92.69 105 LEU B N 1
ATOM 2746 C CA . LEU B 1 105 ? 3.658 -12.859 -6.793 1 92.69 105 LEU B CA 1
ATOM 2747 C C . LEU B 1 105 ? 3.229 -11.406 -6.625 1 92.69 105 LEU B C 1
ATOM 2749 O O . LEU B 1 105 ? 2.816 -11 -5.535 1 92.69 105 LEU B O 1
ATOM 2753 N N . GLY B 1 106 ? 3.301 -10.648 -7.723 1 94.88 106 GLY B N 1
ATOM 2754 C CA . GLY B 1 106 ? 2.908 -9.25 -7.703 1 94.88 106 GLY B CA 1
ATOM 2755 C C . GLY B 1 106 ? 1.469 -9.039 -7.273 1 94.88 106 GLY B C 1
ATOM 2756 O O . GLY B 1 106 ? 1.18 -8.148 -6.473 1 94.88 106 GLY B O 1
ATOM 2757 N N . VAL B 1 107 ? 0.591 -9.883 -7.797 1 94.44 107 VAL B N 1
ATOM 2758 C CA . VAL B 1 107 ? -0.82 -9.758 -7.453 1 94.44 107 VAL B CA 1
ATOM 2759 C C . VAL B 1 107 ? -1.021 -10.062 -5.969 1 94.44 107 VAL B C 1
ATOM 2761 O O . VAL B 1 107 ? -1.809 -9.398 -5.293 1 94.44 107 VAL B O 1
ATOM 2764 N N . ASN B 1 108 ? -0.353 -11.047 -5.461 1 93.31 108 ASN B N 1
ATOM 2765 C CA . ASN B 1 108 ? -0.494 -11.391 -4.051 1 93.31 108 ASN B CA 1
ATOM 2766 C C . ASN B 1 108 ? 0.064 -10.297 -3.145 1 93.31 108 ASN B C 1
ATOM 2768 O O . ASN B 1 108 ? -0.503 -10.008 -2.09 1 93.31 108 ASN B O 1
ATOM 2772 N N . ILE B 1 109 ? 1.212 -9.734 -3.5 1 94.62 109 ILE B N 1
ATOM 2773 C CA . ILE B 1 109 ? 1.73 -8.578 -2.781 1 94.62 109 ILE B CA 1
ATOM 2774 C C . ILE B 1 109 ? 0.709 -7.441 -2.826 1 94.62 109 ILE B C 1
ATOM 2776 O O . ILE B 1 109 ? 0.433 -6.809 -1.807 1 94.62 109 ILE B O 1
ATOM 2780 N N . PHE B 1 110 ? 0.183 -7.27 -4.012 1 96.31 110 PHE B N 1
ATOM 2781 C CA . PHE B 1 110 ? -0.808 -6.223 -4.234 1 96.31 110 PHE B CA 1
ATOM 2782 C C . PHE B 1 110 ? -2.037 -6.445 -3.361 1 96.31 110 PHE B C 1
ATOM 2784 O O . PHE B 1 110 ? -2.59 -5.492 -2.809 1 96.31 110 PHE B O 1
ATOM 2791 N N . PHE B 1 111 ? -2.49 -7.715 -3.17 1 94.12 111 PHE B N 1
ATOM 2792 C CA . PHE B 1 111 ? -3.582 -8.039 -2.26 1 94.12 111 PHE B CA 1
ATOM 2793 C C . PHE B 1 111 ? -3.262 -7.582 -0.842 1 94.12 111 PHE B C 1
ATOM 2795 O O . PHE B 1 111 ? -4.105 -6.984 -0.171 1 94.12 111 PHE B O 1
ATOM 2802 N N . ALA B 1 112 ? -2.064 -7.859 -0.404 1 92.5 112 ALA B N 1
ATOM 2803 C CA . ALA B 1 112 ? -1.653 -7.508 0.953 1 92.5 112 ALA B CA 1
ATOM 2804 C C . ALA B 1 112 ? -1.671 -5.996 1.156 1 92.5 112 ALA B C 1
ATOM 2806 O O . ALA B 1 112 ? -2.191 -5.504 2.162 1 92.5 112 ALA B O 1
ATOM 2807 N N . VAL B 1 113 ? -1.137 -5.273 0.219 1 95.94 113 VAL B N 1
ATOM 2808 C CA . VAL B 1 113 ? -1.088 -3.818 0.299 1 95.94 113 VAL B CA 1
ATOM 2809 C C . VAL B 1 113 ? -2.506 -3.252 0.292 1 95.94 113 VAL B C 1
ATOM 2811 O O . VAL B 1 113 ? -2.816 -2.326 1.044 1 95.94 113 VAL B O 1
ATOM 2814 N N . ASN B 1 114 ? -3.301 -3.82 -0.592 1 96.56 114 ASN B N 1
ATOM 2815 C CA . ASN B 1 114 ? -4.699 -3.418 -0.688 1 96.56 114 ASN B CA 1
ATOM 2816 C C . ASN B 1 114 ? -5.422 -3.566 0.649 1 96.56 114 ASN B C 1
ATOM 2818 O O . ASN B 1 114 ? -6.098 -2.641 1.102 1 96.56 114 ASN B O 1
ATOM 2822 N N . LYS B 1 115 ? -5.305 -4.711 1.246 1 93.56 115 LYS B N 1
ATOM 2823 C CA . LYS B 1 115 ? -5.941 -4.973 2.533 1 93.56 115 LYS B CA 1
ATOM 2824 C C . LYS B 1 115 ? -5.414 -4.031 3.611 1 93.56 115 LYS B C 1
ATOM 2826 O O . LYS B 1 115 ? -6.188 -3.5 4.41 1 93.56 115 LYS B O 1
ATOM 2831 N N . TYR B 1 116 ? -4.141 -3.848 3.645 1 92.31 116 TYR B N 1
ATOM 2832 C CA . TYR B 1 116 ? -3.508 -2.961 4.617 1 92.31 116 TYR B CA 1
ATOM 2833 C C . TYR B 1 116 ? -4.027 -1.535 4.473 1 92.31 116 TYR B C 1
ATOM 2835 O O . TYR B 1 116 ? -4.445 -0.917 5.453 1 92.31 116 TYR B O 1
ATOM 2843 N N . LEU B 1 117 ? -3.996 -1.003 3.244 1 96.12 117 LEU B N 1
ATOM 2844 C CA . LEU B 1 117 ? -4.484 0.346 2.98 1 96.12 117 LEU B CA 1
ATOM 2845 C C . LEU B 1 117 ? -5.953 0.479 3.373 1 96.12 117 LEU B C 1
ATOM 2847 O O . LEU B 1 117 ? -6.34 1.453 4.023 1 96.12 117 LEU B O 1
ATOM 2851 N N . ALA B 1 118 ? -6.758 -0.517 3.002 1 95.12 118 ALA B N 1
ATOM 2852 C CA . ALA B 1 118 ? -8.18 -0.499 3.338 1 95.12 118 ALA B CA 1
ATOM 2853 C C . ALA B 1 118 ? -8.383 -0.446 4.848 1 95.12 118 ALA B C 1
ATOM 2855 O O . ALA B 1 118 ? -9.273 0.258 5.336 1 95.12 118 ALA B O 1
ATOM 2856 N N . SER B 1 119 ? -7.621 -1.185 5.566 1 92.69 119 SER B N 1
ATOM 2857 C CA . SER B 1 119 ? -7.738 -1.197 7.023 1 92.69 119 SER B CA 1
ATOM 2858 C C . SER B 1 119 ? -7.43 0.174 7.613 1 92.69 119 SER B C 1
ATOM 2860 O O . SER B 1 119 ? -8.047 0.583 8.602 1 92.69 119 SER B O 1
ATOM 2862 N N . ILE B 1 120 ? -6.426 0.853 7.109 1 92.69 120 ILE B N 1
ATOM 2863 C CA . ILE B 1 120 ? -6.105 2.209 7.539 1 92.69 120 ILE B CA 1
ATOM 2864 C C . ILE B 1 120 ? -7.273 3.141 7.219 1 92.69 120 ILE B C 1
ATOM 2866 O O . ILE B 1 120 ? -7.695 3.93 8.07 1 92.69 120 ILE B O 1
ATOM 2870 N N . MET B 1 121 ? -7.828 2.967 6.008 1 94.44 121 MET B N 1
ATOM 2871 C CA . MET B 1 121 ? -8.812 3.908 5.48 1 94.44 121 MET B CA 1
ATOM 2872 C C . MET B 1 121 ? -10.117 3.822 6.258 1 94.44 121 MET B C 1
ATOM 2874 O O . MET B 1 121 ? -10.938 4.746 6.211 1 94.44 121 MET B O 1
ATOM 2878 N N . GLU B 1 122 ? -10.336 2.697 6.922 1 91.75 122 GLU B N 1
ATOM 2879 C CA . GLU B 1 122 ? -11.516 2.574 7.762 1 91.75 122 GLU B CA 1
ATOM 2880 C C . GLU B 1 122 ? -11.617 3.736 8.75 1 91.75 122 GLU B C 1
ATOM 2882 O O . GLU B 1 122 ? -12.719 4.191 9.07 1 91.75 122 GLU B O 1
ATOM 2887 N N . GLY B 1 123 ? -10.477 4.238 9.188 1 87.5 123 GLY B N 1
ATOM 2888 C CA . GLY B 1 123 ? -10.438 5.332 10.141 1 87.5 123 GLY B CA 1
ATOM 2889 C C . GLY B 1 123 ? -10.609 6.695 9.5 1 87.5 123 GLY B C 1
ATOM 2890 O O . GLY B 1 123 ? -10.68 7.711 10.195 1 87.5 123 GLY B O 1
ATOM 2891 N N . PHE B 1 124 ? -10.695 6.781 8.195 1 89.81 124 PHE B N 1
ATOM 2892 C CA . PHE B 1 124 ? -10.758 8.047 7.477 1 89.81 124 PHE B CA 1
ATOM 2893 C C . PHE B 1 124 ? -11.922 8.055 6.492 1 89.81 124 PHE B C 1
ATOM 2895 O O . PHE B 1 124 ? -11.711 7.969 5.277 1 89.81 124 PHE B O 1
ATOM 2902 N N . PRO B 1 125 ? -13.125 8.367 7 1 90.12 125 PRO B N 1
ATOM 2903 C CA . PRO B 1 125 ? -14.344 8.242 6.199 1 90.12 125 PRO B CA 1
ATOM 2904 C C . PRO B 1 125 ? -14.398 9.242 5.047 1 90.12 125 PRO B C 1
ATOM 2906 O O . PRO B 1 125 ? -15.242 9.117 4.152 1 90.12 125 PRO B O 1
ATOM 2909 N N . GLN B 1 126 ? -13.539 10.227 5.039 1 89 126 GLN B N 1
ATOM 2910 C CA . GLN B 1 126 ? -13.547 11.203 3.955 1 89 126 GLN B CA 1
ATOM 2911 C C . GLN B 1 126 ? -13.008 10.594 2.664 1 89 126 GLN B C 1
ATOM 2913 O O . GLN B 1 126 ? -13.109 11.203 1.596 1 89 126 GLN B O 1
ATOM 2918 N N . TYR B 1 127 ? -12.375 9.453 2.713 1 93.94 127 TYR B N 1
ATOM 2919 C CA . TYR B 1 127 ? -11.891 8.773 1.516 1 93.94 127 TYR B CA 1
ATOM 2920 C C . TYR B 1 127 ? -12.898 7.754 1.013 1 93.94 127 TYR B C 1
ATOM 2922 O O . TYR B 1 127 ? -13.484 7.008 1.803 1 93.94 127 TYR B O 1
ATOM 2930 N N . THR B 1 128 ? -13.109 7.699 -0.299 1 95.06 128 THR B N 1
ATOM 2931 C CA . THR B 1 128 ? -13.992 6.734 -0.95 1 95.06 128 THR B CA 1
ATOM 2932 C C . THR B 1 128 ? -13.203 5.859 -1.923 1 95.06 128 THR B C 1
ATOM 2934 O O . THR B 1 128 ? -12.445 6.367 -2.746 1 95.06 128 THR B O 1
ATOM 2937 N N . PRO B 1 129 ? -13.438 4.566 -1.821 1 96.69 129 PRO B N 1
ATOM 2938 C CA . PRO B 1 129 ? -12.672 3.682 -2.709 1 96.69 129 PRO B CA 1
ATOM 2939 C C . PRO B 1 129 ? -13.352 3.482 -4.062 1 96.69 129 PRO B C 1
ATOM 2941 O O . PRO B 1 129 ? -14.578 3.543 -4.156 1 96.69 129 PRO B O 1
ATOM 2944 N N . SER B 1 130 ? -12.57 3.275 -5.078 1 96.69 130 SER B N 1
ATOM 2945 C CA . SER B 1 130 ? -12.984 2.807 -6.398 1 96.69 130 SER B CA 1
ATOM 2946 C C . SER B 1 130 ? -11.922 1.912 -7.023 1 96.69 130 SER B C 1
ATOM 2948 O O . SER B 1 130 ? -10.766 1.912 -6.586 1 96.69 130 SER B O 1
ATOM 2950 N N . MET B 1 131 ? -12.328 1.131 -7.957 1 96.12 131 MET B N 1
ATOM 2951 C CA . MET B 1 131 ? -11.414 0.208 -8.617 1 96.12 131 MET B CA 1
ATOM 2952 C C . MET B 1 131 ? -11.594 0.253 -10.133 1 96.12 131 MET B C 1
ATOM 2954 O O . MET B 1 131 ? -12.711 0.442 -10.625 1 96.12 131 MET B O 1
ATOM 2958 N N . GLU B 1 132 ? -10.508 0.191 -10.828 1 94.69 132 GLU B N 1
ATOM 2959 C CA . GLU B 1 132 ? -10.477 0.052 -12.281 1 94.69 132 GLU B CA 1
ATOM 2960 C C . GLU B 1 132 ? -9.641 -1.153 -12.703 1 94.69 132 GLU B C 1
ATOM 2962 O O . GLU B 1 132 ? -8.578 -1.405 -12.133 1 94.69 132 GLU B O 1
ATOM 2967 N N . GLU B 1 133 ? -10.141 -1.953 -13.562 1 92.56 133 GLU B N 1
ATOM 2968 C CA . GLU B 1 133 ? -9.367 -3.035 -14.156 1 92.56 133 GLU B CA 1
ATOM 2969 C C . GLU B 1 133 ? -9.305 -2.9 -15.68 1 92.56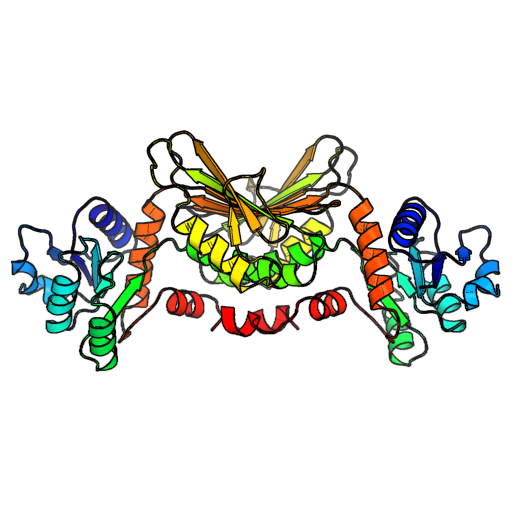 133 GLU B C 1
ATOM 2971 O O . GLU B 1 133 ? -10.297 -2.543 -16.312 1 92.56 133 GLU B O 1
ATOM 2976 N N . ILE B 1 134 ? -8.172 -3.053 -16.188 1 88.5 134 ILE B N 1
ATOM 2977 C CA . ILE B 1 134 ? -7.902 -2.994 -17.625 1 88.5 134 ILE B CA 1
ATOM 2978 C C . ILE B 1 134 ? -7.336 -4.332 -18.109 1 88.5 134 ILE B C 1
ATOM 2980 O O . ILE B 1 134 ? -6.336 -4.812 -17.578 1 88.5 134 ILE B O 1
ATOM 2984 N N . HIS B 1 135 ? -8 -4.98 -19.016 1 85.38 135 HIS B N 1
ATOM 2985 C CA . HIS B 1 135 ? -7.551 -6.234 -19.609 1 85.38 135 HIS B CA 1
ATOM 2986 C C . HIS B 1 135 ? -7.582 -6.156 -21.141 1 85.38 135 HIS B C 1
ATOM 2988 O O . HIS B 1 135 ? -8.031 -5.156 -21.703 1 85.38 135 HIS B O 1
ATOM 2994 N N . HIS B 1 136 ? -7.008 -7.129 -21.688 1 76.19 136 HIS B N 1
ATOM 2995 C CA . HIS B 1 136 ? -7.031 -7.215 -23.141 1 76.19 136 HIS B CA 1
ATOM 2996 C C . HIS B 1 136 ? -8.453 -7.379 -23.656 1 76.19 136 HIS B C 1
ATOM 2998 O O . HIS B 1 136 ? -9.336 -7.84 -22.922 1 76.19 136 HIS B O 1
ATOM 3004 N N . ILE B 1 137 ? -8.641 -7.059 -24.938 1 69.69 137 ILE B N 1
ATOM 3005 C CA . ILE B 1 137 ? -9.945 -6.957 -25.562 1 69.69 137 ILE B CA 1
ATOM 3006 C C . ILE B 1 137 ? -10.609 -8.328 -25.609 1 69.69 137 ILE B C 1
ATOM 3008 O O . ILE B 1 137 ? -11.828 -8.438 -25.75 1 69.69 137 ILE B O 1
ATOM 3012 N N . HIS B 1 138 ? -9.875 -9.375 -25.516 1 65.69 138 HIS B N 1
ATOM 3013 C CA . HIS B 1 138 ? -10.391 -10.727 -25.688 1 65.69 138 HIS B CA 1
ATOM 3014 C C . HIS B 1 138 ? -10.883 -11.297 -24.359 1 65.69 138 HIS B C 1
ATOM 3016 O O . HIS B 1 138 ? -11.469 -12.383 -24.328 1 65.69 138 HIS B O 1
ATOM 3022 N N . LYS B 1 139 ? -10.695 -10.469 -23.312 1 71.44 139 LYS B N 1
ATOM 3023 C CA . LYS B 1 139 ? -11.141 -11 -22.031 1 71.44 139 LYS B CA 1
ATOM 3024 C C . LYS B 1 139 ? -12.656 -10.883 -21.875 1 71.44 139 LYS B C 1
ATOM 3026 O O . LYS B 1 139 ? -13.211 -9.789 -21.984 1 71.44 139 LYS B O 1
ATOM 3031 N N . LEU B 1 140 ? -13.344 -11.961 -21.531 1 62.47 140 LEU B N 1
ATOM 3032 C CA . LEU B 1 140 ? -14.797 -12.008 -21.5 1 62.47 140 LEU B CA 1
ATOM 3033 C C . LEU B 1 140 ? -15.32 -11.758 -20.094 1 62.47 140 LEU B C 1
ATOM 3035 O O . LEU B 1 140 ? -16.328 -11.07 -19.922 1 62.47 140 LEU B O 1
ATOM 3039 N N . ASP B 1 141 ? -14.617 -12.258 -19.172 1 67.75 141 ASP B N 1
ATOM 3040 C CA . ASP B 1 141 ? -15.125 -12.188 -17.812 1 67.75 141 ASP B CA 1
ATOM 3041 C C . ASP B 1 141 ? -14.875 -10.812 -17.203 1 67.75 141 ASP B C 1
ATOM 3043 O O . ASP B 1 141 ? -13.789 -10.25 -17.344 1 67.75 141 ASP B O 1
ATOM 3047 N N . HIS B 1 142 ? -15.945 -10.164 -16.812 1 72.62 142 HIS B N 1
ATOM 3048 C CA . HIS B 1 142 ? -15.852 -8.992 -15.953 1 72.62 142 HIS B CA 1
ATOM 3049 C C . HIS B 1 142 ? -16.859 -9.062 -14.805 1 72.62 142 HIS B C 1
ATOM 3051 O O . HIS B 1 142 ? -17.969 -9.57 -14.984 1 72.62 142 HIS B O 1
ATOM 3057 N N . PRO B 1 143 ? -16.328 -8.664 -13.562 1 77.06 143 PRO B N 1
ATOM 3058 C CA . PRO B 1 143 ? -14.953 -8.375 -13.148 1 77.06 143 PRO B CA 1
ATOM 3059 C C . PRO B 1 143 ? -14.086 -9.633 -13.07 1 77.06 143 PRO B C 1
ATOM 3061 O O . PRO B 1 143 ? -14.609 -10.742 -12.945 1 77.06 143 PRO B O 1
ATOM 3064 N N . SER B 1 144 ? -12.859 -9.383 -13.242 1 82.06 144 SER B N 1
ATOM 3065 C CA . SER B 1 144 ? -11.922 -10.5 -13.156 1 82.06 144 SER B CA 1
ATOM 3066 C C . SER B 1 144 ? -11.883 -11.07 -11.742 1 82.06 144 SER B C 1
ATOM 3068 O O . SER B 1 144 ? -12.328 -10.43 -10.789 1 82.06 144 SER B O 1
ATOM 3070 N N . GLY B 1 145 ? -11.469 -12.305 -11.609 1 83.06 145 GLY B N 1
ATOM 3071 C CA . GLY B 1 145 ? -11.273 -12.914 -10.305 1 83.06 145 GLY B CA 1
ATOM 3072 C C . GLY B 1 145 ? -10.383 -12.086 -9.391 1 83.06 145 GLY B C 1
ATOM 3073 O O . GLY B 1 145 ? -10.656 -11.945 -8.203 1 83.06 145 GLY B O 1
ATOM 3074 N N . THR B 1 146 ? -9.336 -11.508 -10 1 87.31 146 THR B N 1
ATOM 3075 C CA . THR B 1 146 ? -8.43 -10.656 -9.25 1 87.31 146 THR B CA 1
ATOM 3076 C C . THR B 1 146 ? -9.164 -9.445 -8.688 1 87.31 146 THR B C 1
ATOM 3078 O O . THR B 1 146 ? -9.016 -9.109 -7.512 1 87.31 146 THR B O 1
ATOM 3081 N N . ALA B 1 147 ? -9.992 -8.875 -9.523 1 90.38 147 ALA B N 1
ATOM 3082 C CA . ALA B 1 147 ? -10.766 -7.711 -9.094 1 90.38 147 ALA B CA 1
ATOM 3083 C C . ALA B 1 147 ? -11.711 -8.07 -7.949 1 90.38 147 ALA B C 1
ATOM 3085 O O . ALA B 1 147 ? -11.844 -7.309 -6.988 1 90.38 147 ALA B O 1
ATOM 3086 N N . ILE B 1 148 ? -12.281 -9.203 -8.039 1 88.06 148 ILE B N 1
ATOM 3087 C CA . ILE B 1 148 ? -13.203 -9.656 -7.004 1 88.06 148 ILE B CA 1
ATOM 3088 C C . ILE B 1 148 ? -12.445 -9.859 -5.695 1 88.06 148 ILE B C 1
ATOM 3090 O O . ILE B 1 148 ? -12.898 -9.414 -4.633 1 88.06 148 ILE B O 1
ATOM 3094 N N . THR B 1 149 ? -11.344 -10.523 -5.766 1 89.94 149 THR B N 1
ATOM 3095 C CA . THR B 1 149 ? -10.539 -10.758 -4.57 1 89.94 149 THR B CA 1
ATOM 3096 C C . THR B 1 149 ? -10.102 -9.43 -3.949 1 89.94 149 THR B C 1
ATOM 3098 O O . THR B 1 149 ? -10.133 -9.273 -2.727 1 89.94 149 THR B O 1
ATOM 3101 N N . LEU B 1 150 ? -9.719 -8.492 -4.758 1 94.94 150 LEU B N 1
ATOM 3102 C CA . LEU B 1 150 ? -9.359 -7.168 -4.277 1 94.94 150 LEU B CA 1
ATOM 3103 C C . LEU B 1 150 ? -10.539 -6.5 -3.578 1 94.94 150 LEU B C 1
ATOM 3105 O O . LEU B 1 150 ? -10.383 -5.945 -2.488 1 94.94 150 LEU B O 1
ATOM 3109 N N . ALA B 1 151 ? -11.711 -6.59 -4.223 1 94.19 151 ALA B N 1
ATOM 3110 C CA . ALA B 1 151 ? -12.922 -6 -3.641 1 94.19 151 ALA B CA 1
ATOM 3111 C C . ALA B 1 151 ? -13.25 -6.645 -2.299 1 94.19 151 ALA B C 1
ATOM 3113 O O . ALA B 1 151 ? -13.562 -5.953 -1.33 1 94.19 151 ALA B O 1
ATOM 3114 N N . GLU B 1 152 ? -13.148 -7.922 -2.26 1 92.56 152 GLU B N 1
ATOM 3115 C CA . GLU B 1 152 ? -13.414 -8.648 -1.019 1 92.56 152 GLU B CA 1
ATOM 3116 C C . GLU B 1 152 ? -12.43 -8.25 0.075 1 92.56 152 GLU B C 1
ATOM 3118 O O . GLU B 1 152 ? -12.789 -8.203 1.254 1 92.56 152 GLU B O 1
ATOM 3123 N N . GLY B 1 153 ? -11.195 -8.023 -0.281 1 93.75 153 GLY B N 1
ATOM 3124 C CA . GLY B 1 153 ? -10.211 -7.539 0.668 1 93.75 153 GLY B CA 1
ATOM 3125 C C . GLY B 1 153 ? -10.578 -6.203 1.286 1 93.75 153 GLY B C 1
ATOM 3126 O O . GLY B 1 153 ? -10.406 -6 2.488 1 93.75 153 GLY B O 1
ATOM 3127 N N . ILE B 1 154 ? -11.078 -5.293 0.462 1 95.75 154 ILE B N 1
ATOM 3128 C CA . ILE B 1 154 ? -11.5 -3.984 0.945 1 95.75 154 ILE B CA 1
ATOM 3129 C C . ILE B 1 154 ? -12.719 -4.137 1.85 1 95.75 154 ILE B C 1
ATOM 3131 O O . ILE B 1 154 ? -12.758 -3.58 2.951 1 95.75 154 ILE B O 1
ATOM 3135 N N . ILE B 1 155 ? -13.703 -4.969 1.424 1 94.38 155 ILE B N 1
ATOM 3136 C CA . ILE B 1 155 ? -14.938 -5.191 2.168 1 94.38 155 ILE B CA 1
ATOM 3137 C C . ILE B 1 155 ? -14.609 -5.809 3.527 1 94.38 155 ILE B C 1
ATOM 3139 O O . ILE B 1 155 ? -15.234 -5.461 4.535 1 94.38 155 ILE B O 1
ATOM 3143 N N . GLY B 1 156 ? -13.68 -6.633 3.602 1 93 156 GLY B N 1
ATOM 3144 C CA . GLY B 1 156 ? -13.297 -7.293 4.84 1 93 156 GLY B CA 1
ATOM 3145 C C . GLY B 1 156 ? -12.531 -6.391 5.781 1 93 156 GLY B C 1
ATOM 3146 O O . GLY B 1 156 ? -12.555 -6.59 7 1 93 156 GLY B O 1
ATOM 3147 N N . ALA B 1 157 ? -11.852 -5.414 5.27 1 91.94 157 ALA B N 1
ATOM 3148 C CA . ALA B 1 157 ? -10.945 -4.594 6.062 1 91.94 157 ALA B CA 1
ATOM 3149 C C . ALA B 1 157 ? -11.609 -3.283 6.477 1 91.94 157 ALA B C 1
ATOM 3151 O O . ALA B 1 157 ? -11.211 -2.666 7.473 1 91.94 157 ALA B O 1
ATOM 3152 N N . ASP B 1 158 ? -12.531 -2.811 5.715 1 92.81 158 ASP B N 1
ATOM 3153 C CA . ASP B 1 158 ? -13.234 -1.559 5.965 1 92.81 158 ASP B CA 1
ATOM 3154 C C . ASP B 1 158 ? -14.734 -1.796 6.109 1 92.81 158 ASP B C 1
ATOM 3156 O O . ASP B 1 158 ? -15.445 -1.964 5.113 1 92.81 158 ASP B O 1
ATOM 3160 N N . SER B 1 159 ? -15.195 -1.72 7.293 1 92.31 159 SER B N 1
ATOM 3161 C CA . SER B 1 159 ? -16.562 -2.088 7.613 1 92.31 159 SER B CA 1
ATOM 3162 C C . SER B 1 159 ? -17.562 -1.129 6.965 1 92.31 159 SER B C 1
ATOM 3164 O O . SER B 1 159 ? -18.766 -1.411 6.914 1 92.31 159 SER B O 1
ATOM 3166 N N . ARG B 1 160 ? -17.109 0.016 6.516 1 93.06 160 ARG B N 1
ATOM 3167 C CA . ARG B 1 160 ? -17.984 0.979 5.855 1 93.06 160 ARG B CA 1
ATOM 3168 C C . ARG B 1 160 ? -18.406 0.482 4.473 1 93.06 160 ARG B C 1
ATOM 3170 O O . ARG B 1 160 ? -19.422 0.913 3.936 1 93.06 160 ARG B O 1
ATOM 3177 N N . ILE B 1 161 ? -17.578 -0.371 3.83 1 94.12 161 ILE B N 1
ATOM 3178 C CA . ILE B 1 161 ? -17.812 -0.893 2.488 1 94.12 161 ILE B CA 1
ATOM 3179 C C . ILE B 1 161 ? -18.469 -2.273 2.574 1 94.12 161 ILE B C 1
ATOM 3181 O O . ILE B 1 161 ? -17.875 -3.209 3.121 1 94.12 161 ILE B O 1
ATOM 3185 N N . LYS B 1 162 ? -19.594 -2.482 1.939 1 93.69 162 LYS B N 1
ATOM 3186 C CA . LYS B 1 162 ? -20.359 -3.707 2.133 1 93.69 162 LYS B CA 1
ATOM 3187 C C . LYS B 1 162 ? -20.453 -4.508 0.837 1 93.69 162 LYS B C 1
ATOM 3189 O O . LYS B 1 162 ? -20.859 -5.672 0.849 1 93.69 162 LYS B O 1
ATOM 3194 N N . GLY B 1 163 ? -20.156 -3.832 -0.207 1 93.31 163 GLY B N 1
ATOM 3195 C CA . GLY B 1 163 ? -20.219 -4.492 -1.501 1 93.31 163 GLY B CA 1
ATOM 3196 C C . GLY B 1 163 ? -19.625 -3.668 -2.625 1 93.31 163 GLY B C 1
ATOM 3197 O O . GLY B 1 163 ? -18.891 -2.715 -2.375 1 93.31 163 GLY B O 1
ATOM 3198 N N . TRP B 1 164 ? -19.859 -4.172 -3.803 1 92 164 TRP B N 1
ATOM 3199 C CA . TRP B 1 164 ? -19.391 -3.445 -4.977 1 92 164 TRP B CA 1
ATOM 3200 C C . TRP B 1 164 ? -20.422 -3.482 -6.098 1 92 164 TRP B C 1
ATOM 3202 O O . TRP B 1 164 ? -21.359 -4.285 -6.059 1 92 164 TRP B O 1
ATOM 3212 N N . THR B 1 165 ? -20.203 -2.537 -7.012 1 91.06 165 THR B N 1
ATOM 3213 C CA . THR B 1 165 ? -21.094 -2.471 -8.172 1 91.06 165 THR B CA 1
ATOM 3214 C C . THR B 1 165 ? -20.328 -2.031 -9.414 1 91.06 165 THR B C 1
ATOM 3216 O O . THR B 1 165 ? -19.281 -1.388 -9.305 1 91.06 165 THR B O 1
ATOM 3219 N N . GLU B 1 166 ? -20.75 -2.475 -10.539 1 89.06 166 GLU B N 1
ATOM 3220 C CA . GLU B 1 166 ? -20.172 -2.035 -11.805 1 89.06 166 GLU B CA 1
ATOM 3221 C C . GLU B 1 166 ? -20.984 -0.896 -12.414 1 89.06 166 GLU B C 1
ATOM 3223 O O . GLU B 1 166 ? -20.641 -0.375 -13.477 1 89.06 166 GLU B O 1
ATOM 3228 N N . GLU B 1 167 ? -22.047 -0.485 -11.742 1 85.44 167 GLU B N 1
ATOM 3229 C CA . GLU B 1 167 ? -22.938 0.553 -12.234 1 85.44 167 GLU B CA 1
ATOM 3230 C C . GLU B 1 167 ? -22.828 1.824 -11.398 1 85.44 167 GLU B C 1
ATOM 3232 O O . GLU B 1 167 ? -23.391 1.9 -10.297 1 85.44 167 GLU B O 1
ATOM 3237 N N . PRO B 1 168 ? -22.219 2.801 -11.977 1 78.56 168 PRO B N 1
ATOM 3238 C CA . PRO B 1 168 ? -22.031 4.035 -11.211 1 78.56 168 PRO B CA 1
ATOM 3239 C C . PRO B 1 168 ? -23.344 4.637 -10.719 1 78.56 168 PRO B C 1
ATOM 3241 O O . PRO B 1 168 ? -23.406 5.152 -9.602 1 78.56 168 PRO B O 1
ATOM 3244 N N . ALA B 1 169 ? -24.375 4.672 -11.453 1 75.19 169 ALA B N 1
ATOM 3245 C CA . ALA B 1 169 ? -25.656 5.309 -11.148 1 75.19 169 ALA B CA 1
ATOM 3246 C C . ALA B 1 169 ? -26.328 4.633 -9.961 1 75.19 169 ALA B C 1
ATOM 3248 O O . ALA B 1 169 ? -27.172 5.238 -9.289 1 75.19 169 ALA B O 1
ATOM 3249 N N . ARG B 1 170 ? -25.906 3.508 -9.703 1 71.19 170 ARG B N 1
ATOM 3250 C CA . ARG B 1 170 ? -26.594 2.744 -8.664 1 71.19 170 ARG B CA 1
ATOM 3251 C C . ARG B 1 170 ? -25.719 2.578 -7.43 1 71.19 170 ARG B C 1
ATOM 3253 O O . ARG B 1 170 ? -26.078 1.849 -6.5 1 71.19 170 ARG B O 1
ATOM 3260 N N . ALA B 1 171 ? -24.625 3.16 -7.488 1 72.19 171 ALA B N 1
ATOM 3261 C CA . ALA B 1 171 ? -23.672 2.916 -6.402 1 72.19 171 ALA B CA 1
ATOM 3262 C C . ALA B 1 171 ? -24.125 3.6 -5.113 1 72.19 171 ALA B C 1
ATOM 3264 O O . ALA B 1 171 ? -24.453 4.789 -5.117 1 72.19 171 ALA B O 1
ATOM 3265 N N . SER B 1 172 ? -24.328 2.795 -4.113 1 81.25 172 SER B N 1
ATOM 3266 C CA . SER B 1 172 ? -24.594 3.334 -2.785 1 81.25 172 SER B CA 1
ATOM 3267 C C . SER B 1 172 ? -23.312 3.797 -2.105 1 81.25 172 SER B C 1
ATOM 3269 O O . SER B 1 172 ? -22.203 3.492 -2.572 1 81.25 172 SER B O 1
ATOM 3271 N N . GLU B 1 173 ? -23.484 4.477 -0.985 1 84.56 173 GLU B N 1
ATOM 3272 C CA . GLU B 1 173 ? -22.328 4.965 -0.229 1 84.56 173 GLU B CA 1
ATOM 3273 C C . GLU B 1 173 ? -21.516 3.809 0.347 1 84.56 173 GLU B C 1
ATOM 3275 O O . GLU B 1 173 ? -20.328 3.967 0.656 1 84.56 173 GLU B O 1
ATOM 3280 N N . SER B 1 174 ? -22.109 2.693 0.376 1 91.31 174 SER B N 1
ATOM 3281 C CA . SER B 1 174 ? -21.438 1.558 0.999 1 91.31 174 SER B CA 1
ATOM 3282 C C . SER B 1 174 ? -20.906 0.583 -0.05 1 91.31 174 SER B C 1
ATOM 3284 O O . SER B 1 174 ? -20.391 -0.482 0.29 1 91.31 174 SER B O 1
ATOM 3286 N N . GLU B 1 175 ? -21.047 0.981 -1.303 1 92.81 175 GLU B N 1
ATOM 3287 C CA . GLU B 1 175 ? -20.562 0.107 -2.367 1 92.81 175 GLU B CA 1
ATOM 3288 C C . GLU B 1 175 ? -19.406 0.745 -3.119 1 92.81 175 GLU B C 1
ATOM 3290 O O . GLU B 1 175 ? -19.438 1.941 -3.414 1 92.81 175 GLU B O 1
ATOM 3295 N N . MET B 1 176 ? -18.484 -0.069 -3.367 1 93.88 176 MET B N 1
ATOM 3296 C CA . MET B 1 176 ? -17.344 0.392 -4.156 1 93.88 176 MET B CA 1
ATOM 3297 C C . MET B 1 176 ? -17.609 0.208 -5.648 1 93.88 176 MET B C 1
ATOM 3299 O O . MET B 1 176 ? -18.078 -0.85 -6.074 1 93.88 176 MET B O 1
ATOM 3303 N N . LEU B 1 177 ? -17.312 1.149 -6.445 1 92.69 177 LEU B N 1
ATOM 3304 C CA . LEU B 1 177 ? -17.438 1.054 -7.895 1 92.69 177 LEU B CA 1
ATOM 3305 C C . LEU B 1 177 ? -16.266 0.277 -8.492 1 92.69 177 LEU B C 1
ATOM 3307 O O . LEU B 1 177 ? -15.109 0.51 -8.125 1 92.69 177 LEU B O 1
ATOM 3311 N N . ILE B 1 178 ? -16.547 -0.674 -9.336 1 92.19 178 ILE B N 1
ATOM 3312 C CA . ILE B 1 178 ? -15.547 -1.376 -10.133 1 92.19 178 ILE B CA 1
ATOM 3313 C C . ILE B 1 178 ? -15.758 -1.074 -11.609 1 92.19 178 ILE B C 1
ATOM 3315 O O . ILE B 1 178 ? -16.766 -1.465 -12.195 1 92.19 178 ILE B O 1
ATOM 3319 N N . ASP B 1 179 ? -14.828 -0.373 -12.156 1 91.06 179 ASP B N 1
ATOM 3320 C CA . ASP B 1 179 ? -14.852 -0.079 -13.586 1 91.06 179 ASP B CA 1
ATOM 3321 C C . ASP B 1 179 ? -13.977 -1.062 -14.359 1 91.06 179 ASP B C 1
ATOM 3323 O O . ASP B 1 179 ? -12.969 -1.547 -13.844 1 91.06 179 ASP B O 1
ATOM 3327 N N . HIS B 1 180 ? -14.406 -1.448 -15.5 1 87.69 180 HIS B N 1
ATOM 3328 C CA . HIS B 1 180 ? -13.641 -2.361 -16.344 1 87.69 180 HIS B CA 1
ATOM 3329 C C . HIS B 1 180 ? -13.422 -1.773 -17.734 1 87.69 180 HIS B C 1
ATOM 3331 O O . HIS B 1 180 ? -14.328 -1.162 -18.297 1 87.69 180 HIS B O 1
ATOM 3337 N N . LYS B 1 181 ? -12.203 -1.778 -18.125 1 87.44 181 LYS B N 1
ATOM 3338 C CA . LYS B 1 181 ? -11.836 -1.322 -19.469 1 87.44 181 LYS B CA 1
ATOM 3339 C C . LYS B 1 181 ? -11.102 -2.416 -20.234 1 87.44 181 LYS B C 1
ATOM 3341 O O . LYS B 1 181 ? -10.422 -3.25 -19.641 1 87.44 181 LYS B O 1
ATOM 3346 N N . ARG B 1 182 ? -11.289 -2.539 -21.516 1 81.06 182 ARG B N 1
ATOM 3347 C CA . ARG B 1 182 ? -10.586 -3.445 -22.406 1 81.06 182 ARG B CA 1
ATOM 3348 C C . ARG B 1 182 ? -9.711 -2.672 -23.391 1 81.06 182 ARG B C 1
ATOM 3350 O O . ARG B 1 182 ? -10.203 -1.795 -24.109 1 81.06 182 ARG B O 1
ATOM 3357 N N . GLU B 1 183 ? -8.508 -2.906 -23.219 1 78 183 GLU B N 1
ATOM 3358 C CA . GLU B 1 183 ? -7.594 -2.125 -24.047 1 78 183 GLU B CA 1
ATOM 3359 C C . GLU B 1 183 ? -6.496 -3.006 -24.641 1 78 183 GLU B C 1
ATOM 3361 O O . GLU B 1 183 ? -5.68 -3.562 -23.906 1 78 183 GLU B O 1
ATOM 3366 N N . GLY B 1 184 ? -6.395 -3.07 -25.906 1 74 184 GLY B N 1
ATOM 3367 C CA . GLY B 1 184 ? -5.293 -3.721 -26.609 1 74 184 GLY B CA 1
ATOM 3368 C C . GLY B 1 184 ? -4.996 -5.113 -26.078 1 74 184 GLY B C 1
ATOM 3369 O O . GLY B 1 184 ? -5.895 -5.949 -25.984 1 74 184 GLY B O 1
ATOM 3370 N N . GLU B 1 185 ? -3.654 -5.504 -25.969 1 70.69 185 GLU B N 1
ATOM 3371 C CA . GLU B 1 185 ? -3.191 -6.812 -25.516 1 70.69 185 GLU B CA 1
ATOM 3372 C C . GLU B 1 185 ? -2.607 -6.73 -24.094 1 70.69 185 GLU B C 1
ATOM 3374 O O . GLU B 1 185 ? -1.669 -7.457 -23.766 1 70.69 185 GLU B O 1
ATOM 3379 N N . VAL B 1 186 ? -3.223 -5.996 -23.328 1 69.25 186 VAL B N 1
ATOM 3380 C CA . VAL B 1 186 ? -2.721 -5.742 -21.984 1 69.25 186 VAL B CA 1
ATOM 3381 C C . VAL B 1 186 ? -2.998 -6.949 -21.094 1 69.25 186 VAL B C 1
ATOM 3383 O O . VAL B 1 186 ? -4.141 -7.398 -20.984 1 69.25 186 VAL B O 1
ATOM 3386 N N . PRO B 1 187 ? -1.934 -7.621 -20.516 1 77 187 PRO B N 1
ATOM 3387 C CA . PRO B 1 187 ? -2.127 -8.82 -19.703 1 77 187 PRO B CA 1
ATOM 3388 C C . PRO B 1 187 ? -3.043 -8.586 -18.516 1 77 187 PRO B C 1
ATOM 3390 O O . PRO B 1 187 ? -3.799 -9.484 -18.125 1 77 187 PRO B O 1
ATOM 3393 N N . GLY B 1 188 ? -3.092 -7.398 -17.875 1 87.94 188 GLY B N 1
ATOM 3394 C CA . GLY B 1 188 ? -3.979 -7.062 -16.766 1 87.94 188 GLY B CA 1
ATOM 3395 C C . GLY B 1 188 ? -3.438 -5.953 -15.891 1 87.94 188 GLY B C 1
ATOM 3396 O O . GLY B 1 188 ? -2.25 -5.941 -15.555 1 87.94 188 GLY B O 1
ATOM 3397 N N . THR B 1 189 ? -4.289 -4.988 -15.688 1 93.31 189 THR B N 1
ATOM 3398 C CA . THR B 1 189 ? -3.975 -3.893 -14.781 1 93.31 189 THR B CA 1
ATOM 3399 C C . THR B 1 189 ? -5.113 -3.664 -13.797 1 93.31 189 THR B C 1
ATOM 3401 O O . THR B 1 189 ? -6.285 -3.672 -14.18 1 93.31 189 THR B O 1
ATOM 3404 N N . HIS B 1 190 ? -4.816 -3.654 -12.594 1 95.81 190 HIS B N 1
ATOM 3405 C CA . HIS B 1 190 ? -5.781 -3.346 -11.547 1 95.81 190 HIS B CA 1
ATOM 3406 C C . HIS B 1 190 ? -5.387 -2.074 -10.797 1 95.81 190 HIS B C 1
ATOM 3408 O O . HIS B 1 190 ? -4.258 -1.954 -10.32 1 95.81 190 HIS B O 1
ATOM 3414 N N . ILE B 1 191 ? -6.273 -1.137 -10.711 1 97.5 191 ILE B N 1
ATOM 3415 C CA . ILE B 1 191 ? -6.039 0.156 -10.078 1 97.5 191 ILE B CA 1
ATOM 3416 C C . ILE B 1 191 ? -7.078 0.387 -8.984 1 97.5 191 ILE B C 1
ATOM 3418 O O . ILE B 1 191 ? -8.281 0.254 -9.219 1 97.5 191 ILE B O 1
ATOM 3422 N N . ILE B 1 192 ? -6.641 0.656 -7.816 1 98.19 192 ILE B N 1
ATOM 3423 C CA . ILE B 1 192 ? -7.52 1.034 -6.715 1 98.19 192 ILE B CA 1
ATOM 3424 C C . ILE B 1 192 ? -7.227 2.471 -6.289 1 98.19 192 ILE B C 1
ATOM 3426 O O . ILE B 1 192 ? -6.062 2.85 -6.129 1 98.19 192 ILE B O 1
ATOM 3430 N N . ARG B 1 193 ? -8.242 3.232 -6.133 1 98.06 193 ARG B N 1
ATOM 3431 C CA . ARG B 1 193 ? -8.117 4.625 -5.715 1 98.06 193 ARG B CA 1
ATOM 3432 C C . ARG B 1 193 ? -8.922 4.891 -4.449 1 98.06 193 ARG B C 1
ATOM 3434 O O . ARG B 1 193 ? -10.047 4.406 -4.312 1 98.06 193 ARG B O 1
ATOM 3441 N N . TRP B 1 194 ? -8.352 5.512 -3.525 1 97.81 194 TRP B N 1
ATOM 3442 C CA . TRP B 1 194 ? -9.031 6.156 -2.408 1 97.81 194 TRP B CA 1
ATOM 3443 C C . TRP B 1 194 ? -9.031 7.672 -2.57 1 97.81 194 TRP B C 1
ATOM 3445 O O . TRP B 1 194 ? -7.992 8.32 -2.408 1 97.81 194 TRP B O 1
ATOM 3455 N N . ASP B 1 195 ? -10.188 8.164 -2.861 1 96.44 195 ASP B N 1
ATOM 3456 C CA . ASP B 1 195 ? -10.289 9.57 -3.248 1 96.44 195 ASP B CA 1
ATOM 3457 C C . ASP B 1 195 ? -10.945 10.398 -2.143 1 96.44 195 ASP B C 1
ATOM 3459 O O . ASP B 1 195 ? -11.883 9.938 -1.487 1 96.44 195 ASP B O 1
ATOM 3463 N N . SER B 1 196 ? -10.43 11.586 -1.881 1 93.75 196 SER B N 1
ATOM 3464 C CA . SER B 1 196 ? -11.008 12.602 -1.001 1 93.75 196 SER B CA 1
ATOM 3465 C C . SER B 1 196 ? -11.062 13.961 -1.686 1 93.75 196 SER B C 1
ATOM 3467 O O . SER B 1 196 ? -10.641 14.102 -2.834 1 93.75 196 SER B O 1
ATOM 3469 N N . ARG B 1 197 ? -11.641 14.914 -1.001 1 90.75 197 ARG B N 1
ATOM 3470 C CA . ARG B 1 197 ? -11.727 16.266 -1.535 1 90.75 197 ARG B CA 1
ATOM 3471 C C . ARG B 1 197 ? -10.336 16.875 -1.735 1 90.75 197 ARG B C 1
ATOM 3473 O O . ARG B 1 197 ? -10.109 17.625 -2.686 1 90.75 197 ARG B O 1
ATOM 3480 N N . VAL B 1 198 ? -9.367 16.406 -0.999 1 91.38 198 VAL B N 1
ATOM 3481 C CA . VAL B 1 198 ? -8.117 17.172 -0.959 1 91.38 198 VAL B CA 1
ATOM 3482 C C . VAL B 1 198 ? -6.992 16.344 -1.586 1 91.38 198 VAL B C 1
ATOM 3484 O O . VAL B 1 198 ? -5.938 16.875 -1.925 1 91.38 198 VAL B O 1
ATOM 3487 N N . ASP B 1 199 ? -7.215 15.047 -1.74 1 94.81 199 ASP B N 1
ATOM 3488 C CA . ASP B 1 199 ? -6.148 14.234 -2.322 1 94.81 199 ASP B CA 1
ATOM 3489 C C . ASP B 1 199 ? -6.672 12.859 -2.73 1 94.81 199 ASP B C 1
ATOM 3491 O O . ASP B 1 199 ? -7.84 12.539 -2.502 1 94.81 199 ASP B O 1
ATOM 3495 N N . THR B 1 200 ? -5.773 12.117 -3.479 1 97.31 200 THR B N 1
ATOM 3496 C CA . THR B 1 200 ? -6.031 10.742 -3.896 1 97.31 200 THR B CA 1
ATOM 3497 C C . THR B 1 200 ? -4.82 9.859 -3.623 1 97.31 200 THR B C 1
ATOM 3499 O O . THR B 1 200 ? -3.682 10.258 -3.869 1 97.31 200 THR B O 1
ATOM 3502 N N . ILE B 1 201 ? -5.09 8.711 -3.016 1 97.88 201 ILE B N 1
ATOM 3503 C CA . ILE B 1 201 ? -4.094 7.648 -2.912 1 97.88 201 ILE B CA 1
ATOM 3504 C C . ILE B 1 201 ? -4.441 6.516 -3.869 1 97.88 201 ILE B C 1
ATOM 3506 O O . ILE B 1 201 ? -5.566 6.008 -3.857 1 97.88 201 ILE B O 1
ATOM 3510 N N . THR B 1 202 ? -3.49 6.152 -4.73 1 98.62 202 THR B N 1
ATOM 3511 C CA . THR B 1 202 ? -3.691 5.113 -5.73 1 98.62 202 THR B CA 1
ATOM 3512 C C . THR B 1 202 ? -2.689 3.979 -5.543 1 98.62 202 THR B C 1
ATOM 3514 O O . THR B 1 202 ? -1.507 4.223 -5.289 1 98.62 202 THR B O 1
ATOM 3517 N N . ILE B 1 203 ? -3.189 2.732 -5.59 1 98.56 203 ILE B N 1
ATOM 3518 C CA . ILE B 1 203 ? -2.312 1.577 -5.738 1 98.56 203 ILE B CA 1
ATOM 3519 C C . ILE B 1 203 ? -2.652 0.831 -7.027 1 98.56 203 ILE B C 1
ATOM 3521 O O . ILE B 1 203 ? -3.82 0.751 -7.414 1 98.56 203 ILE B O 1
ATOM 3525 N N . GLU B 1 204 ? -1.636 0.391 -7.715 1 98.31 204 GLU B N 1
ATOM 3526 C CA . GLU B 1 204 ? -1.818 -0.205 -9.039 1 98.31 204 GLU B CA 1
ATOM 3527 C C . GLU B 1 204 ? -0.91 -1.417 -9.227 1 98.31 204 GLU B C 1
ATOM 3529 O O . GLU B 1 204 ? 0.26 -1.39 -8.836 1 98.31 204 GLU B O 1
ATOM 3534 N N . HIS B 1 205 ? -1.413 -2.449 -9.719 1 97.5 205 HIS B N 1
ATOM 3535 C CA . HIS B 1 205 ? -0.64 -3.58 -10.219 1 97.5 205 HIS B CA 1
ATOM 3536 C C . HIS B 1 205 ? -0.779 -3.715 -11.734 1 97.5 205 HIS B C 1
ATOM 3538 O O . HIS B 1 205 ? -1.895 -3.773 -12.258 1 97.5 205 HIS B O 1
ATOM 3544 N N . CYS B 1 206 ? 0.309 -3.75 -12.422 1 95.75 206 CYS B N 1
ATOM 3545 C CA . CYS B 1 206 ? 0.344 -3.904 -13.875 1 95.75 206 CYS B CA 1
ATOM 3546 C C . CYS B 1 206 ? 1.165 -5.125 -14.273 1 95.75 206 CYS B C 1
ATOM 3548 O O . CYS B 1 206 ? 2.381 -5.152 -14.078 1 95.75 206 CYS B O 1
ATOM 3550 N N . ALA B 1 207 ? 0.526 -6.117 -14.867 1 92.31 207 ALA B N 1
ATOM 3551 C CA . ALA B 1 207 ? 1.24 -7.277 -15.391 1 92.31 207 ALA B CA 1
ATOM 3552 C C . ALA B 1 207 ? 1.864 -6.973 -16.75 1 92.31 207 ALA B C 1
ATOM 3554 O O . ALA B 1 207 ? 1.235 -6.336 -17.609 1 92.31 207 ALA B O 1
ATOM 3555 N N . HIS B 1 208 ? 3.102 -7.371 -16.906 1 90.75 208 HIS B N 1
ATOM 3556 C CA . HIS B 1 208 ? 3.773 -7.168 -18.188 1 90.75 208 HIS B CA 1
ATOM 3557 C C . HIS B 1 208 ? 3.541 -8.352 -19.125 1 90.75 208 HIS B C 1
ATOM 3559 O O . HIS B 1 208 ? 3.572 -8.195 -20.344 1 90.75 208 HIS B O 1
ATOM 3565 N N . SER B 1 209 ? 3.486 -9.508 -18.516 1 83.38 209 SER B N 1
ATOM 3566 C CA . SER B 1 209 ? 3.303 -10.742 -19.266 1 83.38 209 SER B CA 1
ATOM 3567 C C . SER B 1 209 ? 2.752 -11.852 -18.375 1 83.38 209 SER B C 1
ATOM 3569 O O . SER B 1 209 ? 2.625 -11.68 -17.172 1 83.38 209 SER B O 1
ATOM 3571 N N . ARG B 1 210 ? 2.389 -12.891 -19.016 1 78.56 210 ARG B N 1
ATOM 3572 C CA . ARG B 1 210 ? 1.891 -14.047 -18.266 1 78.56 210 ARG B CA 1
ATOM 3573 C C . ARG B 1 210 ? 3.037 -14.828 -17.641 1 78.56 210 ARG B C 1
ATOM 3575 O O . ARG B 1 210 ? 2.811 -15.727 -16.828 1 78.56 210 ARG B O 1
ATOM 3582 N N . GLU B 1 211 ? 4.188 -14.445 -17.922 1 88.31 211 GLU B N 1
ATOM 3583 C CA . GLU B 1 211 ? 5.367 -15.102 -17.375 1 88.31 211 GLU B CA 1
ATOM 3584 C C . GLU B 1 211 ? 5.418 -14.953 -15.852 1 88.31 211 GLU B C 1
ATOM 3586 O O . GLU B 1 211 ? 6.07 -15.742 -15.172 1 88.31 211 GLU B O 1
ATOM 3591 N N . GLY B 1 212 ? 4.75 -13.984 -15.375 1 90.12 212 GLY B N 1
ATOM 3592 C CA . GLY B 1 212 ? 4.719 -13.766 -13.938 1 90.12 212 GLY B CA 1
ATOM 3593 C C . GLY B 1 212 ? 4.09 -14.922 -13.172 1 90.12 212 GLY B C 1
ATOM 3594 O O . GLY B 1 212 ? 4.535 -15.258 -12.07 1 90.12 212 GLY B O 1
ATOM 3595 N N . PHE B 1 213 ? 3.148 -15.57 -13.859 1 90.69 213 PHE B N 1
ATOM 3596 C CA . PHE B 1 213 ? 2.51 -16.719 -13.227 1 90.69 213 PHE B CA 1
ATOM 3597 C C . PHE B 1 213 ? 3.455 -17.906 -13.188 1 90.69 213 PHE B C 1
ATOM 3599 O O . PHE B 1 213 ? 3.518 -18.625 -12.195 1 90.69 213 PHE B O 1
ATOM 3606 N N . ALA B 1 214 ? 4.133 -18.062 -14.258 1 94.38 214 ALA B N 1
ATOM 3607 C CA . ALA B 1 214 ? 5.098 -19.156 -14.352 1 94.38 214 ALA B CA 1
ATOM 3608 C C . ALA B 1 214 ? 6.211 -18.984 -13.32 1 94.38 214 ALA B C 1
ATOM 3610 O O . ALA B 1 214 ? 6.586 -19.938 -12.641 1 94.38 214 ALA B O 1
ATOM 3611 N N . LEU B 1 215 ? 6.691 -17.797 -13.227 1 93.94 215 LEU B N 1
ATOM 3612 C CA . LEU B 1 215 ? 7.719 -17.516 -12.234 1 93.94 215 LEU B CA 1
ATOM 3613 C C . LEU B 1 215 ? 7.215 -17.828 -10.828 1 93.94 215 LEU B C 1
ATOM 3615 O O . LEU B 1 215 ? 7.918 -18.469 -10.039 1 93.94 215 LEU B O 1
ATOM 3619 N N . GLY B 1 216 ? 6.023 -17.375 -10.555 1 94.12 216 GLY B N 1
ATOM 3620 C CA . GLY B 1 216 ? 5.438 -17.656 -9.258 1 94.12 216 GLY B CA 1
ATOM 3621 C C . GLY B 1 216 ? 5.336 -19.141 -8.953 1 94.12 216 GLY B C 1
ATOM 3622 O O . GLY B 1 216 ? 5.59 -19.578 -7.828 1 94.12 216 GLY B O 1
ATOM 3623 N N . ALA B 1 217 ? 4.98 -19.875 -9.953 1 96.44 217 ALA B N 1
ATOM 3624 C CA . ALA B 1 217 ? 4.859 -21.328 -9.789 1 96.44 217 ALA B CA 1
ATOM 3625 C C . ALA B 1 217 ? 6.215 -21.953 -9.469 1 96.44 217 ALA B C 1
ATOM 3627 O O . ALA B 1 217 ? 6.305 -22.859 -8.633 1 96.44 217 ALA B O 1
ATOM 3628 N N . VAL B 1 218 ? 7.242 -21.516 -10.117 1 96.62 218 VAL B N 1
ATOM 3629 C CA . VAL B 1 218 ? 8.578 -22.062 -9.891 1 96.62 218 VAL B CA 1
ATOM 3630 C C . VAL B 1 218 ? 9.047 -21.688 -8.484 1 96.62 218 VAL B C 1
ATOM 3632 O O . VAL B 1 218 ? 9.617 -22.516 -7.77 1 96.62 218 VAL B O 1
ATOM 3635 N N . ILE B 1 219 ? 8.75 -20.484 -8.078 1 94.12 219 ILE B N 1
ATOM 3636 C CA . ILE B 1 219 ? 9.125 -20.047 -6.738 1 94.12 219 ILE B CA 1
ATOM 3637 C C . ILE B 1 219 ? 8.367 -20.859 -5.695 1 94.12 219 ILE B C 1
ATOM 3639 O O . ILE B 1 219 ? 8.938 -21.266 -4.676 1 94.12 219 ILE B O 1
ATOM 3643 N N . ALA B 1 220 ? 7.145 -21.094 -5.965 1 96.56 220 ALA B N 1
ATOM 3644 C CA . ALA B 1 220 ? 6.352 -21.938 -5.074 1 96.56 220 ALA B CA 1
ATOM 3645 C C . ALA B 1 220 ? 6.949 -23.344 -4.973 1 96.56 220 ALA B C 1
ATOM 3647 O O . ALA B 1 220 ? 6.977 -23.938 -3.893 1 96.56 220 ALA B O 1
ATOM 3648 N N . ALA B 1 221 ? 7.41 -23.844 -6.09 1 97.81 221 ALA B N 1
ATOM 3649 C CA . ALA B 1 221 ? 8.055 -25.156 -6.098 1 97.81 221 ALA B CA 1
ATOM 3650 C C . ALA B 1 221 ? 9.312 -25.141 -5.238 1 97.81 221 ALA B C 1
ATOM 3652 O O . ALA B 1 221 ? 9.531 -26.062 -4.445 1 97.81 221 ALA B O 1
ATOM 3653 N N . GLU B 1 222 ? 10.094 -24.125 -5.355 1 96.25 222 GLU B N 1
ATOM 3654 C CA . GLU B 1 222 ? 11.297 -23.984 -4.543 1 96.25 222 GLU B CA 1
ATOM 3655 C C . GLU B 1 222 ? 10.961 -23.953 -3.057 1 96.25 222 GLU B C 1
ATOM 3657 O O . GLU B 1 222 ? 11.648 -24.562 -2.246 1 96.25 222 GLU B O 1
ATOM 3662 N N . TRP B 1 223 ? 9.93 -23.25 -2.707 1 94.94 223 TRP B N 1
ATOM 3663 C CA . TRP B 1 223 ? 9.516 -23.078 -1.317 1 94.94 223 TRP B CA 1
ATOM 3664 C C . TRP B 1 223 ? 8.938 -24.375 -0.763 1 94.94 223 TRP B C 1
ATOM 3666 O O . TRP B 1 223 ? 9.055 -24.656 0.433 1 94.94 223 TRP B O 1
ATOM 3676 N N . THR B 1 224 ? 8.328 -25.172 -1.63 1 97.25 224 THR B N 1
ATOM 3677 C CA . THR B 1 224 ? 7.664 -26.422 -1.254 1 97.25 224 THR B CA 1
ATOM 3678 C C . THR B 1 224 ? 8.688 -27.516 -0.951 1 97.25 224 THR B C 1
ATOM 3680 O O . THR B 1 224 ? 8.406 -28.422 -0.174 1 97.25 224 THR B O 1
ATOM 3683 N N . GLU B 1 225 ? 9.859 -27.328 -1.547 1 90.94 225 GLU B N 1
ATOM 3684 C CA . GLU B 1 225 ? 10.898 -28.328 -1.33 1 90.94 225 GLU B CA 1
ATOM 3685 C C . GLU B 1 225 ? 11.195 -28.5 0.157 1 90.94 225 GLU B C 1
ATOM 3687 O O . GLU B 1 225 ? 11.453 -27.531 0.862 1 90.94 225 GLU B O 1
ATOM 3692 N N . GLY B 1 226 ? 11.109 -29.688 0.677 1 90.56 226 GLY B N 1
ATOM 3693 C CA . GLY B 1 226 ? 11.43 -29.984 2.062 1 90.56 226 GLY B CA 1
ATOM 3694 C C . GLY B 1 226 ? 10.273 -29.719 3.012 1 90.56 226 GLY B C 1
ATOM 3695 O O . GLY B 1 226 ? 10.406 -29.906 4.223 1 90.56 226 GLY B O 1
ATOM 3696 N N . ARG B 1 227 ? 9.203 -29.297 2.484 1 95.25 227 ARG B N 1
ATOM 3697 C CA . ARG B 1 227 ? 8.016 -29.047 3.295 1 95.25 227 ARG B CA 1
ATOM 3698 C C . ARG B 1 227 ? 6.969 -30.141 3.064 1 95.25 227 ARG B C 1
ATOM 3700 O O . ARG B 1 227 ? 7.098 -30.938 2.141 1 95.25 227 ARG B O 1
ATOM 3707 N N . SER B 1 228 ? 5.996 -30.188 4.062 1 97.12 228 SER B N 1
ATOM 3708 C CA . SER B 1 228 ? 4.98 -31.234 3.959 1 97.12 228 SER B CA 1
ATOM 3709 C C . SER B 1 228 ? 3.596 -30.703 4.305 1 97.12 228 SER B C 1
ATOM 3711 O O . SER B 1 228 ? 3.473 -29.656 4.945 1 97.12 228 SER B O 1
ATOM 3713 N N . GLY B 1 229 ? 2.6 -31.375 3.75 1 97.94 229 GLY B N 1
ATOM 3714 C CA . GLY B 1 229 ? 1.227 -31.062 4.113 1 97.94 229 GLY B CA 1
ATOM 3715 C C . GLY B 1 229 ? 0.538 -30.156 3.119 1 97.94 229 GLY B C 1
ATOM 3716 O O . GLY B 1 229 ? 0.848 -30.172 1.927 1 97.94 229 GLY B O 1
ATOM 3717 N N . TRP B 1 230 ? -0.545 -29.5 3.59 1 98.19 230 TRP B N 1
ATOM 3718 C CA . TRP B 1 230 ? -1.3 -28.516 2.822 1 98.19 230 TRP B CA 1
ATOM 3719 C C . TRP B 1 230 ? -0.628 -27.141 2.885 1 98.19 230 TRP B C 1
ATOM 3721 O O . TRP B 1 230 ? -0.59 -26.516 3.943 1 98.19 230 TRP B O 1
ATOM 3731 N N . LEU B 1 231 ? -0.088 -26.688 1.787 1 97.62 231 LEU B N 1
ATOM 3732 C CA . LEU B 1 231 ? 0.68 -25.453 1.727 1 97.62 231 LEU B CA 1
ATOM 3733 C C . LEU B 1 231 ? -0.055 -24.391 0.909 1 97.62 231 LEU B C 1
ATOM 3735 O O . LEU B 1 231 ? -0.716 -24.719 -0.081 1 97.62 231 LEU B O 1
ATOM 3739 N N . THR B 1 232 ? 0.106 -23.156 1.328 1 95.38 232 THR B N 1
ATOM 3740 C CA . THR B 1 232 ? -0.671 -22.094 0.686 1 95.38 232 THR B CA 1
ATOM 3741 C C . THR B 1 232 ? 0.225 -20.922 0.297 1 95.38 232 THR B C 1
ATOM 3743 O O . THR B 1 232 ? 1.322 -20.766 0.837 1 95.38 232 THR B O 1
ATOM 3746 N N . MET B 1 233 ? -0.265 -20.156 -0.613 1 92.81 233 MET B N 1
ATOM 3747 C CA . MET B 1 233 ? 0.415 -18.938 -1.033 1 92.81 233 MET B CA 1
ATOM 3748 C C . MET B 1 233 ? 0.577 -17.969 0.139 1 92.81 233 MET B C 1
ATOM 3750 O O . MET B 1 233 ? 1.63 -17.359 0.297 1 92.81 233 MET B O 1
ATOM 3754 N N . ASP B 1 234 ? -0.436 -17.922 0.929 1 88.75 234 ASP B N 1
ATOM 3755 C CA . ASP B 1 234 ? -0.386 -17.047 2.096 1 88.75 234 ASP B CA 1
ATOM 3756 C C . ASP B 1 234 ? 0.78 -17.422 3.01 1 88.75 234 ASP B C 1
ATOM 3758 O O . ASP B 1 234 ? 1.52 -16.547 3.467 1 88.75 234 ASP B O 1
ATOM 3762 N N . GLU B 1 235 ? 0.926 -18.703 3.268 1 91.31 235 GLU B N 1
ATOM 3763 C CA . GLU B 1 235 ? 2.023 -19.172 4.109 1 91.31 235 GLU B CA 1
ATOM 3764 C C . GLU B 1 235 ? 3.377 -18.844 3.477 1 91.31 235 GLU B C 1
ATOM 3766 O O . GLU B 1 235 ? 4.305 -18.422 4.168 1 91.31 235 GLU B O 1
ATOM 3771 N N . MET B 1 236 ? 3.488 -19.062 2.197 1 92 236 MET B N 1
ATOM 3772 C CA . MET B 1 236 ? 4.738 -18.781 1.5 1 92 236 MET B CA 1
ATOM 3773 C C . MET B 1 236 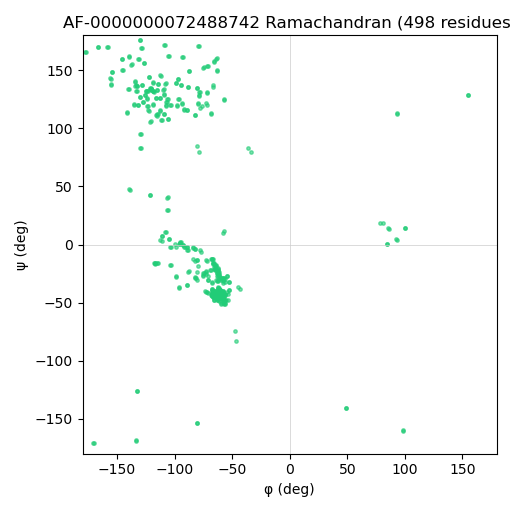? 5.066 -17.281 1.576 1 92 236 MET B C 1
ATOM 3775 O O . MET B 1 236 ? 6.191 -16.906 1.905 1 92 236 MET B O 1
ATOM 3779 N N . MET B 1 237 ? 4.078 -16.453 1.276 1 88.94 237 MET B N 1
ATOM 3780 C CA . MET B 1 237 ? 4.273 -15.008 1.29 1 88.94 237 MET B CA 1
ATOM 3781 C C . MET B 1 237 ? 4.707 -14.531 2.672 1 88.94 237 MET B C 1
ATOM 3783 O O . MET B 1 237 ? 5.629 -13.727 2.793 1 88.94 237 MET B O 1
ATOM 3787 N N . HIS B 1 238 ? 4.078 -15.078 3.686 1 86.62 238 HIS B N 1
ATOM 3788 C CA . HIS B 1 238 ? 4.43 -14.719 5.055 1 86.62 238 HIS B CA 1
ATOM 3789 C C . HIS B 1 238 ? 5.871 -15.117 5.371 1 86.62 238 HIS B C 1
ATOM 3791 O O . HIS B 1 238 ? 6.578 -14.383 6.07 1 86.62 238 HIS B O 1
ATOM 3797 N N . SER B 1 239 ? 6.203 -16.219 4.902 1 86.12 239 SER B N 1
ATOM 3798 C CA . SER B 1 239 ? 7.551 -16.719 5.172 1 86.12 239 SER B CA 1
ATOM 3799 C C . SER B 1 239 ? 8.602 -15.867 4.469 1 86.12 239 SER B C 1
ATOM 3801 O O . SER B 1 239 ? 9.734 -15.742 4.949 1 86.12 239 SER B O 1
ATOM 3803 N N . LEU B 1 240 ? 8.203 -15.367 3.359 1 81 240 LEU B N 1
ATOM 3804 C CA . LEU B 1 240 ? 9.148 -14.586 2.576 1 81 240 LEU B CA 1
ATOM 3805 C C . LEU B 1 240 ? 9.227 -13.148 3.096 1 81 240 LEU B C 1
ATOM 3807 O O . LEU B 1 240 ? 10.227 -12.461 2.875 1 81 240 LEU B O 1
ATOM 3811 N N . ILE B 1 241 ? 8.141 -12.625 3.695 1 76.56 241 ILE B N 1
ATOM 3812 C CA . ILE B 1 241 ? 8.078 -11.258 4.211 1 76.56 241 ILE B CA 1
ATOM 3813 C C . ILE B 1 241 ? 8.758 -11.195 5.574 1 76.56 241 ILE B C 1
ATOM 3815 O O . ILE B 1 241 ? 8.508 -12.039 6.441 1 76.56 241 ILE B O 1
ATOM 3819 N N . ALA B 1 242 ? 10.117 -11.023 5.781 1 60.59 242 ALA B N 1
ATOM 3820 C CA . ALA B 1 242 ? 10.875 -10.914 7.027 1 60.59 242 ALA B CA 1
ATOM 3821 C C . ALA B 1 242 ? 10.078 -10.141 8.078 1 60.59 242 ALA B C 1
ATOM 3823 O O . ALA B 1 242 ? 9.602 -9.039 7.812 1 60.59 242 ALA B O 1
ATOM 3824 N N . ARG B 1 243 ? 9.219 -10.695 8.789 1 52.69 243 ARG B N 1
ATOM 3825 C CA . ARG B 1 243 ? 8.297 -10.047 9.727 1 52.69 243 ARG B CA 1
ATOM 3826 C C . ARG B 1 243 ? 9.062 -9.242 10.773 1 52.69 243 ARG B C 1
ATOM 3828 O O . ARG B 1 243 ? 9.188 -9.68 11.922 1 52.69 243 ARG B O 1
ATOM 3835 N N . PRO B 1 244 ? 10.273 -8.961 10.727 1 40.88 244 PRO B N 1
ATOM 3836 C CA . PRO B 1 244 ? 10.562 -8.336 12.016 1 40.88 244 PRO B CA 1
ATOM 3837 C C . PRO B 1 244 ? 9.539 -7.277 12.406 1 40.88 244 PRO B C 1
ATOM 3839 O O . PRO B 1 244 ? 8.992 -7.316 13.508 1 40.88 244 PRO B O 1
ATOM 3842 N N . ALA B 1 245 ? 9.727 -5.973 11.852 1 38.56 245 ALA B N 1
ATOM 3843 C CA . ALA B 1 245 ? 9.336 -4.629 12.266 1 38.56 245 ALA B CA 1
ATOM 3844 C C . ALA B 1 245 ? 7.883 -4.34 11.914 1 38.56 245 ALA B C 1
ATOM 3846 O O . ALA B 1 245 ? 7.402 -3.217 12.102 1 38.56 245 ALA B O 1
ATOM 3847 N N . LEU B 1 246 ? 7.145 -4.93 11.094 1 42.25 246 LEU B N 1
ATOM 3848 C CA . LEU B 1 246 ? 5.781 -4.508 10.797 1 42.25 246 LEU B CA 1
ATOM 3849 C C . LEU B 1 246 ? 5.031 -4.152 12.078 1 42.25 246 LEU B C 1
ATOM 3851 O O . LEU B 1 246 ? 4.18 -3.262 12.07 1 42.25 246 LEU B O 1
ATOM 3855 N N . LEU B 1 247 ? 5.309 -4.945 13.062 1 40.12 247 LEU B N 1
ATOM 3856 C CA . LEU B 1 247 ? 4.746 -4.613 14.367 1 40.12 247 LEU B CA 1
ATOM 3857 C C . LEU B 1 247 ? 5.176 -3.215 14.805 1 40.12 247 LEU B C 1
ATOM 3859 O O . LEU B 1 247 ? 4.422 -2.51 15.477 1 40.12 247 LEU B O 1
ATOM 3863 N N . ASP B 1 248 ? 6.352 -2.826 14.383 1 38.75 248 ASP B N 1
ATOM 3864 C CA . ASP B 1 248 ? 6.812 -1.516 14.836 1 38.75 248 ASP B CA 1
ATOM 3865 C C . ASP B 1 248 ? 6.207 -0.398 13.992 1 38.75 248 ASP B C 1
ATOM 3867 O O . ASP B 1 248 ? 6.285 0.776 14.352 1 38.75 248 ASP B O 1
ATOM 3871 N N . ILE B 1 249 ? 5.887 -0.565 12.812 1 39.62 249 ILE B N 1
ATOM 3872 C CA . ILE B 1 249 ? 5.316 0.484 11.969 1 39.62 249 ILE B CA 1
ATOM 3873 C C . ILE B 1 249 ? 3.98 0.938 12.555 1 39.62 249 ILE B C 1
ATOM 3875 O O . ILE B 1 249 ? 3.604 2.105 12.43 1 39.62 249 ILE B O 1
ATOM 3879 N N . VAL B 1 250 ? 3.303 0.014 13.273 1 35.94 250 VAL B N 1
ATOM 3880 C CA . VAL B 1 250 ? 2.066 0.361 13.969 1 35.94 250 VAL B CA 1
ATOM 3881 C C . VAL B 1 250 ? 2.377 0.802 15.398 1 35.94 250 VAL B C 1
ATOM 3883 O O . VAL B 1 250 ? 1.471 1.15 16.156 1 35.94 250 VAL B O 1
ATOM 3886 N N . LYS B 1 251 ? 3.674 0.765 15.805 1 32.78 251 LYS B N 1
ATOM 3887 C CA . LYS B 1 251 ? 3.971 1.358 17.109 1 32.78 251 LYS B CA 1
ATOM 3888 C C . LYS B 1 251 ? 4.324 2.836 16.969 1 32.78 251 LYS B C 1
ATOM 3890 O O . LYS B 1 251 ? 5.105 3.215 16.094 1 32.78 251 LYS B O 1
#

Secondary structure (DSSP, 8-state):
-EEEEE--SHHHHHHHHHHHHTT-EEEEEE-TT-GGGGGSHHHHT-SEEEE---HHHHHHHHHHHHHTT--EEE---S-GGGHHHHHHHHHTTS--EEE-S---HHHHHHHHHHHHHHHHHTT-TT-EEEEEEEE-TT---SS-HHHHHHHHHHHHH-TT--EEES-GGG--TTEEEEEEEE-TT--EEEEEEEE-SSEEEEEEEEE--THHHHHHHHHHHHHHTT--SEEEHHHHHHHHS--SSHHHHT-/-EEEEE--SHHHHHHHHHHHHTT-EEEEEE-TT-GGGGGSHHHHT-SEEEE---HHHHHHHHHHHHHTT--EEE---S-GGGHHHHHHHHHTTS-EEEE-S---HHHHHHHHHHHHHHHHHTT-TT-EEEEEEEE-TT---SS-HHHHHHHHHHHHH-TT--EEES-GGG--TTEEEEEEEE-TT--EEEEEEEE-SSEEEEEEEEE--THHHHHHHHHHHHHHTT--EEEEHHHHHHHHS--SSHHHHT-

Organism: NCBI:txid1796646

Sequence (502 aa):
MKIALIGYGKMGRAIEKIAIERGHEIVCRIDADNQDDFESPEFAKAEVAIEFTTPATAVANYRRAFSKGVPVVSGTTGWGAQMTEIKQMCDNGDGTLFWTSNFSLGVNIFFAVNKYLASIMEGFPQYTPSMEEIHHIHKLDHPSGTAITLAEGIIGADSRIKGWTEEPARASESEMLIDHKREGEVPGTHIIRWDSRVDTITIEHCAHSREGFALGAVIAAEWTEGRSGWLTMDEMMHSLIARPALLDIVKMKIALIGYGKMGRAIEKIAIERGHEIVCRIDADNQDDFESPEFAKAEVAIEFTTPATAVANYRRAFSKGVPVVSGTTGWGAQMTEIKQMCDNGDGTLFWTSNFSLGVNIFFAVNKYLASIMEGFPQYTPSMEEIHHIHKLDHPSGTAITLAEGIIGADSRIKGWTEEPARASESEMLIDHKREGEVPGTHIIRWDSRVDTITIEHCAHSREGFALGAVIAAEWTEGRSGWLTMDEMMHSLIARPALLDIVK

pLDDT: mean 90.39, std 12.01, range [32.78, 98.69]